Protein AF-A0A0W0SCC3-F1 (afdb_monomer_lite)

Radius of gyration: 28.55 Å; chains: 1; bounding box: 61×74×79 Å

Sequence (413 aa):
MLEALSEEQLKASFESPDFLKILNKDHYVTAAANTLSRKQLELFASNSKGHDILNAIIKKLKPSPYTLGKLVSILPFATEKVKAALIDQLAHLACPASFNIRLTQLADHYIKVNNQIALKQAEALKSSTTTSSTTTSSTTTHLTRSNTAPSKWTVHLPAKPVYTHLLVQKKEWTAEALDAFISELNAEDYLIKIEKLFEELTSVPDHQIKIIVERASSPDFTRLLPHLWQIDSKTTNHLSYRENRSNRLKVVLETLSEEQLKSSLKENKFWEIFRNTQEPYGKMAAEVLSPQQFATIIAHASIDRHTDIAVLITQISKDSPAEKRRLHQILEAVIPHTTPWVVLALERQIKNLLSYDQNVYHRLNHDLKKYLKESLERPEVNLNYKRDGSLDKKSISLLLNEVESSHSHSLAM

Structure (mmCIF, N/CA/C/O backbone):
data_AF-A0A0W0SCC3-F1
#
_entry.id   AF-A0A0W0SCC3-F1
#
loop_
_atom_site.group_PDB
_atom_site.id
_atom_site.type_symbol
_atom_site.label_atom_id
_atom_site.label_alt_id
_atom_site.label_comp_id
_atom_site.label_asym_id
_atom_site.label_entity_id
_atom_site.label_seq_id
_atom_site.pdbx_PDB_ins_code
_atom_site.Cartn_x
_atom_site.Cartn_y
_atom_site.Cartn_z
_atom_site.occupancy
_atom_site.B_iso_or_equiv
_atom_site.auth_seq_id
_atom_site.auth_comp_id
_atom_site.auth_asym_id
_atom_site.auth_atom_id
_atom_site.pdbx_PDB_model_num
ATOM 1 N N . MET A 1 1 ? -12.996 -20.824 -31.088 1.00 69.88 1 MET A N 1
ATOM 2 C CA . MET A 1 1 ? -12.309 -21.896 -31.850 1.00 69.88 1 MET A CA 1
ATOM 3 C C . MET A 1 1 ? -10.972 -22.265 -31.225 1.00 69.88 1 MET A C 1
ATOM 5 O O . MET A 1 1 ? -10.872 -23.390 -30.776 1.00 69.88 1 MET A O 1
ATOM 9 N N . LEU A 1 2 ? -9.987 -21.358 -31.124 1.00 70.31 2 LEU A N 1
ATOM 10 C CA . LEU A 1 2 ? -8.664 -21.672 -30.541 1.00 70.31 2 LEU A CA 1
ATOM 11 C C . LEU A 1 2 ? -8.722 -22.254 -29.112 1.00 70.31 2 LEU A C 1
ATOM 13 O O . LEU A 1 2 ? -7.998 -23.190 -28.805 1.00 70.31 2 LEU A O 1
ATOM 17 N N . GLU A 1 3 ? -9.615 -21.751 -28.257 1.00 74.56 3 GLU A N 1
ATOM 18 C CA . GLU A 1 3 ? -9.854 -22.292 -26.903 1.00 74.56 3 GLU A CA 1
ATOM 19 C C . GLU A 1 3 ? -10.443 -23.711 -26.888 1.00 74.56 3 GLU A C 1
ATOM 21 O O . GLU A 1 3 ? -10.262 -24.430 -25.914 1.00 74.56 3 GLU A O 1
ATOM 26 N N . ALA A 1 4 ? -11.139 -24.113 -27.954 1.00 77.69 4 ALA A N 1
ATOM 27 C CA . ALA A 1 4 ? -11.867 -25.379 -28.029 1.00 77.69 4 ALA A CA 1
ATOM 28 C C . ALA A 1 4 ? -11.045 -26.518 -28.659 1.00 77.69 4 ALA A C 1
ATOM 30 O O . ALA A 1 4 ? -11.533 -27.641 -28.746 1.00 77.69 4 ALA A O 1
ATOM 31 N N . LEU A 1 5 ? -9.823 -26.236 -29.129 1.00 76.94 5 LEU A N 1
ATOM 32 C CA . LEU A 1 5 ? -8.935 -27.248 -29.699 1.00 76.94 5 LEU A CA 1
ATOM 33 C C . LEU A 1 5 ? -8.295 -28.082 -28.583 1.00 76.94 5 LEU A C 1
ATOM 35 O O . LEU A 1 5 ? -7.752 -27.529 -27.623 1.00 76.94 5 LEU A O 1
ATOM 39 N N . SER A 1 6 ? -8.313 -29.406 -28.749 1.00 81.81 6 SER A N 1
ATOM 40 C CA . SER A 1 6 ? -7.498 -30.328 -27.942 1.00 81.81 6 SER A CA 1
ATOM 41 C C . SER A 1 6 ? -6.001 -30.063 -28.139 1.00 81.81 6 SER A C 1
ATOM 43 O O . SER A 1 6 ? -5.593 -29.418 -29.108 1.00 81.81 6 SER A O 1
ATOM 45 N N . GLU A 1 7 ? -5.164 -30.562 -27.230 1.00 77.19 7 GLU A N 1
ATOM 46 C CA . GLU A 1 7 ? -3.712 -30.374 -27.303 1.00 77.19 7 GLU A CA 1
ATOM 47 C C . GLU A 1 7 ? -3.125 -30.944 -28.606 1.00 77.19 7 GLU A C 1
ATOM 49 O O . GLU A 1 7 ? -2.288 -30.307 -29.245 1.00 77.19 7 GLU A O 1
ATOM 54 N N . GLU A 1 8 ? -3.613 -32.103 -29.049 1.00 80.50 8 GLU A N 1
ATOM 55 C CA . GLU A 1 8 ? -3.206 -32.779 -30.283 1.00 80.50 8 GLU A CA 1
ATOM 56 C C . GLU A 1 8 ? -3.606 -31.975 -31.524 1.00 80.50 8 GLU A C 1
ATOM 58 O O . GLU A 1 8 ? -2.799 -31.780 -32.434 1.00 80.50 8 GLU A O 1
ATOM 63 N N . GLN A 1 9 ? -4.831 -31.441 -31.544 1.00 82.62 9 GLN A N 1
ATOM 64 C CA . GLN A 1 9 ? -5.294 -30.567 -32.625 1.00 82.62 9 GLN A CA 1
ATOM 65 C C . GLN A 1 9 ? -4.511 -29.255 -32.664 1.00 82.62 9 GLN A C 1
ATOM 67 O O . GLN A 1 9 ? -4.243 -28.724 -33.742 1.00 82.62 9 GLN A O 1
ATOM 72 N N . LEU A 1 10 ? -4.129 -28.730 -31.500 1.00 81.06 10 LEU A N 1
ATOM 73 C CA . LEU A 1 10 ? -3.332 -27.518 -31.386 1.00 81.06 10 LEU A CA 1
ATOM 74 C C . LEU A 1 10 ? -1.906 -27.744 -31.911 1.00 81.06 10 LEU A C 1
ATOM 76 O O . LEU A 1 10 ? -1.420 -26.932 -32.694 1.00 81.06 10 LEU A O 1
ATOM 80 N N . LYS A 1 11 ? -1.272 -28.874 -31.560 1.00 80.44 11 LYS A N 1
ATOM 81 C CA . LYS A 1 11 ? 0.029 -29.299 -32.111 1.00 80.44 11 LYS A CA 1
ATOM 82 C C . LYS A 1 11 ? -0.026 -29.394 -33.634 1.00 80.44 11 LYS A C 1
ATOM 84 O O . LYS A 1 11 ? 0.753 -28.726 -34.306 1.00 80.44 11 LYS A O 1
ATOM 89 N N . ALA A 1 12 ? -1.008 -30.122 -34.168 1.00 80.50 12 ALA A N 1
ATOM 90 C CA . ALA A 1 12 ? -1.198 -30.259 -35.612 1.00 80.50 12 ALA A CA 1
ATOM 91 C C . ALA A 1 12 ? -1.443 -28.903 -36.303 1.00 80.50 12 ALA A C 1
ATOM 93 O O . ALA A 1 12 ? -0.920 -28.639 -37.384 1.00 80.50 12 ALA A O 1
ATOM 94 N N . SER A 1 13 ? -2.192 -28.003 -35.658 1.00 82.06 13 SER A N 1
ATOM 95 C CA . SER A 1 13 ? -2.428 -26.649 -36.173 1.00 82.06 13 SER A CA 1
ATOM 96 C C . SER A 1 13 ? -1.140 -25.822 -36.202 1.00 82.06 13 SER A C 1
ATOM 98 O O . SER A 1 13 ? -0.870 -25.137 -37.182 1.00 82.06 13 SER A O 1
ATOM 100 N N . PHE A 1 14 ? -0.307 -25.904 -35.164 1.00 81.56 14 PHE A N 1
ATOM 101 C CA . PHE A 1 14 ? 0.966 -25.179 -35.089 1.00 81.56 14 PHE A CA 1
ATOM 102 C C . PHE A 1 14 ? 2.040 -25.719 -36.036 1.00 81.56 14 PHE A C 1
ATOM 104 O O . PHE A 1 14 ? 3.003 -25.013 -36.328 1.00 81.56 14 PHE A O 1
ATOM 111 N N . GLU A 1 15 ? 1.873 -26.938 -36.540 1.00 78.81 15 GLU A N 1
ATOM 112 C CA . GLU A 1 15 ? 2.709 -27.514 -37.595 1.00 78.81 15 GLU A CA 1
ATOM 113 C C . GLU A 1 15 ? 2.208 -27.177 -39.007 1.00 78.81 15 GLU A C 1
ATOM 115 O O . GLU A 1 15 ? 2.976 -27.280 -39.963 1.00 78.81 15 GLU A O 1
ATOM 120 N N . SER A 1 16 ? 0.956 -26.726 -39.153 1.00 82.88 16 SER A N 1
ATOM 121 C CA . SER A 1 16 ? 0.357 -26.373 -40.443 1.00 82.88 16 SER A CA 1
ATOM 122 C C . SER A 1 16 ? 0.820 -24.989 -40.932 1.00 82.88 16 SER A C 1
ATOM 124 O O . SER A 1 16 ? 0.502 -23.969 -40.308 1.00 82.88 16 SER A O 1
ATOM 126 N N . PRO A 1 17 ? 1.505 -24.898 -42.091 1.00 78.50 17 PRO A N 1
ATOM 127 C CA . PRO A 1 17 ? 1.924 -23.616 -42.661 1.00 78.50 17 PRO A CA 1
ATOM 128 C C . PRO A 1 17 ? 0.748 -22.691 -42.995 1.00 78.50 17 PRO A C 1
ATOM 130 O O . PRO A 1 17 ? 0.843 -21.478 -42.803 1.00 78.50 17 PRO A O 1
ATOM 133 N N . ASP A 1 18 ? -0.372 -23.253 -43.455 1.00 80.62 18 ASP A N 1
ATOM 134 C CA . ASP A 1 18 ? -1.574 -22.489 -43.801 1.00 80.62 18 ASP A CA 1
ATOM 135 C C . ASP A 1 18 ? -2.219 -21.874 -42.563 1.00 80.62 18 ASP A C 1
ATOM 137 O O . ASP A 1 18 ? -2.577 -20.692 -42.561 1.00 80.62 18 ASP A O 1
ATOM 141 N N . PHE A 1 19 ? -2.297 -22.645 -41.475 1.00 83.25 19 PHE A N 1
ATOM 142 C CA . PHE A 1 19 ? -2.779 -22.143 -40.196 1.00 83.25 19 PHE A CA 1
ATOM 143 C C . PHE A 1 19 ? -1.883 -21.020 -39.669 1.00 83.25 19 PHE A C 1
ATOM 145 O O . PHE A 1 19 ? -2.386 -19.958 -39.310 1.00 83.25 19 PHE A O 1
ATOM 152 N N . LEU A 1 20 ? -0.561 -21.208 -39.679 1.00 79.75 20 LEU A N 1
ATOM 153 C CA . LEU A 1 20 ? 0.396 -20.187 -39.247 1.00 79.75 20 LEU A CA 1
ATOM 154 C C . LEU A 1 20 ? 0.313 -18.909 -40.100 1.00 79.75 20 LEU A C 1
ATOM 156 O O . LEU A 1 20 ? 0.370 -17.801 -39.566 1.00 79.75 20 LEU A O 1
ATOM 160 N N . LYS A 1 21 ? 0.106 -19.041 -41.415 1.00 77.25 21 LYS A N 1
ATOM 161 C CA . LYS A 1 21 ? -0.084 -17.909 -42.336 1.00 77.25 21 LYS A CA 1
ATOM 162 C C . LYS A 1 21 ? -1.372 -17.134 -42.049 1.00 77.25 21 LYS A C 1
ATOM 164 O O . LYS A 1 21 ? -1.374 -15.907 -42.132 1.00 77.25 21 LYS A O 1
ATOM 169 N N . ILE A 1 22 ? -2.461 -17.827 -41.709 1.00 80.19 22 ILE A N 1
ATOM 170 C CA . ILE A 1 22 ? -3.716 -17.194 -41.280 1.00 80.19 22 ILE A CA 1
ATOM 171 C C . ILE A 1 22 ? -3.519 -16.518 -39.923 1.00 80.19 22 ILE A C 1
ATOM 173 O O . ILE A 1 22 ? -3.862 -15.346 -39.773 1.00 80.19 22 ILE A O 1
ATOM 177 N N . LEU A 1 23 ? -2.925 -17.231 -38.965 1.00 79.94 23 LEU A N 1
ATOM 178 C CA . LEU A 1 23 ? -2.687 -16.758 -37.607 1.00 79.94 23 LEU A CA 1
ATOM 179 C C . LEU A 1 23 ? -1.860 -15.472 -37.589 1.00 79.94 23 LEU A C 1
ATOM 181 O O . LEU A 1 23 ? -2.151 -14.605 -36.779 1.00 79.94 23 LEU A O 1
ATOM 185 N N . ASN A 1 24 ? -0.894 -15.324 -38.503 1.00 79.06 24 ASN A N 1
ATOM 186 C CA . ASN A 1 24 ? -0.014 -14.157 -38.602 1.00 79.06 24 ASN A CA 1
ATOM 187 C C . ASN A 1 24 ? -0.686 -12.882 -39.165 1.00 79.06 24 ASN A C 1
ATOM 189 O O . ASN A 1 24 ? -0.046 -11.835 -39.241 1.00 79.06 24 ASN A O 1
ATOM 193 N N . LYS A 1 25 ? -1.963 -12.920 -39.574 1.00 82.00 25 LYS A N 1
ATOM 194 C CA . LYS A 1 25 ? -2.693 -11.693 -39.948 1.00 82.00 25 LYS A CA 1
ATOM 195 C C . LYS A 1 25 ? -3.105 -10.924 -38.691 1.00 82.00 25 LYS A C 1
ATOM 197 O O . LYS A 1 25 ? -3.553 -11.522 -37.716 1.00 82.00 25 LYS A O 1
ATOM 202 N N . ASP A 1 26 ? -3.040 -9.594 -38.738 1.00 75.31 26 ASP A N 1
ATOM 203 C CA . ASP A 1 26 ? -3.092 -8.731 -37.544 1.00 75.31 26 ASP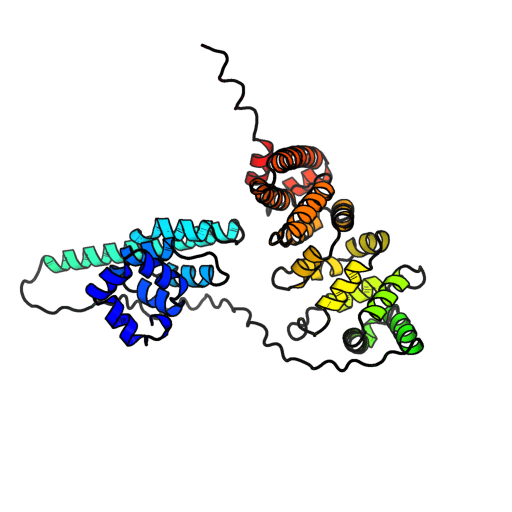 A CA 1
ATOM 204 C C . ASP A 1 26 ? -4.338 -8.945 -36.650 1.00 75.31 26 ASP A C 1
ATOM 206 O O . ASP A 1 26 ? -4.234 -9.012 -35.420 1.00 75.31 26 ASP A O 1
ATOM 210 N N . HIS A 1 27 ? -5.516 -9.153 -37.255 1.00 78.69 27 HIS A N 1
ATOM 211 C CA . HIS A 1 27 ? -6.756 -9.455 -36.526 1.00 78.69 27 HIS A CA 1
ATOM 212 C C . HIS A 1 27 ? -6.721 -10.820 -35.814 1.00 78.69 27 HIS A C 1
ATOM 214 O O . HIS A 1 27 ? -7.211 -10.939 -34.690 1.00 78.69 27 HIS A O 1
ATOM 220 N N . TYR A 1 28 ? -6.112 -11.839 -36.427 1.00 79.50 28 TYR A N 1
ATOM 221 C CA . TYR A 1 28 ? -6.027 -13.188 -35.862 1.00 79.50 28 TYR A CA 1
ATOM 222 C C . TYR A 1 28 ? -4.905 -13.316 -34.828 1.00 79.50 28 TYR A C 1
ATOM 224 O O . TYR A 1 28 ? -5.123 -13.963 -33.806 1.00 79.50 28 TYR A O 1
ATOM 232 N N . VAL A 1 29 ? -3.769 -12.628 -35.011 1.00 84.38 29 VAL A N 1
ATOM 233 C CA . VAL A 1 29 ? -2.719 -12.511 -33.979 1.00 84.38 29 VAL A CA 1
ATOM 234 C C . VAL A 1 29 ? -3.298 -11.888 -32.711 1.00 84.38 29 VAL A C 1
ATOM 236 O O . VAL A 1 29 ? -3.095 -12.396 -31.609 1.00 84.38 29 VAL A O 1
ATOM 239 N N . THR A 1 30 ? -4.061 -10.801 -32.862 1.00 82.12 30 THR A N 1
ATOM 240 C CA . THR A 1 30 ? -4.676 -10.098 -31.728 1.00 82.12 30 THR A CA 1
ATOM 241 C C . THR A 1 30 ? -5.708 -10.974 -31.016 1.00 82.12 30 THR A C 1
ATOM 243 O O . THR A 1 30 ? -5.748 -10.999 -29.785 1.00 82.12 30 THR A O 1
ATOM 246 N N . ALA A 1 31 ? -6.523 -11.725 -31.761 1.00 82.50 31 ALA A N 1
ATOM 247 C CA . ALA A 1 31 ? -7.451 -12.688 -31.173 1.00 82.50 31 ALA A CA 1
ATOM 248 C C . ALA A 1 31 ? -6.696 -13.799 -30.422 1.00 82.50 31 ALA A C 1
ATOM 250 O O . ALA A 1 31 ? -6.977 -14.057 -29.255 1.00 82.50 31 ALA A O 1
ATOM 251 N N . ALA A 1 32 ? -5.670 -14.391 -31.035 1.00 83.88 32 ALA A N 1
ATOM 252 C CA . ALA A 1 32 ? -4.874 -15.455 -30.432 1.00 83.88 32 ALA A CA 1
ATOM 253 C C . ALA A 1 32 ? -4.154 -15.017 -29.148 1.00 83.88 32 ALA A C 1
ATOM 255 O O . ALA A 1 32 ? -4.185 -15.742 -28.157 1.00 83.88 32 ALA A O 1
ATOM 256 N N . ALA A 1 33 ? -3.578 -13.813 -29.112 1.00 83.44 33 ALA A N 1
ATOM 257 C CA . ALA A 1 33 ? -2.919 -13.279 -27.918 1.00 83.44 33 ALA A CA 1
ATOM 258 C C . ALA A 1 33 ? -3.853 -13.211 -26.697 1.00 83.44 33 ALA A C 1
ATOM 260 O O . ALA A 1 33 ? -3.451 -13.484 -25.559 1.00 83.44 33 ALA A O 1
ATOM 261 N N . ASN A 1 34 ? -5.124 -12.889 -26.931 1.00 80.19 34 ASN A N 1
ATOM 262 C CA . ASN A 1 34 ? -6.099 -12.706 -25.863 1.00 80.19 34 ASN A CA 1
ATOM 263 C C . ASN A 1 34 ? -6.836 -14.009 -25.503 1.00 80.19 34 ASN A C 1
ATOM 265 O O . ASN A 1 34 ? -7.118 -14.223 -24.326 1.00 80.19 34 ASN A O 1
ATOM 269 N N . THR A 1 35 ? -7.029 -14.910 -26.467 1.00 82.75 35 THR A N 1
ATOM 270 C CA . THR A 1 35 ? -7.765 -16.181 -26.330 1.00 82.75 35 THR A CA 1
ATOM 271 C C . THR A 1 35 ? -6.889 -17.358 -25.883 1.00 82.75 35 THR A C 1
ATOM 273 O O . THR A 1 35 ? -7.344 -18.217 -25.138 1.00 82.75 35 THR A O 1
ATOM 276 N N . LEU A 1 36 ? -5.613 -17.429 -26.285 1.00 84.19 36 LEU A N 1
ATOM 277 C CA . LEU A 1 36 ? -4.773 -18.575 -25.919 1.00 84.19 36 LEU A CA 1
ATOM 278 C C . LEU A 1 36 ? -4.516 -18.617 -24.408 1.00 84.19 36 LEU A C 1
ATOM 280 O O . LEU A 1 36 ? -4.095 -17.629 -23.790 1.00 84.19 36 LEU A O 1
ATOM 284 N N . SER A 1 37 ? -4.751 -19.790 -23.822 1.00 85.81 37 SER A N 1
ATOM 285 C CA . SER A 1 37 ? -4.450 -20.067 -22.419 1.00 85.81 37 SER A CA 1
ATOM 286 C C . SER A 1 37 ? -2.941 -20.196 -22.181 1.00 85.81 37 SER A C 1
ATOM 288 O O . SER A 1 37 ? -2.150 -20.368 -23.110 1.00 85.81 37 SER A O 1
ATOM 290 N N . ARG A 1 38 ? -2.534 -20.173 -20.906 1.00 86.19 38 ARG A N 1
ATOM 291 C CA . ARG A 1 38 ? -1.138 -20.391 -20.495 1.00 86.19 38 ARG A CA 1
ATOM 292 C C . ARG A 1 38 ? -0.550 -21.678 -21.094 1.00 86.19 38 ARG A C 1
ATOM 294 O O . ARG A 1 38 ? 0.526 -21.632 -21.673 1.00 86.19 38 ARG A O 1
ATOM 301 N N . LYS A 1 39 ? -1.272 -22.801 -20.993 1.00 85.12 39 LYS A N 1
ATOM 302 C CA . LYS A 1 39 ? -0.815 -24.112 -21.490 1.00 85.12 39 LYS A CA 1
ATOM 303 C C . LYS A 1 39 ? -0.667 -24.139 -23.013 1.00 85.12 39 LYS A C 1
ATOM 305 O O . LYS A 1 39 ? 0.274 -24.718 -23.536 1.00 85.12 39 LYS A O 1
ATOM 310 N N . GLN A 1 40 ? -1.577 -23.484 -23.731 1.00 85.00 40 GLN A N 1
ATOM 311 C CA . GLN A 1 40 ? -1.527 -23.421 -25.193 1.00 85.00 40 GLN A CA 1
ATOM 312 C C . GLN A 1 40 ? -0.386 -22.520 -25.693 1.00 85.00 40 GLN A C 1
ATOM 314 O O . GLN A 1 40 ? 0.244 -22.838 -26.698 1.00 85.00 40 GLN A O 1
ATOM 319 N N . LEU A 1 41 ? -0.084 -21.427 -24.980 1.00 86.81 41 LEU A N 1
ATOM 320 C CA . LEU A 1 41 ? 1.086 -20.586 -25.259 1.00 86.81 41 LEU A CA 1
ATOM 321 C C . LEU A 1 41 ? 2.400 -21.296 -24.941 1.00 86.81 41 LEU A C 1
ATOM 323 O O . LEU A 1 41 ? 3.348 -21.164 -25.705 1.00 86.81 41 LEU A O 1
ATOM 327 N N . GLU A 1 42 ? 2.450 -22.057 -23.849 1.00 85.31 42 GLU A N 1
ATOM 328 C CA . GLU A 1 42 ? 3.584 -22.922 -23.514 1.00 85.31 42 GLU A CA 1
ATOM 329 C C . GLU A 1 42 ? 3.856 -23.929 -24.635 1.00 85.31 42 GLU A C 1
ATOM 331 O O . GLU A 1 42 ? 4.980 -24.044 -25.122 1.00 85.31 42 GLU A O 1
ATOM 336 N N . LEU A 1 43 ? 2.799 -24.588 -25.118 1.00 82.62 43 LEU A N 1
ATOM 337 C CA . LEU A 1 43 ? 2.893 -25.527 -26.226 1.00 82.62 43 LEU A CA 1
ATOM 338 C C . LEU A 1 43 ? 3.371 -24.845 -27.518 1.00 82.62 43 LEU A C 1
ATOM 340 O O . LEU A 1 43 ? 4.250 -25.377 -28.192 1.00 82.62 43 LEU A O 1
ATOM 344 N N . PHE A 1 44 ? 2.856 -23.653 -27.840 1.00 82.56 44 PHE A N 1
ATOM 345 C CA . PHE A 1 44 ? 3.323 -22.878 -28.997 1.00 82.56 44 PHE A CA 1
ATOM 346 C C . PHE A 1 44 ? 4.797 -22.476 -28.859 1.00 82.56 44 PHE A C 1
ATOM 348 O O . PHE A 1 44 ? 5.563 -22.593 -29.812 1.00 82.56 44 PHE A O 1
ATOM 355 N N . ALA A 1 45 ? 5.206 -22.039 -27.665 1.00 82.88 45 ALA A N 1
ATOM 356 C CA . ALA A 1 45 ? 6.576 -21.636 -27.361 1.00 82.88 45 ALA A CA 1
ATOM 357 C C . ALA A 1 45 ? 7.562 -22.809 -27.374 1.00 82.88 45 ALA A C 1
ATOM 359 O O . ALA A 1 45 ? 8.732 -22.620 -27.678 1.00 82.88 45 ALA A O 1
ATOM 360 N N . SER A 1 46 ? 7.108 -24.035 -27.113 1.00 80.44 46 SER A N 1
ATOM 361 C CA . SER A 1 46 ? 7.966 -25.219 -27.223 1.00 80.44 46 SER A CA 1
ATOM 362 C C . SER A 1 46 ? 8.445 -25.501 -28.659 1.00 80.44 46 SER A C 1
ATOM 364 O O . SER A 1 46 ? 9.436 -26.210 -28.850 1.00 80.44 46 SER A O 1
ATOM 366 N N . ASN A 1 47 ? 7.785 -24.920 -29.673 1.00 76.75 47 ASN A N 1
ATOM 367 C CA . ASN A 1 47 ? 8.159 -25.037 -31.079 1.00 76.75 47 ASN A CA 1
ATOM 368 C C . ASN A 1 47 ? 8.885 -23.776 -31.579 1.00 76.75 47 ASN A C 1
ATOM 370 O O . ASN A 1 47 ? 8.276 -22.805 -32.037 1.00 76.75 47 ASN A O 1
ATOM 374 N N . SER A 1 48 ? 10.217 -23.837 -31.595 1.00 71.00 48 SER A N 1
ATOM 375 C CA . SER A 1 48 ? 11.080 -22.719 -31.999 1.00 71.00 48 SER A CA 1
ATOM 376 C C . SER A 1 48 ? 10.876 -22.231 -33.440 1.00 71.00 48 SER A C 1
ATOM 378 O O . SER A 1 48 ? 11.192 -21.077 -33.746 1.00 71.00 48 SER A O 1
ATOM 380 N N . LYS A 1 49 ? 10.296 -23.054 -34.328 1.00 74.88 49 LYS A N 1
ATOM 381 C CA . LYS A 1 49 ? 9.965 -22.658 -35.709 1.00 74.88 49 LYS A CA 1
ATOM 382 C C . LYS A 1 49 ? 8.860 -21.595 -35.761 1.00 74.88 49 LYS A C 1
ATOM 384 O O . LYS A 1 49 ? 8.841 -20.793 -36.688 1.00 74.88 49 LYS A O 1
ATOM 389 N N . GLY A 1 50 ? 7.979 -21.550 -34.758 1.00 75.44 50 GLY A N 1
ATOM 390 C CA . GLY A 1 50 ? 6.863 -20.601 -34.662 1.00 75.44 50 GLY A CA 1
ATOM 391 C C . GLY A 1 50 ? 7.207 -19.271 -33.984 1.00 75.44 50 GLY A C 1
ATOM 392 O O . GLY A 1 50 ? 6.330 -18.422 -33.825 1.00 75.44 50 GLY A O 1
ATOM 393 N N . HIS A 1 51 ? 8.460 -19.054 -33.572 1.00 83.25 51 HIS A N 1
ATOM 394 C CA . HIS A 1 51 ? 8.824 -17.921 -32.714 1.00 83.25 51 HIS A CA 1
ATOM 395 C C . HIS A 1 51 ? 8.639 -16.537 -33.348 1.00 83.25 51 HIS A C 1
ATOM 397 O O . HIS A 1 51 ? 8.423 -15.570 -32.622 1.00 83.25 51 HIS A O 1
ATOM 403 N N . ASP A 1 52 ? 8.650 -16.428 -34.676 1.00 81.12 52 ASP A N 1
ATOM 404 C CA . ASP A 1 52 ? 8.360 -15.161 -35.359 1.00 81.12 52 ASP A CA 1
ATOM 405 C C . ASP A 1 52 ? 6.883 -14.756 -35.184 1.00 81.12 52 ASP A C 1
ATOM 407 O O . ASP A 1 52 ? 6.570 -13.590 -34.939 1.00 81.12 52 ASP A O 1
ATOM 411 N N . ILE A 1 53 ? 5.975 -15.736 -35.197 1.00 83.50 53 ILE A N 1
ATOM 412 C CA . ILE A 1 53 ? 4.545 -15.534 -34.924 1.00 83.50 53 ILE A CA 1
ATOM 413 C C . ILE A 1 53 ? 4.315 -15.368 -33.419 1.00 83.50 53 ILE A C 1
ATOM 415 O O . ILE A 1 53 ? 3.528 -14.518 -33.008 1.00 83.50 53 ILE A O 1
ATOM 419 N N . LEU A 1 54 ? 5.052 -16.102 -32.576 1.00 86.25 54 LEU A N 1
ATOM 420 C CA . LEU A 1 54 ? 5.005 -15.927 -31.121 1.00 86.25 54 LEU A CA 1
ATOM 421 C C . LEU A 1 54 ? 5.396 -14.501 -30.727 1.00 86.25 54 LEU A C 1
ATOM 423 O O . LEU A 1 54 ? 4.749 -13.898 -29.880 1.00 86.25 54 LEU A O 1
ATOM 427 N N . ASN A 1 55 ? 6.413 -13.933 -31.374 1.00 86.94 55 ASN A N 1
ATOM 428 C CA . ASN A 1 55 ? 6.826 -12.547 -31.181 1.00 86.94 55 ASN A CA 1
ATOM 429 C C . ASN A 1 55 ? 5.683 -11.568 -31.504 1.00 86.94 55 ASN A C 1
ATOM 431 O O . ASN A 1 55 ? 5.451 -10.624 -30.752 1.00 86.94 55 ASN A O 1
ATOM 435 N N . ALA A 1 56 ? 4.931 -11.810 -32.583 1.00 85.12 56 ALA A N 1
ATOM 436 C CA . ALA A 1 56 ? 3.755 -11.011 -32.926 1.00 85.12 56 ALA A CA 1
ATOM 437 C C . ALA A 1 56 ? 2.626 -11.161 -31.887 1.00 85.12 56 ALA A C 1
ATOM 439 O O . ALA A 1 56 ? 2.035 -10.163 -31.477 1.00 85.12 56 ALA A O 1
ATOM 440 N N . ILE A 1 57 ? 2.378 -12.383 -31.404 1.00 88.12 57 ILE A N 1
ATOM 441 C CA . ILE A 1 57 ? 1.401 -12.670 -30.342 1.00 88.12 57 ILE A CA 1
ATOM 442 C C . ILE A 1 57 ? 1.784 -11.949 -29.042 1.00 88.12 57 ILE A C 1
ATOM 444 O O . ILE A 1 57 ? 0.934 -11.302 -28.432 1.00 88.12 57 ILE A O 1
ATOM 448 N N . ILE A 1 58 ? 3.061 -12.001 -28.642 1.00 89.75 58 ILE A N 1
ATOM 449 C CA . ILE A 1 58 ? 3.562 -11.341 -27.429 1.00 89.75 58 ILE A CA 1
ATOM 450 C C . ILE A 1 58 ? 3.336 -9.828 -27.506 1.00 89.75 58 ILE A C 1
ATOM 452 O O . ILE A 1 58 ? 2.811 -9.246 -26.565 1.00 89.75 58 ILE A O 1
ATOM 456 N N . LYS A 1 59 ? 3.644 -9.191 -28.643 1.00 88.69 59 LYS A N 1
ATOM 457 C CA . LYS A 1 59 ? 3.432 -7.743 -28.838 1.00 88.69 59 LYS A CA 1
ATOM 458 C C . LYS A 1 59 ? 1.965 -7.311 -28.741 1.00 88.69 59 LYS A C 1
ATOM 460 O O . LYS A 1 59 ? 1.694 -6.146 -28.471 1.00 88.69 59 LYS A O 1
ATOM 465 N N . LYS A 1 60 ? 1.021 -8.220 -29.006 1.00 88.19 60 LYS A N 1
ATOM 466 C CA . LYS A 1 60 ? -0.427 -7.949 -29.015 1.00 88.19 60 LYS A CA 1
ATOM 467 C C . LYS A 1 60 ? -1.135 -8.410 -27.732 1.00 88.19 60 LYS A C 1
ATOM 469 O O . LYS A 1 60 ? -2.360 -8.283 -27.644 1.00 88.19 60 LYS A O 1
ATOM 474 N N . LEU A 1 61 ? -0.401 -8.937 -26.744 1.00 86.06 61 LEU A N 1
ATOM 475 C CA . LEU A 1 61 ? -0.948 -9.264 -25.425 1.00 86.06 61 LEU A CA 1
ATOM 476 C C . LEU A 1 61 ? -1.461 -7.992 -24.753 1.00 86.06 61 LEU A C 1
ATOM 478 O O . LEU A 1 61 ? -0.720 -7.034 -24.545 1.00 86.06 61 LEU A O 1
ATOM 482 N N . LYS A 1 62 ? -2.744 -7.987 -24.384 1.00 82.75 62 LYS A N 1
ATOM 483 C CA . LYS A 1 62 ? -3.291 -6.901 -23.575 1.00 82.75 62 LYS A CA 1
ATOM 484 C C . LYS A 1 62 ? -2.844 -7.045 -22.115 1.00 82.75 62 LYS A C 1
ATOM 486 O O . LYS A 1 62 ? -2.703 -8.172 -21.621 1.00 82.75 62 LYS A O 1
ATOM 491 N N . PRO A 1 63 ? -2.679 -5.928 -21.390 1.00 77.19 63 PRO A N 1
ATOM 492 C CA . PRO A 1 63 ? -2.504 -5.962 -19.946 1.00 77.19 63 PRO A CA 1
ATOM 493 C C . PRO A 1 63 ? -3.718 -6.634 -19.292 1.00 77.19 63 PRO A C 1
ATOM 495 O O . PRO A 1 63 ? -4.856 -6.216 -19.491 1.00 77.19 63 PRO A O 1
ATOM 498 N N . SER A 1 64 ? -3.483 -7.700 -18.534 1.00 77.88 64 SER A N 1
ATOM 499 C CA . SER A 1 64 ? -4.511 -8.435 -17.798 1.00 77.88 64 SER A CA 1
ATOM 500 C C . SER A 1 64 ? -3.896 -9.085 -16.553 1.00 77.88 64 SER A C 1
ATOM 502 O O . SER A 1 64 ? -2.682 -9.323 -16.530 1.00 77.88 64 SER A O 1
ATOM 504 N N . PRO A 1 65 ? -4.704 -9.461 -15.545 1.00 74.00 65 PRO A N 1
ATOM 505 C CA . PRO A 1 65 ? -4.219 -10.195 -14.371 1.00 74.00 65 PRO A CA 1
ATOM 506 C C . PRO A 1 65 ? -3.495 -11.510 -14.712 1.00 74.00 65 PRO A C 1
ATOM 508 O O . PRO A 1 65 ? -2.700 -12.011 -13.921 1.00 74.00 65 PRO A O 1
ATOM 511 N N . TYR A 1 66 ? -3.743 -12.068 -15.901 1.00 81.00 66 TYR A N 1
ATOM 512 C CA . TYR A 1 66 ? -3.169 -13.332 -16.362 1.00 81.00 66 TYR A CA 1
ATOM 513 C C . TYR A 1 66 ? -1.943 -13.155 -17.268 1.00 81.00 66 TYR A C 1
ATOM 515 O O . TYR A 1 66 ? -1.292 -14.146 -17.605 1.00 81.00 66 TYR A O 1
ATOM 523 N N . THR A 1 67 ? -1.600 -11.921 -17.654 1.00 84.75 67 THR A N 1
ATOM 524 C CA . THR A 1 67 ? -0.517 -11.637 -18.611 1.00 84.75 67 THR A CA 1
ATOM 525 C C . THR A 1 67 ? 0.833 -12.109 -18.081 1.00 84.75 67 THR A C 1
ATOM 527 O O . THR A 1 67 ? 1.561 -12.777 -18.807 1.00 84.75 67 THR A O 1
ATOM 530 N N . LEU A 1 68 ? 1.129 -11.895 -16.793 1.00 86.00 68 LEU A N 1
ATOM 531 C CA . LEU A 1 68 ? 2.345 -12.429 -16.168 1.00 86.00 68 LEU A CA 1
ATOM 532 C C . LEU A 1 68 ? 2.414 -13.961 -16.285 1.00 86.00 68 LEU A C 1
ATOM 534 O O . LEU A 1 68 ? 3.446 -14.503 -16.667 1.00 86.00 68 LEU A O 1
ATOM 538 N N . GLY A 1 69 ? 1.309 -14.665 -16.021 1.00 84.94 69 GLY A N 1
ATOM 539 C CA . GLY A 1 69 ? 1.253 -16.124 -16.138 1.00 84.94 69 GLY A CA 1
ATOM 540 C C . GLY A 1 69 ? 1.507 -16.623 -17.564 1.00 84.94 69 GLY A C 1
ATOM 541 O O . GLY A 1 69 ? 2.190 -17.630 -17.735 1.00 84.94 69 GLY A O 1
ATOM 542 N N . LYS A 1 70 ? 1.003 -15.898 -18.572 1.00 88.38 70 LYS A N 1
ATOM 543 C CA . LYS A 1 70 ? 1.222 -16.182 -20.000 1.00 88.38 70 LYS A CA 1
ATOM 544 C C . LYS A 1 70 ? 2.672 -15.918 -20.435 1.00 88.38 70 LYS A C 1
ATOM 546 O O . LYS A 1 70 ? 3.253 -16.729 -21.151 1.00 88.38 70 LYS A O 1
ATOM 551 N N . LEU A 1 71 ? 3.283 -14.823 -19.980 1.00 88.88 71 LEU A N 1
ATOM 552 C CA . LEU A 1 71 ? 4.687 -14.513 -20.283 1.00 88.88 71 LEU A CA 1
ATOM 553 C C . LEU A 1 71 ? 5.632 -15.511 -19.597 1.00 88.88 71 LEU A C 1
ATOM 555 O O . LEU A 1 71 ? 6.567 -16.009 -20.220 1.00 88.88 71 LEU A O 1
ATOM 559 N N . VAL A 1 72 ? 5.343 -15.884 -18.346 1.00 87.19 72 VAL A N 1
ATOM 560 C CA . VAL A 1 72 ? 6.146 -16.854 -17.587 1.00 87.19 72 VAL A CA 1
ATOM 561 C C . VAL A 1 72 ? 6.086 -18.263 -18.180 1.00 87.19 72 VAL A C 1
ATOM 563 O O . VAL A 1 72 ? 7.087 -18.967 -18.114 1.00 87.19 72 VAL A O 1
ATOM 566 N N . SER A 1 73 ? 4.982 -18.680 -18.813 1.00 84.62 73 SER A N 1
ATOM 567 C CA . SER A 1 73 ? 4.958 -19.952 -19.562 1.00 84.62 73 SER A CA 1
ATOM 568 C C . SER A 1 73 ? 5.829 -19.953 -20.818 1.00 84.62 73 SER A C 1
ATOM 570 O O . SER A 1 73 ? 6.236 -21.016 -21.267 1.00 84.62 73 SER A O 1
ATOM 572 N N . ILE A 1 74 ? 6.124 -18.782 -21.388 1.00 86.94 74 ILE A N 1
ATOM 573 C CA . ILE A 1 74 ? 6.954 -18.663 -22.593 1.00 86.94 74 ILE A CA 1
ATOM 574 C C . ILE A 1 74 ? 8.445 -18.609 -22.228 1.00 86.94 74 ILE A C 1
ATOM 576 O O . ILE A 1 74 ? 9.272 -19.131 -22.974 1.00 86.94 74 ILE A O 1
ATOM 580 N N . LEU A 1 75 ? 8.793 -18.014 -21.075 1.00 84.44 75 LEU A N 1
ATOM 581 C CA . LEU A 1 75 ? 10.180 -17.791 -20.633 1.00 84.44 75 LEU A CA 1
ATOM 582 C C . LEU A 1 75 ? 11.112 -19.004 -20.802 1.00 84.44 75 LEU A C 1
ATOM 584 O O . LEU A 1 75 ? 12.187 -18.808 -21.371 1.00 84.44 75 LEU A O 1
ATOM 588 N N . PRO A 1 76 ? 10.742 -20.235 -20.386 1.00 83.31 76 PRO A N 1
ATOM 589 C CA . PRO A 1 76 ? 11.635 -21.390 -20.484 1.00 83.31 76 PRO A CA 1
ATOM 590 C C . PRO A 1 76 ? 12.061 -21.725 -21.916 1.00 83.31 76 PRO A C 1
ATOM 592 O O . PRO A 1 76 ? 13.119 -22.317 -22.113 1.00 83.31 76 PRO A O 1
ATOM 595 N N . PHE A 1 77 ? 11.270 -21.320 -22.910 1.00 80.69 77 PHE A N 1
ATOM 596 C CA . PHE A 1 77 ? 11.493 -21.608 -24.325 1.00 80.69 77 PHE A CA 1
ATOM 597 C C . PHE A 1 77 ? 11.955 -20.381 -25.121 1.00 80.69 77 PHE A C 1
ATOM 599 O O . PHE A 1 77 ? 12.178 -20.468 -26.325 1.00 80.69 77 PHE A O 1
ATOM 606 N N . ALA A 1 78 ? 12.124 -19.224 -24.474 1.00 79.56 78 ALA A N 1
ATOM 607 C CA . ALA A 1 78 ? 12.456 -17.983 -25.158 1.00 79.56 78 ALA A CA 1
ATOM 608 C C . ALA A 1 78 ? 13.807 -18.061 -25.899 1.00 79.56 78 ALA A C 1
ATOM 610 O O . ALA A 1 78 ? 14.787 -18.618 -25.403 1.00 79.56 78 ALA A O 1
ATOM 611 N N . THR A 1 79 ? 13.853 -17.456 -27.087 1.00 80.94 79 THR A N 1
ATOM 612 C CA . THR A 1 79 ? 15.044 -17.302 -27.951 1.00 80.94 79 THR A CA 1
ATOM 613 C C . THR A 1 79 ? 15.240 -15.826 -28.302 1.00 80.94 79 THR A C 1
ATOM 615 O O . THR A 1 79 ? 14.324 -15.032 -28.085 1.00 80.94 79 THR A O 1
ATOM 618 N N . GLU A 1 80 ? 16.353 -15.446 -28.942 1.00 79.69 80 GLU A N 1
ATOM 619 C CA . GLU A 1 80 ? 16.568 -14.049 -29.389 1.00 79.69 80 GLU A CA 1
ATOM 620 C C . GLU A 1 80 ? 15.411 -13.488 -30.233 1.00 79.69 80 GLU A C 1
ATOM 622 O O . GLU A 1 80 ? 15.058 -12.322 -30.083 1.00 79.69 80 GLU A O 1
ATOM 627 N N . LYS A 1 81 ? 14.740 -14.323 -31.040 1.00 81.38 81 LYS A N 1
ATOM 628 C CA . LYS A 1 81 ? 13.606 -13.910 -31.891 1.00 81.38 81 LYS A CA 1
ATOM 629 C C . LYS A 1 81 ? 12.433 -13.279 -31.131 1.00 81.38 81 LYS A C 1
ATOM 631 O O . LYS A 1 81 ? 11.734 -12.434 -31.682 1.00 81.38 81 LYS A O 1
ATOM 636 N N . VAL A 1 82 ? 12.214 -13.682 -29.878 1.00 85.31 82 VAL A N 1
ATOM 637 C CA . VAL A 1 82 ? 11.117 -13.181 -29.029 1.00 85.31 82 VAL A CA 1
ATOM 638 C C . VAL A 1 82 ? 11.605 -12.221 -27.945 1.00 85.31 82 VAL A C 1
ATOM 640 O O . VAL A 1 82 ? 10.789 -11.662 -27.218 1.00 85.31 82 VAL A O 1
ATOM 643 N N . LYS A 1 83 ? 12.921 -11.997 -27.833 1.00 82.50 83 LYS A N 1
ATOM 644 C CA . LYS A 1 83 ? 13.551 -11.243 -26.741 1.00 82.50 83 LYS A CA 1
ATOM 645 C C . LYS A 1 83 ? 12.999 -9.836 -26.589 1.00 82.50 83 LYS A C 1
ATOM 647 O O . LYS A 1 83 ? 12.560 -9.474 -25.505 1.00 82.50 83 LYS A O 1
ATOM 652 N N . ALA A 1 84 ? 13.010 -9.060 -27.672 1.00 80.06 84 ALA A N 1
ATOM 653 C CA . ALA A 1 84 ? 12.599 -7.662 -27.629 1.00 80.06 84 ALA A CA 1
ATOM 654 C C . ALA A 1 84 ? 11.138 -7.524 -27.178 1.00 80.06 84 ALA A C 1
ATOM 656 O O . ALA A 1 84 ? 10.854 -6.740 -26.282 1.00 80.06 84 ALA A O 1
ATOM 657 N N . ALA A 1 85 ? 10.230 -8.334 -27.733 1.00 85.56 85 ALA A N 1
ATOM 658 C CA . ALA A 1 85 ? 8.823 -8.302 -27.344 1.00 85.56 85 ALA A CA 1
ATOM 659 C C . ALA A 1 85 ? 8.587 -8.825 -25.923 1.00 85.56 85 ALA A C 1
ATOM 661 O O . ALA A 1 85 ? 7.754 -8.285 -25.205 1.00 85.56 85 ALA A O 1
ATOM 662 N N . LEU A 1 86 ? 9.310 -9.869 -25.509 1.00 86.00 86 LEU A N 1
ATOM 663 C CA . LEU A 1 86 ? 9.165 -10.459 -24.182 1.00 86.00 86 LEU A CA 1
ATOM 664 C C . LEU A 1 86 ? 9.652 -9.499 -23.094 1.00 86.00 86 LEU A C 1
ATOM 666 O O . LEU A 1 86 ? 8.944 -9.289 -22.116 1.00 86.00 86 LEU A O 1
ATOM 670 N N . ILE A 1 87 ? 10.823 -8.885 -23.278 1.00 84.44 87 ILE A N 1
ATOM 671 C CA . ILE A 1 87 ? 11.373 -7.900 -22.339 1.00 84.44 87 ILE A CA 1
ATOM 672 C C . ILE A 1 87 ? 10.489 -6.652 -22.285 1.00 84.44 87 ILE A C 1
ATOM 674 O O . ILE A 1 87 ? 10.200 -6.173 -21.192 1.00 84.44 87 ILE A O 1
ATOM 678 N N . ASP A 1 88 ? 10.022 -6.160 -23.435 1.00 85.25 88 ASP A N 1
ATOM 679 C CA . ASP A 1 88 ? 9.110 -5.015 -23.504 1.00 85.25 88 ASP A CA 1
ATOM 680 C C . ASP A 1 88 ? 7.817 -5.296 -22.722 1.00 85.25 88 ASP A C 1
ATOM 682 O O . ASP A 1 88 ? 7.471 -4.561 -21.800 1.00 85.25 88 ASP A O 1
ATOM 686 N N . GLN A 1 89 ? 7.163 -6.433 -22.971 1.00 86.69 89 GLN A N 1
ATOM 687 C CA . GLN A 1 89 ? 5.951 -6.810 -22.239 1.00 86.69 89 GLN A CA 1
ATOM 688 C C . GLN A 1 89 ? 6.184 -7.002 -20.735 1.00 86.69 89 GLN A C 1
ATOM 690 O O . GLN A 1 89 ? 5.327 -6.624 -19.940 1.00 86.69 89 GLN A O 1
ATOM 695 N N . LEU A 1 90 ? 7.333 -7.552 -20.328 1.00 85.00 90 LEU A N 1
ATOM 696 C CA . LEU A 1 90 ? 7.700 -7.683 -18.913 1.00 85.00 90 LEU A CA 1
ATOM 697 C C . LEU A 1 90 ? 7.943 -6.323 -18.248 1.00 85.00 90 LEU A C 1
ATOM 699 O O . LEU A 1 90 ? 7.571 -6.141 -17.090 1.00 85.00 90 LEU A O 1
ATOM 703 N N . ALA A 1 91 ? 8.529 -5.362 -18.965 1.00 80.75 91 ALA A N 1
ATOM 704 C CA . ALA A 1 91 ? 8.763 -4.012 -18.462 1.00 80.75 91 ALA A CA 1
ATOM 705 C C . ALA A 1 91 ? 7.452 -3.244 -18.224 1.00 80.75 91 ALA A C 1
ATOM 707 O O . ALA A 1 91 ? 7.357 -2.491 -17.254 1.00 80.75 91 ALA A O 1
ATOM 708 N N . HIS A 1 92 ? 6.433 -3.490 -19.056 1.00 81.44 92 HIS A N 1
ATOM 709 C CA . HIS A 1 92 ? 5.104 -2.870 -18.950 1.00 81.44 92 HIS A CA 1
ATOM 710 C C . HIS A 1 92 ? 4.154 -3.580 -17.974 1.00 81.44 92 HIS A C 1
ATOM 712 O O . HIS A 1 92 ? 3.014 -3.141 -17.794 1.00 81.44 92 HIS A O 1
ATOM 718 N N . LEU A 1 93 ? 4.584 -4.664 -17.316 1.00 81.19 93 LEU A N 1
ATOM 719 C CA . LEU A 1 93 ? 3.782 -5.292 -16.268 1.00 81.19 93 LEU A CA 1
ATOM 720 C C . LEU A 1 93 ? 3.631 -4.351 -15.071 1.00 81.19 93 LEU A C 1
ATOM 722 O O . LEU A 1 93 ? 4.600 -3.757 -14.595 1.00 81.19 93 LEU A O 1
ATOM 726 N N . ALA A 1 94 ? 2.420 -4.301 -14.514 1.00 79.75 94 ALA A N 1
ATOM 727 C CA . ALA A 1 94 ? 2.086 -3.549 -13.303 1.00 79.75 94 ALA A CA 1
ATOM 728 C C . ALA A 1 94 ? 2.662 -4.184 -12.014 1.00 79.75 94 ALA A C 1
ATOM 730 O O . ALA A 1 94 ? 2.001 -4.226 -10.978 1.00 79.75 94 ALA A O 1
ATOM 731 N N . CYS A 1 95 ? 3.893 -4.693 -12.066 1.00 77.88 95 CYS A N 1
ATOM 732 C CA . CYS A 1 95 ? 4.621 -5.272 -10.944 1.00 77.88 95 CYS A CA 1
ATOM 733 C C . CYS A 1 95 ? 5.700 -4.296 -10.423 1.00 77.88 95 CYS A C 1
ATOM 735 O O . CYS A 1 95 ? 6.007 -3.298 -11.080 1.00 77.88 95 CYS A O 1
ATOM 737 N N . PRO A 1 96 ? 6.278 -4.529 -9.228 1.00 81.50 96 PRO A N 1
ATOM 738 C CA . PRO A 1 96 ? 7.394 -3.725 -8.729 1.00 81.50 96 PRO A CA 1
ATOM 739 C C . PRO A 1 96 ? 8.595 -3.746 -9.687 1.00 81.50 96 PRO A C 1
ATOM 741 O O . PRO A 1 96 ? 8.919 -4.790 -10.251 1.00 81.50 96 PRO A O 1
ATOM 744 N N . ALA A 1 97 ? 9.311 -2.625 -9.823 1.00 72.75 97 ALA A N 1
ATOM 745 C CA . ALA A 1 97 ? 10.459 -2.520 -10.731 1.00 72.75 97 ALA A CA 1
ATOM 746 C C . ALA A 1 97 ? 11.565 -3.542 -10.414 1.00 72.75 97 ALA A C 1
ATOM 748 O O . ALA A 1 97 ? 12.140 -4.127 -11.325 1.00 72.75 97 ALA A O 1
ATOM 749 N N . SER A 1 98 ? 11.809 -3.831 -9.131 1.00 72.38 98 SER A N 1
ATOM 750 C CA . SER A 1 98 ? 12.745 -4.878 -8.699 1.00 72.38 98 SER A CA 1
ATOM 751 C C . SER A 1 98 ? 12.339 -6.269 -9.197 1.00 72.38 98 SER A C 1
ATOM 753 O O . SER A 1 98 ? 13.194 -7.055 -9.603 1.00 72.38 98 SER A O 1
ATOM 755 N N . PHE A 1 99 ? 11.038 -6.562 -9.229 1.00 75.38 99 PHE A N 1
ATOM 756 C CA . PHE A 1 99 ? 10.501 -7.806 -9.768 1.00 75.38 99 PHE A CA 1
ATOM 757 C C . PHE A 1 99 ? 10.608 -7.847 -11.295 1.00 75.38 99 PHE A C 1
ATOM 759 O O . PHE A 1 99 ? 11.073 -8.849 -11.830 1.00 75.38 99 PHE A O 1
ATOM 766 N N . ASN A 1 100 ? 10.291 -6.750 -11.991 1.00 76.69 100 ASN A N 1
ATOM 767 C CA . ASN A 1 100 ? 10.473 -6.652 -13.445 1.00 76.69 100 ASN A CA 1
ATOM 768 C C . ASN A 1 100 ? 11.950 -6.806 -13.834 1.00 76.69 100 ASN A C 1
ATOM 770 O O . ASN A 1 100 ? 12.256 -7.550 -14.757 1.00 76.69 100 ASN A O 1
ATOM 774 N N . ILE A 1 101 ? 12.883 -6.207 -13.085 1.00 76.75 101 ILE A N 1
ATOM 775 C CA . ILE A 1 101 ? 14.328 -6.389 -13.288 1.00 76.75 101 ILE A CA 1
ATOM 776 C C . ILE A 1 101 ? 14.712 -7.864 -13.132 1.00 76.75 101 ILE A C 1
ATOM 778 O O . ILE A 1 101 ? 15.427 -8.401 -13.976 1.00 76.75 101 ILE A O 1
ATOM 782 N N . ARG A 1 102 ? 14.226 -8.546 -12.086 1.00 77.19 102 ARG A N 1
ATOM 783 C CA . ARG A 1 102 ? 14.487 -9.982 -11.880 1.00 77.19 102 ARG A CA 1
ATOM 784 C C . ARG A 1 102 ? 13.870 -10.848 -12.978 1.00 77.19 102 ARG A C 1
ATOM 786 O O . ARG A 1 102 ? 14.514 -11.796 -13.417 1.00 77.19 102 ARG A O 1
ATOM 793 N N . LEU A 1 103 ? 12.667 -10.522 -13.448 1.00 80.81 103 LEU A N 1
ATOM 794 C CA . LEU A 1 103 ? 12.012 -11.217 -14.557 1.00 80.81 103 LEU A CA 1
ATOM 795 C C . LEU A 1 103 ? 12.750 -11.014 -15.879 1.00 80.81 103 LEU A C 1
ATOM 797 O O . LEU A 1 103 ? 12.946 -11.979 -16.610 1.00 80.81 103 LEU A O 1
ATOM 801 N N . THR A 1 104 ? 13.215 -9.800 -16.164 1.00 80.94 104 THR A N 1
ATOM 802 C CA . THR A 1 104 ? 14.036 -9.503 -17.342 1.00 80.94 104 THR A CA 1
ATOM 803 C C . THR A 1 104 ? 15.376 -10.236 -17.274 1.00 80.94 104 THR A C 1
ATOM 805 O O . THR A 1 104 ? 15.765 -10.878 -18.244 1.00 80.94 104 THR A O 1
ATOM 808 N N . GLN A 1 105 ? 16.042 -10.249 -16.113 1.00 82.94 105 GLN A N 1
ATOM 809 C CA . GLN A 1 105 ? 17.263 -11.040 -15.899 1.00 82.94 105 GLN A CA 1
ATOM 810 C C . GLN A 1 105 ? 17.022 -12.542 -16.103 1.00 82.94 105 GLN A C 1
ATOM 812 O O . GLN A 1 105 ? 17.868 -13.237 -16.668 1.00 82.94 105 GLN A O 1
ATOM 817 N N . LEU A 1 106 ? 15.870 -13.049 -15.657 1.00 80.69 106 LEU A N 1
ATOM 818 C CA . LEU A 1 106 ? 15.473 -14.439 -15.854 1.00 80.69 106 LEU A CA 1
ATOM 819 C C . LEU A 1 106 ? 15.185 -14.741 -17.333 1.00 80.69 106 LEU A C 1
ATOM 821 O O . LEU A 1 106 ? 15.601 -15.786 -17.831 1.00 80.69 106 LEU A O 1
ATOM 825 N N . ALA A 1 107 ? 14.533 -13.822 -18.050 1.00 83.81 107 ALA A N 1
ATOM 826 C CA . ALA A 1 107 ? 14.316 -13.919 -19.491 1.00 83.81 107 ALA A CA 1
ATOM 827 C C . ALA A 1 107 ? 15.646 -13.975 -20.249 1.00 83.81 107 ALA A C 1
ATOM 829 O O . ALA A 1 107 ? 15.866 -14.890 -21.041 1.00 83.81 107 ALA A O 1
ATOM 830 N N . ASP A 1 108 ? 16.569 -13.061 -19.942 1.00 79.06 108 ASP A N 1
ATOM 831 C CA . ASP A 1 108 ? 17.914 -13.043 -20.518 1.00 79.06 108 ASP A CA 1
ATOM 832 C C . ASP A 1 108 ? 18.688 -14.331 -20.215 1.00 79.06 108 ASP A C 1
ATOM 834 O O . ASP A 1 108 ? 19.424 -14.827 -21.071 1.00 79.06 108 ASP A O 1
ATOM 838 N N . HIS A 1 109 ? 18.528 -14.898 -19.016 1.00 82.75 109 HIS A N 1
ATOM 839 C CA . HIS A 1 109 ? 19.137 -16.176 -18.656 1.00 82.75 109 HIS A CA 1
ATOM 840 C C . HIS A 1 109 ? 18.629 -17.316 -19.548 1.00 82.75 109 HIS A C 1
ATOM 842 O O . HIS A 1 109 ? 19.443 -18.008 -20.164 1.00 82.75 109 HIS A O 1
ATOM 848 N N . TYR A 1 110 ? 17.310 -17.492 -19.670 1.00 79.19 110 TYR A N 1
ATOM 849 C CA . TYR A 1 110 ? 16.740 -18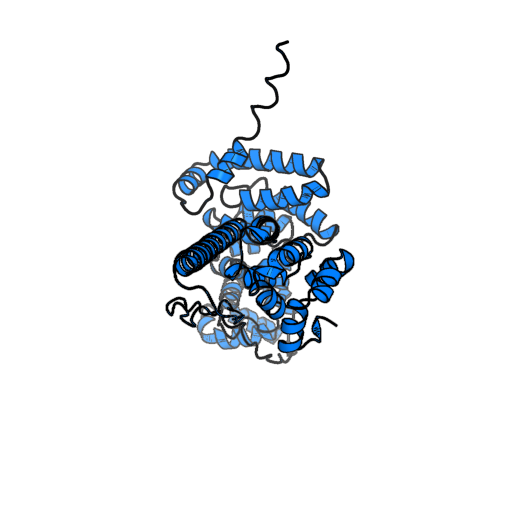.548 -20.512 1.00 79.19 110 TYR A CA 1
ATOM 850 C C . TYR A 1 110 ? 17.089 -18.366 -21.988 1.00 79.19 110 TYR A C 1
ATOM 852 O O . TYR A 1 110 ? 17.461 -19.337 -22.642 1.00 79.19 110 TYR A O 1
ATOM 860 N N . ILE A 1 111 ? 17.070 -17.131 -22.496 1.00 79.06 111 ILE A N 1
ATOM 861 C CA . ILE A 1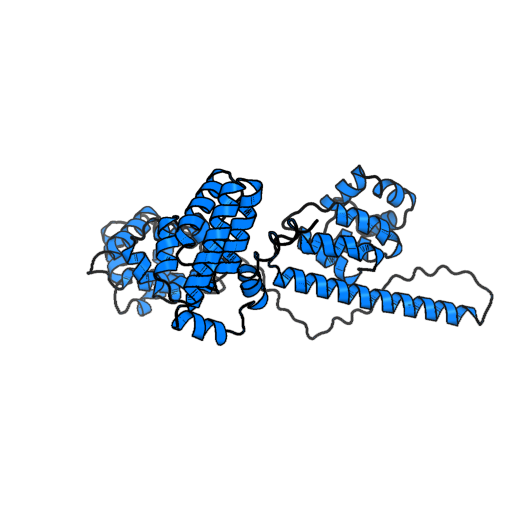 111 ? 17.471 -16.834 -23.876 1.00 79.06 111 ILE A CA 1
ATOM 862 C C . ILE A 1 111 ? 18.925 -17.250 -24.112 1.00 79.06 111 ILE A C 1
ATOM 864 O O . ILE A 1 111 ? 19.211 -17.961 -25.075 1.00 79.06 111 ILE A O 1
ATOM 868 N N . LYS A 1 112 ? 19.847 -16.884 -23.211 1.00 77.81 112 LYS A N 1
ATOM 869 C CA . LYS A 1 112 ? 21.256 -17.298 -23.302 1.00 77.81 112 LYS A CA 1
ATOM 870 C C . LYS A 1 112 ? 21.401 -18.820 -23.294 1.00 77.81 112 LYS A C 1
ATOM 872 O O . LYS A 1 112 ? 22.112 -19.359 -24.140 1.00 77.81 112 LYS A O 1
ATOM 877 N N . VAL A 1 113 ? 20.718 -19.509 -22.380 1.00 76.38 113 VAL A N 1
ATOM 878 C CA . VAL A 1 113 ? 20.761 -20.976 -22.269 1.00 76.38 113 VAL A CA 1
ATOM 879 C C . VAL A 1 113 ? 20.218 -21.644 -23.536 1.00 76.38 113 VAL A C 1
ATOM 881 O O . VAL A 1 113 ? 20.868 -22.532 -24.083 1.00 76.38 113 VAL A O 1
ATOM 884 N N . ASN A 1 114 ? 19.069 -21.202 -24.043 1.00 73.81 114 ASN A N 1
ATOM 885 C CA . ASN A 1 114 ? 18.429 -21.790 -25.219 1.00 73.81 114 ASN A CA 1
ATOM 886 C C . ASN A 1 114 ? 19.215 -21.519 -26.505 1.00 73.81 114 ASN A C 1
ATOM 888 O O . ASN A 1 114 ? 19.350 -22.416 -27.336 1.00 73.81 114 ASN A O 1
ATOM 892 N N . ASN A 1 115 ? 19.817 -20.335 -26.642 1.00 76.12 115 ASN A N 1
ATOM 893 C CA . ASN A 1 115 ? 20.727 -20.052 -27.751 1.00 76.12 115 ASN A CA 1
ATOM 894 C C . ASN A 1 115 ? 21.970 -20.945 -27.702 1.00 76.12 115 ASN A C 1
ATOM 896 O O . ASN A 1 115 ? 22.382 -21.469 -28.730 1.00 76.12 115 ASN A O 1
ATOM 900 N N . GLN A 1 116 ? 22.562 -21.153 -26.521 1.00 74.81 116 GLN A N 1
ATOM 901 C CA . GLN A 1 116 ? 23.710 -22.053 -26.371 1.00 74.81 116 GLN A CA 1
ATOM 902 C C . GLN A 1 116 ? 23.353 -23.499 -26.731 1.00 74.81 116 GLN A C 1
ATOM 904 O O . GLN A 1 116 ? 24.158 -24.190 -27.349 1.00 74.81 116 GLN A O 1
ATOM 909 N N . ILE A 1 117 ? 22.151 -23.959 -26.373 1.00 73.38 117 ILE A N 1
ATOM 910 C CA . ILE A 1 117 ? 21.650 -25.284 -26.763 1.00 73.38 117 ILE A CA 1
ATOM 911 C C . ILE A 1 117 ? 21.489 -25.366 -28.283 1.00 73.38 117 ILE A C 1
ATOM 913 O O . ILE A 1 117 ? 21.968 -26.323 -28.884 1.00 73.38 117 ILE A O 1
ATOM 917 N N . ALA A 1 118 ? 20.885 -24.352 -28.908 1.00 68.31 118 ALA A N 1
ATOM 918 C CA . ALA A 1 118 ? 20.702 -24.300 -30.356 1.00 68.31 118 ALA A CA 1
ATOM 919 C C . ALA A 1 118 ? 22.041 -24.267 -31.116 1.00 68.31 118 ALA A C 1
ATOM 921 O O . ALA A 1 118 ? 22.199 -24.974 -32.109 1.00 68.31 118 ALA A O 1
ATOM 922 N N . LEU A 1 119 ? 23.025 -23.503 -30.628 1.00 72.12 119 LEU A N 1
ATOM 923 C CA . LEU A 1 119 ? 24.376 -23.454 -31.196 1.00 72.12 119 LEU A CA 1
ATOM 924 C C . LEU A 1 119 ? 25.076 -24.814 -31.097 1.00 72.12 119 LEU A C 1
ATOM 926 O O . LEU A 1 119 ? 25.549 -25.321 -32.109 1.00 72.12 119 LEU A O 1
ATOM 930 N N . LYS A 1 120 ? 25.048 -25.458 -29.922 1.00 73.19 120 LYS A N 1
ATOM 931 C CA . LYS A 1 120 ? 25.623 -26.801 -29.726 1.00 73.19 120 LYS A CA 1
ATOM 932 C C . LYS A 1 120 ? 24.950 -27.863 -30.597 1.00 73.19 120 LYS A C 1
ATOM 934 O O . LYS A 1 120 ? 25.621 -28.756 -31.101 1.00 73.19 120 LYS A O 1
ATOM 939 N N . GLN A 1 121 ? 23.636 -27.773 -30.799 1.00 67.81 121 GLN A N 1
ATOM 940 C CA . GLN A 1 121 ? 22.902 -28.671 -31.696 1.00 67.81 121 GLN A CA 1
ATOM 941 C C . GLN A 1 121 ? 23.246 -28.420 -33.169 1.00 67.81 121 GLN A C 1
ATOM 943 O O . GLN A 1 121 ? 23.408 -29.376 -33.921 1.00 67.81 121 GLN A O 1
ATOM 948 N N . ALA A 1 122 ? 23.411 -27.162 -33.582 1.00 71.12 122 ALA A N 1
ATOM 949 C CA . ALA A 1 122 ? 23.849 -26.822 -34.934 1.00 71.12 122 ALA A CA 1
ATOM 950 C C . ALA A 1 122 ? 25.297 -27.273 -35.202 1.00 71.12 122 ALA A C 1
ATOM 952 O O . ALA A 1 122 ? 25.601 -27.746 -36.294 1.00 71.12 122 ALA A O 1
ATOM 953 N N . GLU A 1 123 ? 26.184 -27.167 -34.211 1.00 72.69 123 GLU A N 1
ATOM 954 C CA . GLU A 1 123 ? 27.559 -27.679 -34.266 1.00 72.69 123 GLU A CA 1
ATOM 955 C C . GLU A 1 123 ? 27.601 -29.212 -34.308 1.00 72.69 123 GLU A C 1
ATOM 957 O O . GLU A 1 123 ? 28.357 -29.776 -35.100 1.00 72.69 123 GLU A O 1
ATOM 962 N N . ALA A 1 124 ? 26.745 -29.894 -33.538 1.00 63.75 124 ALA A N 1
ATOM 963 C CA . ALA A 1 124 ? 26.570 -31.347 -33.596 1.00 63.75 124 ALA A CA 1
ATOM 964 C C . ALA A 1 124 ? 26.043 -31.810 -34.969 1.00 63.75 124 ALA A C 1
ATOM 966 O O . ALA A 1 124 ? 26.540 -32.785 -35.527 1.00 63.75 124 ALA A O 1
ATOM 967 N N . LEU A 1 125 ? 25.100 -31.070 -35.567 1.00 63.31 125 LEU A N 1
ATOM 968 C CA . LEU A 1 125 ? 24.606 -31.362 -36.916 1.00 63.31 125 LEU A CA 1
ATOM 969 C C . LEU A 1 125 ? 25.718 -31.187 -37.962 1.00 63.31 125 LEU A C 1
ATOM 971 O O . LEU A 1 125 ? 25.919 -32.057 -38.807 1.00 63.31 125 LEU A O 1
ATOM 975 N N . LYS A 1 126 ? 26.496 -30.100 -37.870 1.00 58.53 126 LYS A N 1
ATOM 976 C CA . LYS A 1 126 ? 27.618 -29.819 -38.782 1.00 58.53 126 LYS A CA 1
ATOM 977 C C . LYS A 1 126 ? 28.750 -30.840 -38.661 1.00 58.53 126 LYS A C 1
ATOM 979 O O . LYS A 1 126 ? 29.300 -31.240 -39.678 1.00 58.53 126 LYS A O 1
ATOM 984 N N . SER A 1 127 ? 29.055 -31.305 -37.451 1.00 54.06 127 SER A N 1
ATOM 985 C CA . SER A 1 127 ? 30.054 -32.361 -37.221 1.00 54.06 127 SER A CA 1
ATOM 986 C C . SER A 1 127 ? 29.569 -33.753 -37.645 1.00 54.06 127 SER A C 1
ATOM 988 O O . SER A 1 127 ? 30.388 -34.577 -38.035 1.00 54.06 127 SER A O 1
ATOM 990 N N . SER A 1 128 ? 28.252 -33.989 -37.689 1.00 48.38 128 SER A N 1
ATOM 991 C CA . SER A 1 128 ? 27.659 -35.189 -38.303 1.00 48.38 128 SER A CA 1
ATOM 992 C C . SER A 1 128 ? 27.532 -35.132 -39.834 1.00 48.38 128 SER A C 1
ATOM 994 O O . SER A 1 128 ? 27.208 -36.138 -40.452 1.00 48.38 128 SER A O 1
ATOM 996 N N . THR A 1 129 ? 27.804 -33.983 -40.470 1.00 44.47 129 THR A N 1
ATOM 997 C CA . THR A 1 129 ? 27.713 -33.835 -41.939 1.00 44.47 129 THR A CA 1
ATOM 998 C C . THR A 1 129 ? 29.041 -34.156 -42.652 1.00 44.47 129 THR A C 1
ATOM 1000 O O . THR A 1 129 ? 29.068 -34.278 -43.873 1.00 44.47 129 THR A O 1
ATOM 1003 N N . THR A 1 130 ? 30.148 -34.338 -41.920 1.00 41.72 130 THR A N 1
ATOM 1004 C CA . THR A 1 130 ? 31.471 -34.642 -42.511 1.00 41.72 130 THR A CA 1
ATOM 1005 C C . THR A 1 130 ? 31.740 -36.141 -42.689 1.00 41.72 130 THR A C 1
ATOM 1007 O O . THR A 1 130 ? 32.763 -36.522 -43.252 1.00 41.72 130 THR A O 1
ATOM 1010 N N . THR A 1 131 ? 30.816 -37.010 -42.280 1.00 41.97 131 THR A N 1
ATOM 1011 C CA . THR A 1 131 ? 30.929 -38.453 -42.507 1.00 41.97 131 THR A CA 1
ATOM 1012 C C . THR A 1 131 ? 29.545 -39.056 -42.707 1.00 41.97 131 THR A C 1
ATOM 1014 O O . THR A 1 131 ? 28.766 -39.159 -41.765 1.00 41.97 131 THR A O 1
ATOM 1017 N N . SER A 1 132 ? 29.312 -39.556 -43.925 1.00 33.84 132 SER A N 1
ATOM 1018 C CA . SER A 1 132 ? 28.201 -40.424 -44.369 1.00 33.84 132 SER A CA 1
ATOM 1019 C C . SER A 1 132 ? 27.059 -39.722 -45.115 1.00 33.84 132 SER A C 1
ATOM 1021 O O . SER A 1 132 ? 26.099 -39.206 -44.551 1.00 33.84 132 SER A O 1
ATOM 1023 N N . SER A 1 133 ? 27.165 -39.785 -46.442 1.00 37.47 133 SER A N 1
ATOM 1024 C CA . SER A 1 133 ? 26.065 -39.743 -47.404 1.00 37.47 133 SER A CA 1
ATOM 1025 C C . SER A 1 133 ? 25.053 -40.876 -47.164 1.00 37.47 133 SER A C 1
ATOM 1027 O O . SER A 1 133 ? 25.447 -41.954 -46.718 1.00 37.47 133 SER A O 1
ATOM 1029 N N . THR A 1 134 ? 23.795 -40.661 -47.594 1.00 33.81 134 THR A N 1
ATOM 1030 C CA . THR A 1 134 ? 22.634 -41.595 -47.595 1.00 33.81 134 THR A CA 1
ATOM 1031 C C . THR A 1 134 ? 22.164 -42.004 -46.189 1.00 33.81 134 THR A C 1
ATOM 1033 O O . THR A 1 134 ? 22.850 -42.713 -45.474 1.00 33.81 134 THR A O 1
ATOM 1036 N N . THR A 1 135 ? 20.979 -41.633 -45.692 1.00 30.05 135 THR A N 1
ATOM 1037 C CA . THR A 1 135 ? 19.642 -41.980 -46.213 1.00 30.05 135 THR A CA 1
ATOM 1038 C C . THR A 1 135 ? 18.578 -41.136 -45.481 1.00 30.05 135 THR A C 1
ATOM 1040 O O . THR A 1 135 ? 18.764 -40.744 -44.332 1.00 30.05 135 THR A O 1
ATOM 1043 N N . THR A 1 136 ? 17.468 -40.841 -46.151 1.00 37.44 136 THR A N 1
ATOM 1044 C CA . THR A 1 136 ? 16.293 -40.079 -45.695 1.00 37.44 136 THR A CA 1
ATOM 1045 C C . THR A 1 136 ? 15.627 -40.652 -44.435 1.00 37.44 136 THR A C 1
ATOM 1047 O O . THR A 1 136 ? 15.049 -41.733 -44.476 1.00 37.44 136 THR A O 1
ATOM 1050 N N . SER A 1 137 ? 15.587 -39.871 -43.353 1.00 26.45 137 SER A N 1
ATOM 1051 C CA . SER A 1 137 ? 14.575 -40.004 -42.292 1.00 26.45 137 SER A CA 1
ATOM 1052 C C . SER A 1 137 ? 14.446 -38.689 -41.520 1.00 26.45 137 SER A C 1
ATOM 1054 O O . SER A 1 137 ? 15.351 -38.265 -40.807 1.00 26.45 137 SER A O 1
ATOM 1056 N N . SER A 1 138 ? 13.311 -38.017 -41.716 1.00 31.66 138 SER A N 1
ATOM 1057 C CA . SER A 1 138 ? 12.891 -36.802 -41.023 1.00 31.66 138 SER A CA 1
ATOM 1058 C C . SER A 1 138 ? 12.508 -37.126 -39.578 1.00 31.66 138 SER A C 1
ATOM 1060 O O . SER A 1 138 ? 11.355 -37.446 -39.292 1.00 31.66 138 SER A O 1
ATOM 1062 N N . THR A 1 139 ? 13.470 -37.054 -38.662 1.00 27.16 139 THR A N 1
ATOM 1063 C CA . THR A 1 139 ? 13.204 -37.176 -37.227 1.00 27.16 139 THR A CA 1
ATOM 1064 C C . THR A 1 139 ? 12.895 -35.796 -36.658 1.00 27.16 139 THR A C 1
ATOM 1066 O O . THR A 1 139 ? 13.773 -34.947 -36.505 1.00 27.16 139 THR A O 1
ATOM 1069 N N . THR A 1 140 ? 11.619 -35.560 -36.369 1.00 33.66 140 THR A N 1
ATOM 1070 C CA . THR A 1 140 ? 11.116 -34.396 -35.637 1.00 33.66 140 THR A CA 1
ATOM 1071 C C . THR A 1 140 ? 11.684 -34.417 -34.217 1.00 33.66 140 THR A C 1
ATOM 1073 O O . THR A 1 140 ? 11.143 -35.064 -33.325 1.00 33.66 140 THR A O 1
ATOM 1076 N N . THR A 1 141 ? 12.804 -33.736 -33.987 1.00 31.14 141 THR A N 1
ATOM 1077 C CA . THR A 1 141 ? 13.366 -33.560 -32.645 1.00 31.14 141 THR A CA 1
ATOM 1078 C C . THR A 1 141 ? 12.606 -32.457 -31.920 1.00 31.14 141 THR A C 1
ATOM 1080 O O . THR A 1 141 ? 12.972 -31.282 -31.943 1.00 31.14 141 THR A O 1
ATOM 1083 N N . HIS A 1 142 ? 11.517 -32.850 -31.255 1.00 32.31 142 HIS A N 1
ATOM 1084 C CA . HIS A 1 142 ? 11.007 -32.103 -30.112 1.00 32.31 142 HIS A CA 1
ATOM 1085 C C . HIS A 1 142 ? 12.169 -31.831 -29.147 1.00 32.31 142 HIS A C 1
ATOM 1087 O O . HIS A 1 142 ? 12.987 -32.714 -28.881 1.00 32.31 142 HIS A O 1
ATOM 1093 N N . LEU A 1 143 ? 12.228 -30.618 -28.595 1.00 34.81 143 LEU A N 1
ATOM 1094 C CA . LEU A 1 143 ? 13.056 -30.285 -27.435 1.00 34.81 143 LEU A CA 1
ATOM 1095 C C . LEU A 1 143 ? 12.534 -31.044 -26.198 1.00 34.81 143 LEU A C 1
ATOM 1097 O O . LEU A 1 143 ? 12.071 -30.446 -25.234 1.00 34.81 143 LEU A O 1
ATOM 1101 N N . THR A 1 144 ? 12.586 -32.377 -26.197 1.00 34.84 144 THR A N 1
ATOM 1102 C CA . THR A 1 144 ? 12.423 -33.183 -24.987 1.00 34.84 144 THR A CA 1
ATOM 1103 C C . THR A 1 144 ? 13.719 -33.091 -24.202 1.00 34.84 144 THR A C 1
ATOM 1105 O O . THR A 1 144 ? 14.601 -33.944 -24.306 1.00 34.84 144 THR A O 1
ATOM 1108 N N . ARG A 1 145 ? 13.863 -32.011 -23.432 1.00 34.19 145 ARG A N 1
ATOM 1109 C CA . ARG A 1 145 ? 14.842 -31.984 -22.351 1.00 34.19 145 ARG A CA 1
ATOM 1110 C C . ARG A 1 145 ? 14.275 -32.801 -21.197 1.00 34.19 145 ARG A C 1
ATOM 1112 O O . ARG A 1 145 ? 13.107 -32.656 -20.848 1.00 34.19 145 ARG A O 1
ATOM 1119 N N . SER A 1 146 ? 15.118 -33.679 -20.666 1.00 28.47 146 SER A N 1
ATOM 1120 C CA . SER A 1 146 ? 14.853 -34.569 -19.544 1.00 28.47 146 SER A CA 1
ATOM 1121 C C . SER A 1 146 ? 14.031 -33.906 -18.441 1.00 28.47 146 SER A C 1
ATOM 1123 O O . SER A 1 146 ? 14.322 -32.783 -18.024 1.00 28.47 146 SER A O 1
ATOM 1125 N N . ASN A 1 147 ? 13.071 -34.664 -17.905 1.00 30.88 147 ASN A N 1
ATOM 1126 C CA . ASN A 1 147 ? 12.409 -34.440 -16.617 1.00 30.88 147 ASN A CA 1
ATOM 1127 C C . ASN A 1 147 ? 13.405 -34.551 -15.446 1.00 30.88 147 ASN A C 1
ATOM 1129 O O . ASN A 1 147 ? 13.199 -35.280 -14.483 1.00 30.88 147 ASN A O 1
ATOM 1133 N N . THR A 1 148 ? 14.510 -33.823 -15.508 1.00 29.86 148 THR A N 1
ATOM 1134 C CA . THR A 1 148 ? 15.334 -33.511 -14.350 1.00 29.86 148 THR A CA 1
ATOM 1135 C C . THR A 1 148 ? 14.933 -32.117 -13.919 1.00 29.86 148 THR A C 1
ATOM 1137 O O . THR A 1 148 ? 15.623 -31.133 -14.190 1.00 29.86 148 THR A O 1
ATOM 1140 N N . ALA A 1 149 ? 13.764 -32.044 -13.281 1.00 29.52 149 ALA A N 1
ATOM 1141 C CA . ALA A 1 149 ? 13.452 -30.928 -12.411 1.00 29.52 149 ALA A CA 1
ATOM 1142 C C . ALA A 1 149 ? 14.650 -30.746 -11.461 1.00 29.52 149 ALA A C 1
ATOM 1144 O O . ALA A 1 149 ? 15.093 -31.733 -10.864 1.00 29.52 149 ALA A O 1
ATOM 1145 N N . PRO A 1 150 ? 15.222 -29.541 -11.316 1.00 29.86 150 PRO A N 1
ATOM 1146 C CA . PRO A 1 150 ? 16.181 -29.300 -10.253 1.00 29.86 150 PRO A CA 1
ATOM 1147 C C . PRO A 1 150 ? 15.445 -29.520 -8.925 1.00 29.86 150 PRO A C 1
ATOM 1149 O O . PRO A 1 150 ? 14.661 -28.678 -8.490 1.00 29.86 150 PRO A O 1
ATOM 1152 N N . SER A 1 151 ? 15.674 -30.671 -8.285 1.00 38.59 151 SER A N 1
ATOM 1153 C CA . SER A 1 151 ? 14.950 -31.154 -7.096 1.00 38.59 151 SER A CA 1
ATOM 1154 C C . SER A 1 151 ? 15.242 -30.370 -5.807 1.00 38.59 151 SER A C 1
ATOM 1156 O O . SER A 1 151 ? 15.020 -30.861 -4.705 1.00 38.59 151 SER A O 1
ATOM 1158 N N . LYS A 1 152 ? 15.732 -29.132 -5.923 1.00 37.06 152 LYS A N 1
ATOM 1159 C CA . LYS A 1 152 ? 16.018 -28.227 -4.800 1.00 37.06 152 LYS A CA 1
ATOM 1160 C C . LYS A 1 152 ? 15.386 -26.843 -4.946 1.00 37.06 152 LYS A C 1
ATOM 1162 O O . LYS A 1 152 ? 15.808 -25.905 -4.284 1.00 37.06 152 LYS A O 1
ATOM 1167 N N . TRP A 1 153 ? 14.353 -26.726 -5.776 1.00 28.59 153 TRP A N 1
ATOM 1168 C CA . TRP A 1 153 ? 13.420 -25.601 -5.731 1.00 28.59 153 TRP A CA 1
ATOM 1169 C C . TRP A 1 153 ? 12.007 -26.122 -5.487 1.00 28.59 153 TRP A C 1
ATOM 1171 O O . TRP A 1 153 ? 11.093 -25.906 -6.279 1.00 28.59 153 TRP A O 1
ATOM 1181 N N . THR A 1 154 ? 11.807 -26.792 -4.353 1.00 25.52 154 THR A N 1
ATOM 1182 C CA . THR A 1 154 ? 10.515 -26.745 -3.665 1.00 25.52 154 THR A CA 1
ATOM 1183 C C . THR A 1 154 ? 10.315 -25.312 -3.185 1.00 25.52 154 THR A C 1
ATOM 1185 O O . THR A 1 154 ? 10.477 -24.977 -2.016 1.00 25.52 154 THR A O 1
ATOM 1188 N N . VAL A 1 155 ? 9.959 -24.427 -4.115 1.00 25.28 155 VAL A N 1
ATOM 1189 C CA . VAL A 1 155 ? 9.129 -23.296 -3.738 1.00 25.28 155 VAL A CA 1
ATOM 1190 C C . VAL A 1 155 ? 7.817 -23.950 -3.345 1.00 25.28 155 VAL A C 1
ATOM 1192 O O . VAL A 1 155 ? 7.064 -24.402 -4.209 1.00 25.28 155 VAL A O 1
ATOM 1195 N N . HIS A 1 156 ? 7.571 -24.076 -2.041 1.00 23.92 156 HIS A N 1
ATOM 1196 C CA . HIS A 1 156 ? 6.204 -24.194 -1.572 1.00 23.92 156 HIS A CA 1
ATOM 1197 C C . HIS A 1 156 ? 5.482 -22.990 -2.167 1.00 23.92 156 HIS A C 1
ATOM 1199 O O . HIS A 1 156 ? 5.654 -21.867 -1.697 1.00 23.92 156 HIS A O 1
ATOM 1205 N N . LEU A 1 157 ? 4.728 -23.199 -3.253 1.00 26.59 157 LEU A N 1
ATOM 1206 C CA . LEU A 1 157 ? 3.642 -22.287 -3.545 1.00 26.59 157 LEU A CA 1
ATOM 1207 C C . LEU A 1 157 ? 2.838 -22.266 -2.246 1.00 26.59 157 LEU A C 1
ATOM 1209 O O . LEU A 1 157 ? 2.397 -23.347 -1.836 1.00 26.59 157 LEU A O 1
ATOM 1213 N N . PRO A 1 158 ? 2.685 -21.115 -1.565 1.00 29.59 158 PRO A N 1
ATOM 1214 C CA . PRO A 1 158 ? 1.660 -21.036 -0.547 1.00 29.59 158 PRO A CA 1
ATOM 1215 C C . PRO A 1 158 ? 0.390 -21.489 -1.257 1.00 29.59 158 PRO A C 1
ATOM 1217 O O . PRO A 1 158 ? 0.011 -20.923 -2.290 1.00 29.59 158 PRO A O 1
ATOM 1220 N N . ALA A 1 159 ? -0.174 -22.607 -0.796 1.00 27.86 159 ALA A N 1
ATOM 1221 C CA . ALA A 1 159 ? -1.460 -23.056 -1.284 1.00 27.86 159 ALA A CA 1
ATOM 1222 C C . ALA A 1 159 ? -2.365 -21.829 -1.220 1.00 27.86 159 ALA A C 1
ATOM 1224 O O . ALA A 1 159 ? -2.373 -21.142 -0.195 1.00 27.86 159 ALA A O 1
ATOM 1225 N N . LYS A 1 160 ? -3.070 -21.512 -2.317 1.00 31.70 160 LYS A N 1
ATOM 1226 C CA . LYS A 1 160 ? -4.176 -20.563 -2.204 1.00 31.70 160 LYS A CA 1
ATOM 1227 C C . LYS A 1 160 ? -5.014 -21.088 -1.041 1.00 31.70 160 LYS A C 1
ATOM 1229 O O . LYS A 1 160 ? -5.439 -22.243 -1.136 1.00 31.70 160 LYS A O 1
ATOM 1234 N N . PRO A 1 161 ? -5.145 -20.336 0.060 1.00 30.73 161 PRO A N 1
ATOM 1235 C CA . PRO A 1 161 ? -5.867 -20.820 1.220 1.00 30.73 161 PRO A CA 1
ATOM 1236 C C . PRO A 1 161 ? -7.244 -21.288 0.750 1.00 30.73 161 PRO A C 1
ATOM 1238 O O . PRO A 1 161 ? -7.969 -20.564 0.068 1.00 30.73 161 PRO A O 1
ATOM 1241 N N . VAL A 1 162 ? -7.543 -22.557 1.017 1.00 26.47 162 VAL A N 1
ATOM 1242 C CA . VAL A 1 162 ? -8.873 -23.107 0.787 1.00 26.47 162 VAL A CA 1
ATOM 1243 C C . VAL A 1 162 ? -9.714 -22.570 1.929 1.00 26.47 162 VAL A C 1
ATOM 1245 O O . VAL A 1 162 ? -9.577 -23.003 3.070 1.00 26.47 162 VAL A O 1
ATOM 1248 N N . TYR A 1 163 ? -10.508 -21.551 1.625 1.00 38.06 163 TYR A N 1
ATOM 1249 C CA . TYR A 1 163 ? -11.387 -20.920 2.590 1.00 38.06 163 TYR A CA 1
ATOM 1250 C C . TYR A 1 163 ? -12.645 -21.769 2.744 1.00 38.06 163 TYR A C 1
ATOM 1252 O O . TYR A 1 163 ? -13.485 -21.832 1.847 1.00 38.06 163 TYR A O 1
ATOM 1260 N N . THR A 1 164 ? -12.777 -22.447 3.877 1.00 31.11 164 THR A N 1
ATOM 1261 C CA . THR A 1 164 ? -14.062 -22.989 4.312 1.00 31.11 164 THR A CA 1
ATOM 1262 C C . THR A 1 164 ? -14.952 -21.804 4.682 1.00 31.11 164 THR A C 1
ATOM 1264 O O . THR A 1 164 ? -14.668 -21.098 5.648 1.00 31.11 164 THR A O 1
ATOM 1267 N N . HIS A 1 165 ? -16.009 -21.555 3.906 1.00 35.31 165 HIS A N 1
ATOM 1268 C CA . HIS A 1 165 ? -17.033 -20.578 4.275 1.00 35.31 165 HIS A CA 1
ATOM 1269 C C . HIS A 1 165 ? -17.737 -21.060 5.550 1.00 35.31 165 HIS A C 1
ATOM 1271 O O . HIS A 1 165 ? -18.536 -21.995 5.514 1.00 35.31 165 HIS A O 1
ATOM 1277 N N . LEU A 1 166 ? -17.413 -20.447 6.686 1.00 42.47 166 LEU A N 1
ATOM 1278 C CA . LEU A 1 166 ? -18.205 -20.562 7.905 1.00 42.47 166 LEU A CA 1
ATOM 1279 C C . LEU A 1 166 ? -19.336 -19.540 7.801 1.00 42.47 166 LEU A C 1
ATOM 1281 O O . LEU A 1 166 ? -19.084 -18.345 7.901 1.00 42.47 166 LEU A O 1
ATOM 1285 N N . LEU A 1 167 ? -20.565 -20.017 7.593 1.00 41.12 167 LEU A N 1
ATOM 1286 C CA . LEU A 1 167 ? -21.772 -19.194 7.654 1.00 41.12 167 LEU A CA 1
ATOM 1287 C C . LEU A 1 167 ? -21.877 -18.557 9.047 1.00 41.12 167 LEU A C 1
ATOM 1289 O O . LEU A 1 167 ? -22.196 -19.233 10.026 1.00 41.12 167 LEU A O 1
ATOM 1293 N N . VAL A 1 168 ? -21.598 -17.256 9.135 1.00 50.00 168 VAL A N 1
ATOM 1294 C CA . VAL A 1 168 ? -21.737 -16.488 10.377 1.00 50.00 168 VAL A CA 1
ATOM 1295 C C . VAL A 1 168 ? -23.222 -16.248 10.646 1.00 50.00 168 VAL A C 1
ATOM 1297 O O . VAL A 1 168 ? -23.902 -15.548 9.894 1.00 50.00 168 VAL A O 1
ATOM 1300 N N . GLN A 1 169 ? -23.739 -16.804 11.742 1.00 52.88 169 GLN A N 1
ATOM 1301 C CA . GLN A 1 169 ? -25.063 -16.445 12.245 1.00 52.88 169 GLN A CA 1
ATOM 1302 C C . GLN A 1 169 ? -25.004 -15.026 12.824 1.00 52.88 169 GLN A C 1
ATOM 1304 O O . GLN A 1 169 ? -24.312 -14.774 13.810 1.00 52.88 169 GLN A O 1
ATOM 1309 N N . LYS A 1 170 ? -25.717 -14.079 12.203 1.00 55.97 170 LYS A N 1
ATOM 1310 C CA . LYS A 1 170 ? -25.889 -12.729 12.754 1.00 55.97 170 LYS A CA 1
ATOM 1311 C C . LYS A 1 170 ? -26.767 -12.827 14.000 1.00 55.97 170 LYS A C 1
ATOM 1313 O O . LYS A 1 170 ? -27.961 -13.091 13.892 1.00 55.97 170 LYS A O 1
ATOM 1318 N N . LYS A 1 171 ? -26.160 -12.649 15.170 1.00 64.88 171 LYS A N 1
ATOM 1319 C CA . LYS A 1 171 ? -26.861 -12.588 16.454 1.00 64.88 171 LYS A CA 1
ATOM 1320 C C . LYS A 1 171 ? -27.467 -11.192 16.616 1.00 64.88 171 LYS A C 1
ATOM 1322 O O . LYS A 1 171 ? -26.822 -10.210 16.258 1.00 64.88 171 LYS A O 1
ATOM 1327 N N . GLU A 1 172 ? -28.687 -11.086 17.134 1.00 72.06 172 GLU A N 1
ATOM 1328 C CA . GLU A 1 172 ? -29.193 -9.800 17.622 1.00 72.06 172 GLU A CA 1
ATOM 1329 C C . GLU A 1 172 ? -28.499 -9.470 18.945 1.00 72.06 172 GLU A C 1
ATOM 1331 O O . GLU A 1 172 ? -28.448 -10.288 19.865 1.00 72.06 172 GLU A O 1
ATOM 1336 N N . TRP A 1 173 ? -27.914 -8.281 19.012 1.00 83.94 173 TRP A N 1
ATOM 1337 C CA . TRP A 1 173 ? -27.119 -7.825 20.143 1.00 83.94 173 TRP A CA 1
ATOM 1338 C C . TRP A 1 173 ? -27.916 -6.804 20.949 1.00 83.94 173 TRP A C 1
ATOM 1340 O O . TRP A 1 173 ? -28.285 -5.756 20.415 1.00 83.94 173 TRP A O 1
ATOM 1350 N N . THR A 1 174 ? -28.153 -7.094 22.228 1.00 87.94 174 THR A N 1
ATOM 1351 C CA . THR A 1 174 ? -28.748 -6.128 23.161 1.00 87.94 174 THR A CA 1
ATOM 1352 C C . THR A 1 174 ? -27.698 -5.132 23.656 1.00 87.94 174 THR A C 1
ATOM 1354 O O . THR A 1 174 ? -26.492 -5.376 23.543 1.00 87.94 174 THR A O 1
ATOM 1357 N N . ALA A 1 175 ? -28.145 -4.005 24.216 1.00 86.25 175 ALA A N 1
ATOM 1358 C CA . ALA A 1 175 ? -27.247 -2.995 24.773 1.00 86.25 175 ALA A CA 1
ATOM 1359 C C . ALA A 1 175 ? -26.404 -3.563 25.928 1.00 86.25 175 ALA A C 1
ATOM 1361 O O . ALA A 1 175 ? -25.198 -3.338 25.978 1.00 86.25 175 ALA A O 1
ATOM 1362 N N . GLU A 1 176 ? -27.008 -4.381 26.793 1.00 89.62 176 GLU A N 1
ATOM 1363 C CA . GLU A 1 176 ? -26.321 -5.000 27.930 1.00 89.62 176 GLU A CA 1
ATOM 1364 C C . GLU A 1 176 ? -25.262 -6.009 27.469 1.00 89.62 176 GLU A C 1
ATOM 1366 O O . GLU A 1 176 ? -24.180 -6.083 28.049 1.00 89.62 176 GLU A O 1
ATOM 1371 N N . ALA A 1 177 ? -25.549 -6.769 26.406 1.00 88.88 177 ALA A N 1
ATOM 1372 C CA . ALA A 1 177 ? -24.593 -7.708 25.826 1.00 88.88 177 ALA A CA 1
ATOM 1373 C C . ALA A 1 177 ? -23.389 -6.980 25.209 1.00 88.88 177 ALA A C 1
ATOM 1375 O O . ALA A 1 177 ? -22.254 -7.432 25.358 1.00 88.88 177 ALA A O 1
ATOM 1376 N N . LEU A 1 178 ? -23.627 -5.840 24.552 1.00 90.75 178 LEU A N 1
ATOM 1377 C CA . LEU A 1 178 ? -22.567 -5.006 23.990 1.00 90.75 178 LEU A CA 1
ATOM 1378 C C . LEU A 1 178 ? -21.701 -4.374 25.086 1.00 90.75 178 LEU A C 1
ATOM 1380 O O . LEU A 1 178 ? -20.477 -4.398 24.981 1.00 90.75 178 LEU A O 1
ATOM 1384 N N . ASP A 1 179 ? -22.315 -3.847 26.147 1.00 91.44 179 ASP A N 1
ATOM 1385 C CA . ASP A 1 179 ? -21.587 -3.272 27.280 1.00 91.44 179 ASP A CA 1
ATOM 1386 C C . ASP A 1 179 ? -20.734 -4.329 27.993 1.00 91.44 179 ASP A C 1
ATOM 1388 O O . ASP A 1 179 ? -19.554 -4.091 28.250 1.00 91.44 179 ASP A O 1
ATOM 1392 N N . ALA A 1 180 ? -21.285 -5.525 28.229 1.00 91.75 180 ALA A N 1
ATOM 1393 C CA . ALA A 1 180 ? -20.533 -6.643 28.792 1.00 91.75 180 ALA A CA 1
ATOM 1394 C C . ALA A 1 180 ? -19.342 -7.029 27.901 1.00 91.75 180 ALA A C 1
ATOM 1396 O O . ALA A 1 180 ? -18.229 -7.191 28.401 1.00 91.75 180 ALA A O 1
ATOM 1397 N N . PHE A 1 181 ? -19.547 -7.114 26.584 1.00 92.62 181 PHE A N 1
ATOM 1398 C CA . PHE A 1 181 ? -18.479 -7.395 25.627 1.00 92.62 181 PHE A CA 1
ATOM 1399 C C . PHE A 1 181 ? -17.379 -6.325 25.647 1.00 92.62 181 PHE A C 1
ATOM 1401 O O . PHE A 1 181 ? -16.197 -6.662 25.690 1.00 92.62 181 PHE A O 1
ATOM 1408 N N . ILE A 1 182 ? -17.742 -5.038 25.667 1.00 93.81 182 ILE A N 1
ATOM 1409 C CA . ILE A 1 182 ? -16.784 -3.926 25.758 1.00 93.81 182 ILE A CA 1
ATOM 1410 C C . ILE A 1 182 ? -15.967 -4.024 27.050 1.00 93.81 182 ILE A C 1
ATOM 1412 O O . ILE A 1 182 ? -14.744 -3.870 27.019 1.00 93.81 182 ILE A O 1
ATOM 1416 N N . SER A 1 183 ? -16.618 -4.303 28.181 1.00 92.94 183 SER A N 1
ATOM 1417 C CA . SER A 1 183 ? -15.934 -4.492 29.460 1.00 92.94 183 SER A CA 1
ATOM 1418 C C . SER A 1 183 ? -14.973 -5.679 29.427 1.00 92.94 183 SER A C 1
ATOM 1420 O O . SER A 1 183 ? -13.841 -5.545 29.886 1.00 92.94 183 SER A O 1
ATOM 1422 N N . GLU A 1 184 ? -15.380 -6.817 28.856 1.00 93.12 184 GLU A N 1
ATOM 1423 C CA . GLU A 1 184 ? -14.511 -7.990 28.717 1.00 93.12 184 GLU A CA 1
ATOM 1424 C C . GLU A 1 184 ? -13.337 -7.744 27.763 1.00 93.12 184 GLU A C 1
ATOM 1426 O O . GLU A 1 184 ? -12.225 -8.194 28.038 1.00 93.12 184 GLU A O 1
ATOM 1431 N N . LEU A 1 185 ? -13.551 -7.006 26.672 1.00 92.25 185 LEU A N 1
ATOM 1432 C CA . LEU A 1 185 ? -12.496 -6.668 25.721 1.00 92.25 185 LEU A CA 1
ATOM 1433 C C . LEU A 1 185 ? -11.487 -5.671 26.312 1.00 92.25 185 LEU A C 1
ATOM 1435 O O . LEU A 1 185 ? -10.297 -5.765 26.023 1.00 92.25 185 LEU A O 1
ATOM 1439 N N . ASN A 1 186 ? -11.930 -4.741 27.162 1.00 94.56 186 ASN A N 1
ATOM 1440 C CA . ASN A 1 186 ? -11.061 -3.781 27.853 1.00 94.56 186 ASN A CA 1
ATOM 1441 C C . ASN A 1 186 ? -10.364 -4.366 29.100 1.00 94.56 186 ASN A C 1
ATOM 1443 O O . ASN A 1 186 ? -9.473 -3.730 29.669 1.00 94.56 186 ASN A O 1
ATOM 1447 N N . ALA A 1 187 ? -10.764 -5.559 29.547 1.00 93.31 187 ALA A N 1
ATOM 1448 C CA . ALA A 1 187 ? -10.232 -6.177 30.753 1.00 93.31 187 ALA A CA 1
ATOM 1449 C C . ALA A 1 187 ? -8.748 -6.556 30.609 1.00 93.31 187 ALA A C 1
ATOM 1451 O O . ALA A 1 187 ? -8.253 -6.857 29.523 1.00 93.31 187 ALA A O 1
ATOM 1452 N N . GLU A 1 188 ? -8.017 -6.558 31.724 1.00 90.75 188 GLU A N 1
ATOM 1453 C CA . GLU A 1 188 ? -6.592 -6.921 31.736 1.00 90.75 188 GLU A CA 1
ATOM 1454 C C . GLU A 1 188 ? -6.361 -8.395 31.383 1.00 90.75 188 GLU A C 1
ATOM 1456 O O . GLU A 1 188 ? -5.384 -8.753 30.730 1.00 90.75 188 GLU A O 1
ATOM 1461 N N . ASP A 1 189 ? -7.306 -9.246 31.770 1.00 89.81 189 ASP A N 1
ATOM 1462 C CA . ASP A 1 189 ? -7.291 -10.690 31.591 1.00 89.81 189 ASP A CA 1
ATOM 1463 C C . ASP A 1 189 ? -7.953 -11.147 30.277 1.00 89.81 189 ASP A C 1
ATOM 1465 O O . ASP A 1 189 ? -8.212 -12.340 30.104 1.00 89.81 189 ASP A O 1
ATOM 1469 N N . TYR A 1 190 ? -8.180 -10.242 29.311 1.00 89.06 190 TYR A N 1
ATOM 1470 C CA . TYR A 1 190 ? -8.852 -10.559 28.037 1.00 89.06 190 TYR A CA 1
ATOM 1471 C C . TYR A 1 190 ? -8.206 -11.735 27.282 1.00 89.06 190 TYR A C 1
ATOM 1473 O O . TYR A 1 190 ? -8.885 -12.459 26.553 1.00 89.06 190 TYR A O 1
ATOM 1481 N N . LEU A 1 191 ? -6.898 -11.960 27.474 1.00 85.88 191 LEU A N 1
ATOM 1482 C CA . LEU A 1 191 ? -6.163 -13.081 26.886 1.00 85.88 191 LEU A CA 1
ATOM 1483 C C . LEU A 1 191 ? -6.753 -14.441 27.281 1.00 85.88 191 LEU A C 1
ATOM 1485 O O . LEU A 1 191 ? -6.733 -15.355 26.460 1.00 85.88 191 LEU A O 1
ATOM 1489 N N . ILE A 1 192 ? -7.310 -14.565 28.490 1.00 88.75 192 ILE A N 1
ATOM 1490 C CA . ILE A 1 192 ? -7.976 -15.787 28.968 1.00 88.75 192 ILE A CA 1
ATOM 1491 C C . ILE A 1 192 ? -9.263 -16.041 28.169 1.00 88.75 192 ILE A C 1
ATOM 1493 O O . ILE A 1 192 ? -9.632 -17.185 27.920 1.00 88.75 192 ILE A O 1
ATOM 1497 N N . LYS A 1 193 ? -9.927 -14.973 27.715 1.00 85.94 193 LYS A N 1
ATOM 1498 C CA . LYS A 1 193 ? -11.209 -15.008 26.996 1.00 85.94 193 LYS A CA 1
ATOM 1499 C C . LYS A 1 193 ? -11.057 -14.823 25.484 1.00 85.94 193 LYS A C 1
ATOM 1501 O O . LYS A 1 193 ? -12.046 -14.592 24.796 1.00 85.94 193 LYS A O 1
ATOM 1506 N N . ILE A 1 194 ? -9.841 -14.903 24.944 1.00 84.12 194 ILE A N 1
ATOM 1507 C CA . ILE A 1 194 ? -9.560 -14.435 23.582 1.00 84.12 194 ILE A CA 1
ATOM 1508 C C . ILE A 1 194 ? -10.310 -15.204 22.492 1.00 84.12 194 ILE A C 1
ATOM 1510 O O . ILE A 1 194 ? -10.693 -14.607 21.493 1.00 84.12 194 ILE A O 1
ATOM 1514 N N . GLU A 1 195 ? -10.541 -16.504 22.678 1.00 82.88 195 GLU A N 1
ATOM 1515 C CA . GLU A 1 195 ? -11.307 -17.317 21.726 1.00 82.88 195 GLU A CA 1
ATOM 1516 C C . GLU A 1 195 ? -12.776 -16.884 21.701 1.00 82.88 195 GLU A C 1
ATOM 1518 O O . GLU A 1 195 ? -13.304 -16.584 20.631 1.00 82.88 195 GLU A O 1
ATOM 1523 N N . LYS A 1 196 ? -13.384 -16.720 22.884 1.00 85.94 196 LYS A N 1
ATOM 1524 C CA . LYS A 1 196 ? -14.744 -16.188 23.046 1.00 85.94 196 LYS A CA 1
ATOM 1525 C C . LYS A 1 196 ? -14.870 -14.788 22.439 1.00 85.94 196 LYS A C 1
ATOM 1527 O O . LYS A 1 196 ? -15.755 -14.552 21.623 1.00 85.94 196 LYS A O 1
ATOM 1532 N N . LEU A 1 197 ? -13.962 -13.874 22.791 1.00 87.12 197 LEU A N 1
ATOM 1533 C CA . LEU A 1 197 ? -13.963 -12.499 22.280 1.00 87.12 197 LEU A CA 1
ATOM 1534 C C . LEU A 1 197 ? -13.821 -12.464 20.757 1.00 87.12 197 LEU A C 1
ATOM 1536 O O . LEU A 1 197 ? -14.475 -11.666 20.093 1.00 87.12 197 LEU A O 1
ATOM 1540 N N . PHE A 1 198 ? -12.987 -13.337 20.191 1.00 83.88 198 PHE A N 1
ATOM 1541 C CA . PHE A 1 198 ? -12.806 -13.427 18.747 1.00 83.88 198 PHE A CA 1
ATOM 1542 C C . PHE A 1 198 ? -14.057 -13.944 18.028 1.00 83.88 198 PHE A C 1
ATOM 1544 O O . PHE A 1 198 ? -14.412 -13.421 16.972 1.00 83.88 198 PHE A O 1
ATOM 1551 N N . GLU A 1 199 ? -14.742 -14.944 18.583 1.00 80.94 199 GLU A N 1
ATOM 1552 C CA . GLU A 1 199 ? -16.013 -15.443 18.049 1.00 80.94 199 GLU A CA 1
ATOM 1553 C C . GLU A 1 199 ? -17.120 -14.391 18.138 1.00 80.94 199 GLU A C 1
ATOM 1555 O O . GLU A 1 199 ? -17.771 -14.090 17.134 1.00 80.94 199 GLU A O 1
ATOM 1560 N N . GLU A 1 200 ? -17.280 -13.758 19.298 1.00 85.19 200 GLU A N 1
ATOM 1561 C CA . GLU A 1 200 ? -18.272 -12.705 19.494 1.00 85.19 200 GLU A CA 1
ATOM 1562 C C . GLU A 1 200 ? -18.030 -11.540 18.529 1.00 85.19 200 GLU A C 1
ATOM 1564 O O . GLU A 1 200 ? -18.947 -11.181 17.787 1.00 85.19 200 GLU A O 1
ATOM 1569 N N . LEU A 1 201 ? -16.784 -11.063 18.401 1.00 86.06 201 LEU A N 1
ATOM 1570 C CA . LEU A 1 201 ? -16.394 -9.981 17.489 1.00 86.06 201 LEU A CA 1
ATOM 1571 C C . LEU A 1 201 ? -16.725 -10.267 16.013 1.00 86.06 201 LEU A C 1
ATOM 1573 O O . LEU A 1 201 ? -16.953 -9.339 15.235 1.00 86.06 201 LEU A O 1
ATOM 1577 N N . THR A 1 202 ? -16.756 -11.536 15.594 1.00 80.38 202 THR A N 1
ATOM 1578 C CA . THR A 1 202 ? -17.139 -11.899 14.215 1.00 80.38 202 THR A CA 1
ATOM 1579 C C . THR A 1 202 ? -18.638 -11.786 13.943 1.00 80.38 202 THR A C 1
ATOM 1581 O O . THR A 1 202 ? -19.033 -11.619 12.787 1.00 80.38 202 THR A O 1
ATOM 1584 N N . SER A 1 203 ? -19.456 -11.814 14.998 1.00 81.56 203 SER A N 1
ATOM 1585 C CA . SER A 1 203 ? -20.915 -11.685 14.934 1.00 81.56 203 SER A CA 1
ATOM 1586 C C . SER A 1 203 ? -21.426 -10.253 15.144 1.00 81.56 203 SER A C 1
ATOM 1588 O O . SER A 1 203 ? -22.607 -10.002 14.900 1.00 81.56 203 SER A O 1
ATOM 1590 N N . VAL A 1 204 ? -20.569 -9.326 15.598 1.00 84.75 204 VAL A N 1
ATOM 1591 C CA . VAL A 1 204 ? -20.949 -7.934 15.897 1.00 84.75 204 VAL A CA 1
ATOM 1592 C C . VAL A 1 204 ? -21.293 -7.175 14.602 1.00 84.75 204 VAL A C 1
ATOM 1594 O O . VAL A 1 204 ? -20.470 -7.140 13.682 1.00 84.75 204 VAL A O 1
ATOM 1597 N N . PRO A 1 205 ? -22.473 -6.531 14.508 1.00 86.06 205 PRO A N 1
ATOM 1598 C CA . PRO A 1 205 ? -22.836 -5.677 13.377 1.00 86.06 205 PRO A CA 1
ATOM 1599 C C . PRO A 1 205 ? -22.006 -4.385 13.281 1.00 86.06 205 PRO A C 1
ATOM 1601 O O . PRO A 1 205 ? -21.602 -3.816 14.293 1.00 86.06 205 PRO A O 1
ATOM 1604 N N . ASP A 1 206 ? -21.868 -3.836 12.071 1.00 86.62 206 ASP A N 1
ATOM 1605 C CA . ASP A 1 206 ? -21.073 -2.626 11.784 1.00 86.62 206 ASP A CA 1
ATOM 1606 C C . ASP A 1 206 ? -21.410 -1.424 12.686 1.00 86.62 206 ASP A C 1
ATOM 1608 O O . ASP A 1 206 ? -20.517 -0.761 13.211 1.00 86.62 206 ASP A O 1
ATOM 1612 N N . HIS A 1 207 ? -22.697 -1.157 12.932 1.00 86.62 207 HIS A N 1
ATOM 1613 C CA . HIS A 1 207 ? -23.110 -0.041 13.793 1.00 86.62 207 HIS A CA 1
ATOM 1614 C C . HIS A 1 207 ? -22.655 -0.211 15.252 1.00 86.62 207 HIS A C 1
ATOM 1616 O O . HIS A 1 207 ? -22.440 0.780 15.941 1.00 86.62 207 HIS A O 1
ATOM 1622 N N . GLN A 1 208 ? -22.469 -1.446 15.723 1.00 89.12 208 GLN A N 1
ATOM 1623 C CA . GLN A 1 208 ? -21.974 -1.725 17.071 1.00 89.12 208 GLN A CA 1
ATOM 1624 C C . GLN A 1 208 ? -20.451 -1.722 17.135 1.00 89.12 208 GLN A C 1
ATOM 1626 O O . GLN A 1 208 ? -19.897 -1.252 18.123 1.00 89.12 208 GLN A O 1
ATOM 1631 N N . ILE A 1 209 ? -19.765 -2.140 16.062 1.00 90.88 209 ILE A N 1
ATOM 1632 C CA . ILE A 1 209 ? -18.320 -1.903 15.910 1.00 90.88 209 ILE A CA 1
ATOM 1633 C C . ILE A 1 209 ? -18.022 -0.407 16.023 1.00 90.88 209 ILE A C 1
ATOM 1635 O O . ILE A 1 209 ? -17.105 -0.021 16.745 1.00 90.88 209 ILE A O 1
ATOM 1639 N N . LYS A 1 210 ? -18.829 0.437 15.373 1.00 92.19 210 LYS A N 1
ATOM 1640 C CA . LYS A 1 210 ? -18.715 1.892 15.491 1.00 92.19 210 LYS A CA 1
ATOM 1641 C C . LYS A 1 210 ? -18.827 2.357 16.950 1.00 92.19 210 LYS A C 1
ATOM 1643 O O . LYS A 1 210 ? -17.938 3.057 17.422 1.00 92.19 210 LYS A O 1
ATOM 1648 N N . ILE A 1 211 ? -19.840 1.890 17.686 1.00 91.88 211 ILE A N 1
ATOM 1649 C CA . ILE A 1 211 ? -20.020 2.214 19.115 1.00 91.88 211 ILE A CA 1
ATOM 1650 C C . ILE A 1 211 ? -18.819 1.754 19.956 1.00 91.88 211 ILE A C 1
ATOM 1652 O O . ILE A 1 211 ? -18.377 2.489 20.836 1.00 91.88 211 ILE A O 1
ATOM 1656 N N . ILE A 1 212 ? -18.258 0.568 19.690 1.00 93.06 212 ILE A N 1
ATOM 1657 C CA . ILE A 1 212 ? -17.062 0.065 20.389 1.00 93.06 212 ILE A CA 1
ATOM 1658 C C . ILE A 1 212 ? -15.876 1.018 20.178 1.00 93.06 212 ILE A C 1
ATOM 1660 O O . ILE A 1 212 ? -15.179 1.362 21.132 1.00 93.06 212 ILE A O 1
ATOM 1664 N N . VAL A 1 213 ? -15.654 1.476 18.942 1.00 93.69 213 VAL A N 1
ATOM 1665 C CA . VAL A 1 213 ? -14.551 2.393 18.609 1.00 93.69 213 VAL A CA 1
ATOM 1666 C C . VAL A 1 213 ? -14.777 3.781 19.206 1.00 93.69 213 VAL A C 1
ATOM 1668 O O . VAL A 1 213 ? -13.837 4.375 19.728 1.00 93.69 213 VAL A O 1
ATOM 1671 N N . GLU A 1 214 ? -16.011 4.281 19.201 1.00 92.81 214 GLU A N 1
ATOM 1672 C CA . GLU A 1 214 ? -16.370 5.540 19.863 1.00 92.81 214 GLU A CA 1
ATOM 1673 C C . GLU A 1 214 ? -16.161 5.448 21.382 1.00 92.81 214 GLU A C 1
ATOM 1675 O O . GLU A 1 214 ? -15.555 6.331 21.978 1.00 92.81 214 GLU A O 1
ATOM 1680 N N . ARG A 1 215 ? -16.559 4.343 22.023 1.00 92.38 215 ARG A N 1
ATOM 1681 C CA . ARG A 1 215 ? -16.307 4.103 23.457 1.00 92.38 215 ARG A CA 1
ATOM 1682 C C . ARG A 1 215 ? -14.813 4.058 23.774 1.00 92.38 215 ARG A C 1
ATOM 1684 O O . ARG A 1 215 ? -14.416 4.530 24.836 1.00 92.38 215 ARG A O 1
ATOM 1691 N N . ALA A 1 216 ? -13.979 3.574 22.851 1.00 92.06 216 ALA A N 1
ATOM 1692 C CA . ALA A 1 216 ? -12.526 3.550 23.017 1.00 92.06 216 ALA A CA 1
ATOM 1693 C C . ALA A 1 216 ? -11.881 4.948 23.087 1.00 92.06 216 ALA A C 1
ATOM 1695 O O . ALA A 1 216 ? -10.679 5.039 23.325 1.00 92.06 216 ALA A O 1
ATOM 1696 N N . SER A 1 217 ? -12.621 6.038 22.842 1.00 88.56 217 SER A N 1
ATOM 1697 C CA . SER A 1 217 ? -12.110 7.398 23.055 1.00 88.56 217 SER A CA 1
ATOM 1698 C C . SER A 1 217 ? -12.237 7.855 24.510 1.00 88.56 217 SER A C 1
ATOM 1700 O O . SER A 1 217 ? -11.646 8.867 24.879 1.00 88.56 217 SER A O 1
ATOM 1702 N N . SER A 1 218 ? -13.025 7.153 25.331 1.00 90.62 218 SER A N 1
ATOM 1703 C CA . SER A 1 218 ? -13.171 7.468 26.751 1.00 90.62 218 SER A CA 1
ATOM 1704 C C . SER A 1 218 ? -11.947 6.987 27.545 1.00 90.62 218 SER A C 1
ATOM 1706 O O . SER A 1 218 ? -11.428 5.898 27.272 1.00 90.62 218 SER A O 1
ATOM 1708 N N . PRO A 1 219 ? -11.498 7.750 28.561 1.00 87.38 219 PRO A N 1
ATOM 1709 C CA . PRO A 1 219 ? -10.394 7.355 29.437 1.00 87.38 219 PRO A CA 1
ATOM 1710 C C . PRO A 1 219 ? -10.642 6.039 30.189 1.00 87.38 219 PRO A C 1
ATOM 1712 O O . PRO A 1 219 ? -9.682 5.400 30.608 1.00 87.38 219 PRO A O 1
ATOM 1715 N N . ASP A 1 220 ? -11.892 5.594 30.320 1.00 89.19 220 ASP A N 1
ATOM 1716 C CA . ASP A 1 220 ? -12.219 4.325 30.981 1.00 89.19 220 ASP A CA 1
ATOM 1717 C C . ASP A 1 220 ? -11.840 3.096 30.128 1.00 89.19 220 ASP A C 1
ATOM 1719 O O . ASP A 1 220 ? -11.700 1.983 30.641 1.00 89.19 220 ASP A O 1
ATOM 1723 N N . PHE A 1 221 ? -11.626 3.286 28.820 1.00 91.81 221 PHE A N 1
ATOM 1724 C CA . PHE A 1 221 ? -11.435 2.213 27.838 1.00 91.81 221 PHE A CA 1
ATOM 1725 C C . PHE A 1 221 ? -10.057 2.241 27.159 1.00 91.81 221 PHE A C 1
ATOM 1727 O O . PHE A 1 221 ? -9.933 2.021 25.953 1.00 91.81 221 PHE A O 1
ATOM 1734 N N . THR A 1 222 ? -8.994 2.482 27.935 1.00 89.31 222 THR A N 1
ATOM 1735 C CA . THR A 1 222 ? -7.615 2.618 27.416 1.00 89.31 222 THR A CA 1
ATOM 1736 C C . THR A 1 222 ? -7.077 1.386 26.684 1.00 89.31 222 THR A C 1
ATOM 1738 O O . THR A 1 222 ? -6.237 1.527 25.795 1.00 89.31 222 THR A O 1
ATOM 1741 N N . ARG A 1 223 ? -7.539 0.179 27.031 1.00 92.44 223 ARG A N 1
ATOM 1742 C CA . ARG A 1 223 ? -7.040 -1.087 26.467 1.00 92.44 223 ARG A CA 1
ATOM 1743 C C . ARG A 1 223 ? -7.891 -1.611 25.315 1.00 92.44 223 ARG A C 1
ATOM 1745 O O . ARG A 1 223 ? -7.436 -2.468 24.561 1.00 92.44 223 ARG A O 1
ATOM 1752 N N . LEU A 1 224 ? -9.092 -1.064 25.144 1.00 93.31 224 LEU A N 1
ATOM 1753 C CA . LEU A 1 224 ? -10.087 -1.533 24.185 1.00 93.31 224 LEU A CA 1
ATOM 1754 C C . LEU A 1 224 ? -9.545 -1.556 22.746 1.00 93.31 224 LEU A C 1
ATOM 1756 O O . LEU A 1 224 ? -9.591 -2.589 22.079 1.00 93.31 224 LEU A O 1
ATOM 1760 N N . LEU A 1 225 ? -8.976 -0.440 22.281 1.00 93.44 225 LEU A N 1
ATOM 1761 C CA . LEU A 1 225 ? -8.447 -0.324 20.919 1.00 93.44 225 LEU A CA 1
ATOM 1762 C C . LEU A 1 225 ? -7.144 -1.131 20.700 1.00 93.44 225 LEU A C 1
ATOM 1764 O O . LEU A 1 225 ? -7.079 -1.866 19.713 1.00 93.44 225 LEU A O 1
ATOM 1768 N N . PRO A 1 226 ? -6.140 -1.100 21.605 1.00 93.19 226 PRO A N 1
ATOM 1769 C CA . PRO A 1 226 ? -4.980 -1.994 21.521 1.00 93.19 226 PRO A CA 1
ATOM 1770 C C . PRO A 1 226 ? -5.343 -3.485 21.479 1.00 93.19 226 PRO A C 1
ATOM 1772 O O . PRO A 1 226 ? -4.789 -4.237 20.675 1.00 93.19 226 PRO A O 1
ATOM 1775 N N . HIS A 1 227 ? -6.298 -3.931 22.302 1.00 93.06 227 HIS A N 1
ATOM 1776 C CA . HIS A 1 227 ? -6.746 -5.325 22.303 1.00 93.06 227 HIS A CA 1
ATOM 1777 C C . HIS A 1 227 ? -7.475 -5.690 21.008 1.00 93.06 227 HIS A C 1
ATOM 1779 O O . HIS A 1 227 ? -7.265 -6.787 20.487 1.00 93.06 227 HIS A O 1
ATOM 1785 N N . LEU A 1 228 ? -8.255 -4.766 20.434 1.00 91.31 228 LEU A N 1
ATOM 1786 C CA . LEU A 1 228 ? -8.861 -4.950 19.116 1.00 91.31 228 LEU A CA 1
ATOM 1787 C C . LEU A 1 228 ? -7.786 -5.175 18.040 1.00 91.31 228 LEU A C 1
ATOM 1789 O O . LEU A 1 228 ? -7.874 -6.145 17.287 1.00 91.31 228 LEU A O 1
ATOM 1793 N N . TRP A 1 229 ? -6.723 -4.360 18.024 1.00 92.12 229 TRP A N 1
ATOM 1794 C CA . TRP A 1 229 ? -5.583 -4.564 17.123 1.00 92.12 229 TRP A CA 1
ATOM 1795 C C . TRP A 1 229 ? -4.877 -5.890 17.359 1.00 92.12 229 TRP A C 1
ATOM 1797 O O . TRP A 1 229 ? -4.520 -6.568 16.398 1.00 92.12 229 TRP A O 1
ATOM 1807 N N . GLN A 1 230 ? -4.697 -6.304 18.613 1.00 89.94 230 GLN A N 1
ATOM 1808 C CA . GLN A 1 230 ? -4.089 -7.594 18.914 1.00 89.94 230 GLN A CA 1
ATOM 1809 C C . GLN A 1 230 ? -4.931 -8.744 18.359 1.00 89.94 230 GLN A C 1
ATOM 1811 O O . GLN A 1 230 ? -4.386 -9.620 17.686 1.00 89.94 230 GLN A O 1
ATOM 1816 N N . ILE A 1 231 ? -6.238 -8.744 18.617 1.00 87.31 231 ILE A N 1
ATOM 1817 C CA . ILE A 1 231 ? -7.158 -9.775 18.135 1.00 87.31 231 ILE A CA 1
ATOM 1818 C C . ILE A 1 231 ? -7.144 -9.814 16.605 1.00 87.31 231 ILE A C 1
ATOM 1820 O O . ILE A 1 231 ? -6.938 -10.881 16.024 1.00 87.31 231 ILE A O 1
ATOM 1824 N N . ASP A 1 232 ? -7.272 -8.656 15.957 1.00 85.56 232 ASP A N 1
ATOM 1825 C CA . ASP A 1 232 ? -7.281 -8.569 14.502 1.00 85.56 232 ASP A CA 1
ATOM 1826 C C . ASP A 1 232 ? -5.904 -8.778 13.867 1.00 85.56 232 ASP A C 1
ATOM 1828 O O . ASP A 1 232 ? -5.850 -9.056 12.678 1.00 85.56 232 ASP A O 1
ATOM 1832 N N . SER A 1 233 ? -4.793 -8.710 14.602 1.00 83.62 233 SER A N 1
ATOM 1833 C CA . SER A 1 233 ? -3.454 -9.031 14.078 1.00 83.62 233 SER A CA 1
ATOM 1834 C C . SER A 1 233 ? -3.149 -10.528 14.024 1.00 83.62 233 SER A C 1
ATOM 1836 O O . SER A 1 233 ? -2.233 -10.935 13.310 1.00 83.62 233 SER A O 1
ATOM 1838 N N . LYS A 1 234 ? -3.893 -11.369 14.757 1.00 75.94 234 LYS A N 1
ATOM 1839 C CA . LYS A 1 234 ? -3.639 -12.814 14.810 1.00 75.94 234 LYS A CA 1
ATOM 1840 C C . LYS A 1 234 ? -3.968 -13.468 13.466 1.00 75.94 234 LYS A C 1
ATOM 1842 O O .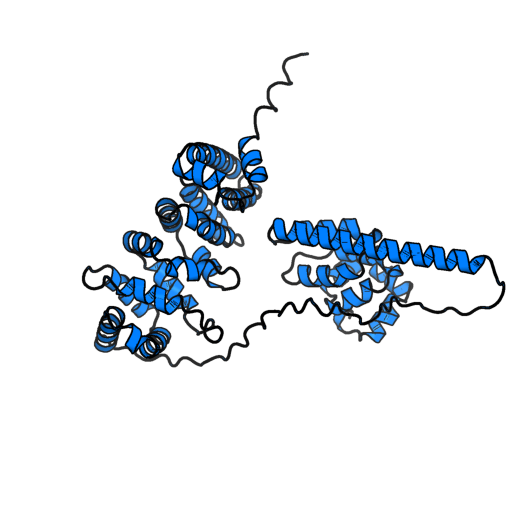 LYS A 1 234 ? -5.096 -13.879 13.204 1.00 75.94 234 LYS A O 1
ATOM 1847 N N . THR A 1 235 ? -2.947 -13.633 12.631 1.00 57.75 235 THR A N 1
ATOM 1848 C CA . THR A 1 235 ? -2.979 -14.408 11.388 1.00 57.75 235 THR A CA 1
ATOM 1849 C C . THR A 1 235 ? -2.985 -15.905 11.703 1.00 57.75 235 THR A C 1
ATOM 1851 O O . THR A 1 235 ? -2.022 -16.634 11.477 1.00 57.75 235 THR A O 1
ATOM 1854 N N . THR A 1 236 ? -4.085 -16.421 12.252 1.00 51.66 236 THR A N 1
ATOM 1855 C CA . THR A 1 236 ? -4.297 -17.871 12.194 1.00 51.66 236 THR A CA 1
ATOM 1856 C C . THR A 1 236 ? -4.463 -18.217 10.716 1.00 51.66 236 THR A C 1
ATOM 1858 O O . THR A 1 236 ? -5.431 -17.807 10.080 1.00 51.66 236 THR A O 1
ATOM 1861 N N . ASN A 1 237 ? -3.479 -18.922 10.146 1.00 41.94 237 ASN A N 1
ATOM 1862 C CA . ASN A 1 237 ? -3.334 -19.215 8.709 1.00 41.94 237 ASN A CA 1
ATOM 1863 C C . ASN A 1 237 ? -4.547 -19.930 8.061 1.00 41.94 237 ASN A C 1
ATOM 1865 O O . ASN A 1 237 ? -4.552 -20.167 6.857 1.00 41.94 237 ASN A O 1
ATOM 1869 N N . HIS A 1 238 ? -5.572 -20.275 8.842 1.00 45.28 238 HIS A N 1
ATOM 1870 C CA . HIS A 1 238 ? -6.820 -20.930 8.432 1.00 45.28 238 HIS A CA 1
ATOM 1871 C C . HIS A 1 238 ? -8.058 -20.020 8.601 1.00 45.28 238 HIS A C 1
ATOM 1873 O O . HIS A 1 238 ? -9.136 -20.370 8.137 1.00 45.28 238 HIS A O 1
ATOM 1879 N N . LEU A 1 239 ? -7.926 -18.862 9.264 1.00 46.91 239 LEU A N 1
ATOM 1880 C CA . LEU A 1 239 ? -9.030 -17.984 9.689 1.00 46.91 239 LEU A CA 1
ATOM 1881 C C . LEU A 1 239 ? -8.836 -16.515 9.268 1.00 46.91 239 LEU A C 1
ATOM 1883 O O . LEU A 1 239 ? -9.681 -15.672 9.566 1.00 46.91 239 LEU A O 1
ATOM 1887 N N . SER A 1 240 ? -7.767 -16.184 8.536 1.00 44.75 240 SER A N 1
ATOM 1888 C CA . SER A 1 240 ? -7.572 -14.840 7.969 1.00 44.75 240 SER A CA 1
ATOM 1889 C C . SER A 1 240 ? -8.651 -14.455 6.944 1.00 44.75 240 SER A C 1
ATOM 1891 O O . SER A 1 240 ? -8.777 -13.290 6.602 1.00 44.75 240 SER A O 1
ATOM 1893 N N . TYR A 1 241 ? -9.497 -15.393 6.513 1.00 49.59 241 TYR A N 1
ATOM 1894 C CA . TYR A 1 241 ? -10.699 -15.145 5.708 1.00 49.59 241 TYR A CA 1
ATOM 1895 C C . TYR A 1 241 ? -11.972 -15.420 6.507 1.00 49.59 241 TYR A C 1
ATOM 1897 O O . TYR A 1 241 ? -12.907 -16.049 6.024 1.00 49.59 241 TYR A O 1
ATOM 1905 N N . ARG A 1 242 ? -12.023 -15.000 7.773 1.00 53.81 242 ARG A N 1
ATOM 1906 C CA . ARG A 1 242 ? -13.321 -14.909 8.441 1.00 53.81 242 ARG A CA 1
ATOM 1907 C C . ARG A 1 242 ? -14.116 -13.780 7.790 1.00 53.81 242 ARG A C 1
ATOM 1909 O O . ARG A 1 242 ? -13.652 -12.633 7.742 1.00 53.81 242 ARG A O 1
ATOM 1916 N N . GLU A 1 243 ? -15.299 -14.128 7.285 1.00 55.06 243 GLU A N 1
ATOM 1917 C CA . GLU A 1 243 ? -16.334 -13.173 6.892 1.00 55.06 243 GLU A CA 1
ATOM 1918 C C . GLU A 1 243 ? -16.422 -12.089 7.984 1.00 55.06 243 GLU A C 1
ATOM 1920 O O . GLU A 1 243 ? -16.412 -12.388 9.176 1.00 55.06 243 GLU A O 1
ATOM 1925 N N . ASN A 1 244 ? -16.407 -10.822 7.570 1.00 70.25 244 ASN A N 1
ATOM 1926 C CA . ASN A 1 244 ? -16.432 -9.605 8.397 1.00 70.25 244 ASN A CA 1
ATOM 1927 C C . ASN A 1 244 ? -15.108 -9.020 8.914 1.00 70.25 244 ASN A C 1
ATOM 1929 O O . ASN A 1 244 ? -15.139 -7.847 9.269 1.00 70.25 244 ASN A O 1
ATOM 1933 N N . ARG A 1 245 ? -13.936 -9.686 8.905 1.00 82.31 245 ARG A N 1
ATOM 1934 C CA . ARG A 1 245 ? -12.692 -9.014 9.385 1.00 82.31 245 ARG A CA 1
ATOM 1935 C C . ARG A 1 245 ? -12.354 -7.760 8.571 1.00 82.31 245 ARG A C 1
ATOM 1937 O O . ARG A 1 245 ? -12.076 -6.713 9.140 1.00 82.31 245 ARG A O 1
ATOM 1944 N N . SER A 1 246 ? -12.436 -7.845 7.242 1.00 85.44 246 SER A N 1
ATOM 1945 C CA . SER A 1 246 ? -12.205 -6.690 6.361 1.00 85.44 246 SER A CA 1
ATOM 1946 C C . SER A 1 246 ? -13.229 -5.571 6.581 1.00 85.44 246 SER A C 1
ATOM 1948 O O . SER A 1 246 ? -12.853 -4.404 6.587 1.00 85.44 246 SER A O 1
ATOM 1950 N N . ASN A 1 247 ? -14.504 -5.923 6.776 1.00 86.00 247 ASN A N 1
ATOM 1951 C CA . ASN A 1 247 ? -15.582 -4.953 7.001 1.00 86.00 247 ASN A CA 1
ATOM 1952 C C . ASN A 1 247 ? -15.438 -4.279 8.366 1.00 86.00 247 ASN A C 1
ATOM 1954 O O . ASN A 1 247 ? -15.500 -3.060 8.452 1.00 86.00 247 ASN A O 1
ATOM 1958 N N . ARG A 1 248 ? -15.146 -5.050 9.416 1.00 88.56 248 ARG A N 1
ATOM 1959 C CA . ARG A 1 248 ? -14.858 -4.525 10.750 1.00 88.56 248 ARG A CA 1
ATOM 1960 C C . ARG A 1 248 ? -13.667 -3.575 10.722 1.00 88.56 248 ARG A C 1
ATOM 1962 O O . ARG A 1 248 ? -13.805 -2.449 11.174 1.00 88.56 248 ARG A O 1
ATOM 1969 N N . LEU A 1 249 ? -12.528 -3.989 10.160 1.00 92.00 249 LEU A N 1
ATOM 1970 C CA . LEU A 1 249 ? -11.347 -3.125 10.052 1.00 92.00 249 LEU A CA 1
ATOM 1971 C C . LEU A 1 249 ? -11.653 -1.839 9.276 1.00 92.00 249 LEU A C 1
ATOM 1973 O O . LEU A 1 249 ? -11.201 -0.772 9.679 1.00 92.00 249 LEU A O 1
ATOM 1977 N N . LYS A 1 250 ? -12.460 -1.922 8.212 1.00 93.25 250 LYS A N 1
ATOM 1978 C CA . LYS A 1 250 ? -12.963 -0.749 7.491 1.00 93.25 250 LYS A CA 1
ATOM 1979 C C . LYS A 1 250 ? -13.751 0.185 8.413 1.00 93.25 250 LYS A C 1
ATOM 1981 O O . LYS A 1 250 ? -13.380 1.346 8.530 1.00 93.25 250 LYS A O 1
ATOM 1986 N N . VAL A 1 251 ? -14.779 -0.321 9.099 1.00 93.06 251 VAL A N 1
ATOM 1987 C CA . VAL A 1 251 ? -15.608 0.481 10.018 1.00 93.06 251 VAL A CA 1
ATOM 1988 C C . VAL A 1 251 ? -14.753 1.110 11.116 1.00 93.06 251 VAL A C 1
ATOM 1990 O O . VAL A 1 251 ? -14.947 2.276 11.454 1.00 93.06 251 VAL A O 1
ATOM 1993 N N . VAL A 1 252 ? -13.775 0.369 11.646 1.00 94.44 252 VAL A N 1
ATOM 1994 C CA . VAL A 1 252 ? -12.840 0.895 12.643 1.00 94.44 252 VAL A CA 1
ATOM 1995 C C . VAL A 1 252 ? -12.067 2.078 12.065 1.00 94.44 252 VAL A C 1
ATOM 1997 O O . VAL A 1 252 ? -12.126 3.158 12.642 1.00 94.44 252 VAL A O 1
ATOM 2000 N N . LEU A 1 253 ? -11.409 1.921 10.911 1.00 95.25 253 LEU A N 1
ATOM 2001 C CA . LEU A 1 253 ? -10.639 2.999 10.276 1.00 95.25 253 LEU A CA 1
ATOM 2002 C C . LEU A 1 253 ? -11.491 4.233 9.929 1.00 95.25 253 LEU A C 1
ATOM 2004 O O . LEU A 1 253 ? -11.005 5.354 10.068 1.00 95.25 253 LEU A O 1
ATOM 2008 N N . GLU A 1 254 ? -12.748 4.044 9.518 1.00 94.50 254 GLU A N 1
ATOM 2009 C CA . GLU A 1 254 ? -13.698 5.137 9.241 1.00 94.50 254 GLU A CA 1
ATOM 2010 C C . GLU A 1 254 ? -14.125 5.891 10.508 1.00 94.50 254 GLU A C 1
ATOM 2012 O O . GLU A 1 254 ? -14.497 7.060 10.431 1.00 94.50 254 GLU A O 1
ATOM 2017 N N . THR A 1 255 ? -14.073 5.233 11.669 1.00 94.75 255 THR A N 1
ATOM 2018 C CA . THR A 1 255 ? -14.575 5.771 12.945 1.00 94.75 255 THR A CA 1
ATOM 2019 C C . THR A 1 255 ? -13.469 6.367 13.819 1.00 94.75 255 THR A C 1
ATOM 2021 O O . THR A 1 255 ? -13.758 7.184 14.691 1.00 94.75 255 THR A O 1
ATOM 2024 N N . LEU A 1 256 ? -12.203 5.986 13.610 1.00 95.31 256 LEU A N 1
ATOM 2025 C CA . LEU A 1 256 ? -11.084 6.471 14.423 1.00 95.31 256 LEU A CA 1
ATOM 2026 C C . LEU A 1 256 ? -11.006 8.003 14.439 1.00 95.31 256 LEU A C 1
ATOM 2028 O O . LEU A 1 256 ? -10.850 8.646 13.398 1.00 95.31 256 LEU A O 1
ATOM 2032 N N . SER A 1 257 ? -10.997 8.576 15.643 1.00 94.19 257 SER A N 1
ATOM 2033 C CA . SER A 1 257 ? -10.583 9.966 15.835 1.00 94.19 257 SER A CA 1
ATOM 2034 C C . SER A 1 257 ? -9.079 10.138 15.587 1.00 94.19 257 SER A C 1
ATOM 2036 O O . SER A 1 257 ? -8.307 9.174 15.614 1.00 94.19 257 SER A O 1
ATOM 2038 N N . GLU A 1 258 ? -8.635 11.380 15.381 1.00 94.38 258 GLU A N 1
ATOM 2039 C CA . GLU A 1 258 ? -7.219 11.681 15.141 1.00 94.38 258 GLU A CA 1
ATOM 2040 C C . GLU A 1 258 ? -6.319 11.204 16.295 1.00 94.38 258 GLU A C 1
ATOM 2042 O O . GLU A 1 258 ? -5.268 10.609 16.057 1.00 94.38 258 GLU A O 1
ATOM 2047 N N . GLU A 1 259 ? -6.750 11.384 17.546 1.00 94.00 259 GLU A N 1
ATOM 2048 C CA . GLU A 1 259 ? -5.994 10.954 18.729 1.00 94.00 259 GLU A CA 1
ATOM 2049 C C . GLU A 1 259 ? -5.932 9.427 18.865 1.00 94.00 259 GLU A C 1
ATOM 2051 O O . GLU A 1 259 ? -4.882 8.862 19.180 1.00 94.00 259 GLU A O 1
ATOM 2056 N N . GLN A 1 260 ? -7.026 8.730 18.551 1.00 95.06 260 GLN A N 1
ATOM 2057 C CA . GLN A 1 260 ? -7.033 7.266 18.525 1.00 95.06 260 GLN A CA 1
ATOM 2058 C C . GLN A 1 260 ? -6.141 6.715 17.412 1.00 95.06 260 GLN A C 1
ATOM 2060 O O . GLN A 1 260 ? -5.447 5.715 17.618 1.00 95.06 260 GLN A O 1
ATOM 2065 N N . LEU A 1 261 ? -6.110 7.377 16.252 1.00 95.88 261 LEU A N 1
ATOM 2066 C CA . LEU A 1 261 ? -5.189 7.044 15.173 1.00 95.88 261 LEU A CA 1
ATOM 2067 C C . LEU A 1 261 ? -3.739 7.253 15.626 1.00 95.88 261 LEU A C 1
ATOM 2069 O O . LEU A 1 261 ? -2.958 6.311 15.551 1.00 95.88 261 LEU A O 1
ATOM 2073 N N . LYS A 1 262 ? -3.390 8.416 16.195 1.00 95.06 262 LYS A N 1
ATOM 2074 C CA . LYS A 1 262 ? -2.050 8.687 16.759 1.00 95.06 262 LYS A CA 1
ATOM 2075 C C . LYS A 1 262 ? -1.618 7.636 17.782 1.00 95.06 262 LYS A C 1
ATOM 2077 O O . LYS A 1 262 ? -0.466 7.206 17.764 1.00 95.06 262 LYS A O 1
ATOM 2082 N N . SER A 1 263 ? -2.529 7.214 18.659 1.00 92.94 263 SER A N 1
ATOM 2083 C CA . SER A 1 263 ? -2.271 6.136 19.618 1.00 92.94 263 SER A CA 1
ATOM 2084 C C . SER A 1 263 ? -2.008 4.804 18.905 1.00 92.94 263 SER A C 1
ATOM 2086 O O . SER A 1 263 ? -0.994 4.154 19.151 1.00 92.94 263 SER A O 1
ATOM 2088 N N . SER A 1 264 ? -2.851 4.451 17.931 1.00 94.56 264 SER A N 1
ATOM 2089 C CA . SER A 1 264 ? -2.743 3.207 17.158 1.00 94.56 264 SER A CA 1
ATOM 2090 C C . SER A 1 264 ? -1.439 3.093 16.367 1.00 94.56 264 SER A C 1
ATOM 2092 O O . SER A 1 264 ? -0.911 1.997 16.219 1.00 94.56 264 SER A O 1
ATOM 2094 N N . LEU A 1 265 ? -0.863 4.207 15.904 1.00 94.31 265 LEU A N 1
ATOM 2095 C CA . LEU A 1 265 ? 0.416 4.207 15.178 1.00 94.31 265 LEU A CA 1
ATOM 2096 C C . LEU A 1 265 ? 1.606 3.757 16.033 1.00 94.31 265 LEU A C 1
ATOM 2098 O O . LEU A 1 265 ? 2.633 3.357 15.479 1.00 94.31 265 LEU A O 1
ATOM 2102 N N . LYS A 1 266 ? 1.478 3.800 17.363 1.00 92.50 266 LYS A N 1
ATOM 2103 C CA . LYS A 1 266 ? 2.488 3.284 18.299 1.00 92.50 266 LYS A CA 1
ATOM 2104 C C . LYS A 1 266 ? 2.408 1.764 18.449 1.00 92.50 266 LYS A C 1
ATOM 2106 O O . LYS A 1 266 ? 3.389 1.141 18.848 1.00 92.50 266 LYS A O 1
ATOM 2111 N N . GLU A 1 267 ? 1.274 1.163 18.097 1.00 91.56 267 GLU A N 1
ATOM 2112 C CA . GLU A 1 267 ? 1.036 -0.269 18.236 1.00 91.56 267 GLU A CA 1
ATOM 2113 C C . GLU A 1 267 ? 1.638 -1.046 17.062 1.00 91.56 267 GLU A C 1
ATOM 2115 O O . GLU A 1 267 ? 1.258 -0.883 15.902 1.00 91.56 267 GLU A O 1
ATOM 2120 N N . ASN A 1 268 ? 2.548 -1.978 17.353 1.00 90.25 268 ASN A N 1
ATOM 2121 C CA . ASN A 1 268 ? 3.146 -2.831 16.319 1.00 90.25 268 ASN A CA 1
ATOM 2122 C C . ASN A 1 268 ? 2.085 -3.641 15.556 1.00 90.25 268 ASN A C 1
ATOM 2124 O O . ASN A 1 268 ? 2.232 -3.873 14.355 1.00 90.25 268 ASN A O 1
ATOM 2128 N N . LYS A 1 269 ? 1.008 -4.035 16.245 1.00 91.00 269 LYS A N 1
ATOM 2129 C CA . LYS A 1 269 ? -0.085 -4.833 15.683 1.00 91.00 269 LYS A CA 1
ATOM 2130 C C . LYS A 1 269 ? -0.913 -4.103 14.642 1.00 91.00 269 LYS A C 1
ATOM 2132 O O . LYS A 1 269 ? -1.321 -4.735 13.672 1.00 91.00 269 LYS A O 1
ATOM 2137 N N . PHE A 1 270 ? -1.082 -2.790 14.786 1.00 92.19 270 PHE A N 1
ATOM 2138 C CA . PHE A 1 270 ? -1.705 -1.964 13.756 1.00 92.19 270 PHE A CA 1
ATOM 2139 C C . PHE A 1 270 ? -0.951 -2.118 12.427 1.00 92.19 270 PHE A C 1
ATOM 2141 O O . PHE A 1 270 ? -1.534 -2.465 11.402 1.00 92.19 270 PHE A O 1
ATOM 2148 N N . TRP A 1 271 ? 0.374 -1.966 12.455 1.00 91.50 271 TRP A N 1
ATOM 2149 C CA . TRP A 1 271 ? 1.206 -2.088 11.258 1.00 91.50 271 TRP A CA 1
ATOM 2150 C C . TRP A 1 271 ? 1.259 -3.510 10.694 1.00 91.50 271 TRP A C 1
ATOM 2152 O O . TRP A 1 271 ? 1.263 -3.676 9.476 1.00 91.50 271 TRP A O 1
ATOM 2162 N N . GLU A 1 272 ? 1.278 -4.540 11.547 1.00 88.75 272 GLU A N 1
ATOM 2163 C CA . GLU A 1 272 ? 1.260 -5.943 11.103 1.00 88.75 272 GLU A CA 1
ATOM 2164 C C . GLU A 1 272 ? 0.041 -6.265 10.224 1.00 88.75 272 GLU A C 1
ATOM 2166 O O . GLU A 1 272 ? 0.190 -6.970 9.226 1.00 88.75 272 GLU A O 1
ATOM 2171 N N . ILE A 1 273 ? -1.133 -5.705 10.544 1.00 87.06 273 ILE A N 1
ATOM 2172 C CA . ILE A 1 273 ? -2.372 -5.915 9.779 1.00 87.06 273 ILE A CA 1
ATOM 2173 C C . ILE A 1 273 ? -2.244 -5.362 8.352 1.00 87.06 273 ILE A C 1
ATOM 2175 O O . ILE A 1 273 ? -2.662 -6.010 7.392 1.00 87.06 273 ILE A O 1
ATOM 2179 N N . PHE A 1 274 ? -1.665 -4.169 8.197 1.00 88.38 274 PHE A N 1
ATOM 2180 C CA . PHE A 1 274 ? -1.683 -3.436 6.924 1.00 88.38 274 PHE A CA 1
ATOM 2181 C C . PHE A 1 274 ? -0.412 -3.590 6.079 1.00 88.38 274 PHE A C 1
ATOM 2183 O O . PHE A 1 274 ? -0.426 -3.280 4.888 1.00 88.38 274 PHE A O 1
ATOM 2190 N N . ARG A 1 275 ? 0.677 -4.108 6.658 1.00 82.88 275 ARG A N 1
ATOM 2191 C CA . ARG A 1 275 ? 1.942 -4.374 5.953 1.00 82.88 275 ARG A CA 1
ATOM 2192 C C . ARG A 1 275 ? 1.821 -5.495 4.918 1.00 82.88 275 ARG A C 1
ATOM 2194 O O . ARG A 1 275 ? 2.552 -5.499 3.924 1.00 82.88 275 ARG A O 1
ATOM 2201 N N . ASN A 1 276 ? 0.952 -6.480 5.150 1.00 75.00 276 ASN A N 1
ATOM 2202 C CA . ASN A 1 276 ? 0.872 -7.660 4.295 1.00 75.00 276 ASN A CA 1
ATOM 2203 C C . ASN A 1 276 ? 0.171 -7.353 2.962 1.00 75.00 276 ASN A C 1
ATOM 2205 O O . ASN A 1 276 ? -1.052 -7.320 2.873 1.00 75.00 276 ASN A O 1
ATOM 2209 N N . THR A 1 277 ? 0.960 -7.198 1.897 1.00 65.62 277 THR A N 1
ATOM 2210 C CA . THR A 1 277 ? 0.458 -6.961 0.530 1.00 65.62 277 THR A CA 1
ATOM 2211 C C . THR A 1 277 ? -0.268 -8.152 -0.096 1.00 65.62 277 THR A C 1
ATOM 2213 O O . THR A 1 277 ? -0.930 -7.982 -1.117 1.00 65.62 277 THR A O 1
ATOM 2216 N N . GLN A 1 278 ? -0.144 -9.356 0.476 1.00 63.56 278 GLN A N 1
ATOM 2217 C CA . GLN A 1 278 ? -0.875 -10.540 0.013 1.00 63.56 278 GLN A CA 1
ATOM 2218 C C . GLN A 1 278 ? -2.302 -10.594 0.570 1.00 63.56 278 GLN A C 1
ATOM 2220 O O . GLN A 1 278 ? -3.152 -11.280 0.003 1.00 63.56 278 GLN A O 1
ATOM 2225 N N . GLU A 1 279 ? -2.570 -9.877 1.663 1.00 69.94 279 GLU A N 1
ATOM 2226 C CA . GLU A 1 279 ? -3.893 -9.782 2.270 1.00 69.94 279 GLU A CA 1
ATOM 2227 C C . GLU A 1 279 ? -4.646 -8.542 1.755 1.00 69.94 279 GLU A C 1
ATOM 2229 O O . GLU A 1 279 ? -4.037 -7.514 1.451 1.00 69.94 279 GLU A O 1
ATOM 2234 N N . PRO A 1 280 ? -5.989 -8.593 1.664 1.00 78.12 280 PRO A N 1
ATOM 2235 C CA . PRO A 1 280 ? -6.777 -7.487 1.118 1.00 78.12 280 PRO A CA 1
ATOM 2236 C C . PRO A 1 280 ? -6.791 -6.239 2.019 1.00 78.12 280 PRO A C 1
ATOM 2238 O O . PRO A 1 280 ? -7.289 -5.197 1.599 1.00 78.12 280 PRO A O 1
ATOM 2241 N N . TYR A 1 281 ? -6.257 -6.311 3.243 1.00 86.19 281 TYR A N 1
ATOM 2242 C CA . TYR A 1 281 ? -6.399 -5.255 4.249 1.00 86.19 281 TYR A CA 1
ATOM 2243 C C . TYR A 1 281 ? -5.593 -3.998 3.946 1.00 86.19 281 TYR A C 1
ATOM 2245 O O . TYR A 1 281 ? -6.098 -2.906 4.178 1.00 86.19 281 TYR A O 1
ATOM 2253 N N . GLY A 1 282 ? -4.382 -4.122 3.393 1.00 86.62 282 GLY A N 1
ATOM 2254 C CA . GLY A 1 282 ? -3.596 -2.951 2.989 1.00 86.62 282 GLY A CA 1
ATOM 2255 C C . GLY A 1 282 ? -4.283 -2.165 1.867 1.00 86.62 282 GLY A C 1
ATOM 2256 O O . GLY A 1 282 ? -4.336 -0.938 1.904 1.00 86.62 282 GLY A O 1
ATOM 2257 N N . LYS A 1 283 ? -4.886 -2.877 0.905 1.00 88.38 283 LYS A N 1
ATOM 2258 C CA . LYS A 1 283 ? -5.685 -2.262 -0.162 1.00 88.38 283 LYS A CA 1
ATOM 2259 C C . LYS A 1 283 ? -6.969 -1.633 0.382 1.00 88.38 283 LYS A C 1
ATOM 2261 O O . LYS A 1 283 ? -7.249 -0.484 0.066 1.00 88.38 283 LYS A O 1
ATOM 2266 N N . MET A 1 284 ? -7.695 -2.348 1.242 1.00 91.06 284 MET A N 1
ATOM 2267 C CA . MET A 1 284 ? -8.888 -1.823 1.911 1.00 91.06 284 MET A CA 1
ATOM 2268 C C . MET A 1 284 ? -8.569 -0.543 2.697 1.00 91.06 284 MET A C 1
ATOM 2270 O O . MET A 1 284 ? -9.253 0.461 2.528 1.00 91.06 284 MET A O 1
ATOM 2274 N N . ALA A 1 285 ? -7.495 -0.530 3.491 1.00 92.62 285 ALA A N 1
ATOM 2275 C CA . ALA A 1 285 ? -7.090 0.657 4.240 1.00 92.62 285 ALA A CA 1
ATOM 2276 C C . ALA A 1 285 ? -6.762 1.831 3.306 1.00 92.62 285 ALA A C 1
ATOM 2278 O O . ALA A 1 285 ? -7.190 2.956 3.553 1.00 92.62 285 ALA A O 1
ATOM 2279 N N . ALA A 1 286 ? -6.068 1.576 2.193 1.00 91.81 286 ALA A N 1
ATOM 2280 C CA . ALA A 1 286 ? -5.765 2.603 1.200 1.00 91.81 286 ALA A CA 1
ATOM 2281 C C . ALA A 1 286 ? -7.011 3.167 0.488 1.00 91.8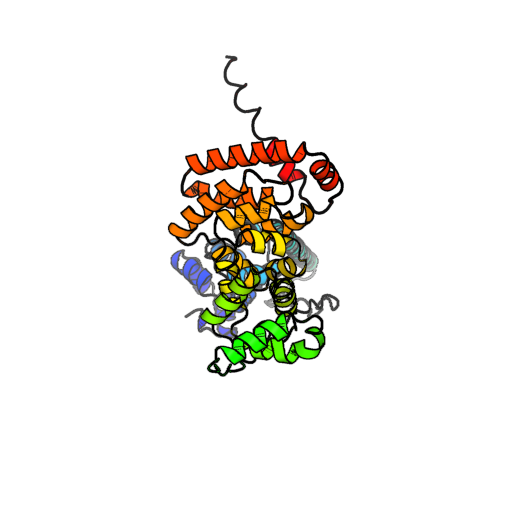1 286 ALA A C 1
ATOM 2283 O O . ALA A 1 286 ? -6.976 4.308 0.027 1.00 91.81 286 ALA A O 1
ATOM 2284 N N . GLU A 1 287 ? -8.106 2.410 0.397 1.00 91.31 287 GLU A N 1
ATOM 2285 C CA . GLU A 1 287 ? -9.396 2.874 -0.136 1.00 91.31 287 GLU A CA 1
ATOM 2286 C C . GLU A 1 287 ? -10.183 3.699 0.893 1.00 91.31 287 GLU A C 1
ATOM 2288 O O . GLU A 1 287 ? -10.843 4.670 0.533 1.00 91.31 287 GLU A O 1
ATOM 2293 N N . VAL A 1 288 ? -10.078 3.346 2.174 1.00 92.56 288 VAL A N 1
ATOM 2294 C CA . VAL A 1 288 ? -10.907 3.898 3.253 1.00 92.56 288 VAL A CA 1
ATOM 2295 C C . VAL A 1 288 ? -10.312 5.157 3.891 1.00 92.56 288 VAL A C 1
ATOM 2297 O O . VAL A 1 288 ? -11.044 6.090 4.212 1.00 92.56 288 VAL A O 1
ATOM 2300 N N . LEU A 1 289 ? -8.990 5.210 4.067 1.00 95.06 289 LEU A N 1
ATOM 2301 C CA . LEU A 1 289 ? -8.328 6.302 4.786 1.00 95.06 289 LEU A CA 1
ATOM 2302 C C . LEU A 1 289 ? -8.525 7.658 4.092 1.00 95.06 289 LEU A C 1
ATOM 2304 O O . LEU A 1 289 ? -8.316 7.797 2.888 1.00 95.06 289 LEU A O 1
ATOM 2308 N N . SER A 1 290 ? -8.881 8.694 4.843 1.00 94.25 290 SER A N 1
ATOM 2309 C CA . SER A 1 290 ? -9.010 10.049 4.299 1.00 94.25 290 SER A CA 1
ATOM 2310 C C . SER A 1 290 ? -7.639 10.704 4.041 1.00 94.25 290 SER A C 1
ATOM 2312 O O . SER A 1 290 ? -6.639 10.296 4.641 1.00 94.25 290 SER A O 1
ATOM 2314 N N . PRO A 1 291 ? -7.555 11.756 3.198 1.00 94.38 291 PRO A N 1
ATOM 2315 C CA . PRO A 1 291 ? -6.320 12.529 3.027 1.00 94.38 291 PRO A CA 1
ATOM 2316 C C . PRO A 1 291 ? -5.738 13.040 4.352 1.00 94.38 291 PRO A C 1
ATOM 2318 O O . PRO A 1 291 ? -4.532 12.949 4.572 1.00 94.38 291 PRO A O 1
ATOM 2321 N N . GLN A 1 292 ? -6.604 13.493 5.265 1.00 94.62 292 GLN A N 1
ATOM 2322 C CA . GLN A 1 292 ? -6.200 13.943 6.596 1.00 94.62 292 GLN A CA 1
ATOM 2323 C C . GLN A 1 292 ? -5.612 12.797 7.423 1.00 94.62 292 GLN A C 1
ATOM 2325 O O . GLN A 1 292 ? -4.574 12.967 8.050 1.00 94.62 292 GLN A O 1
ATOM 2330 N N . GLN A 1 293 ? -6.225 11.609 7.386 1.00 96.00 293 GLN A N 1
ATOM 2331 C CA . GLN A 1 293 ? -5.689 10.444 8.088 1.00 96.00 293 GLN A CA 1
ATOM 2332 C C . GLN A 1 293 ? -4.327 10.027 7.521 1.00 96.00 293 GLN A C 1
ATOM 2334 O O . GLN A 1 293 ? -3.427 9.728 8.298 1.00 96.00 293 GLN A O 1
ATOM 2339 N N . PHE A 1 294 ? -4.123 10.069 6.199 1.00 95.62 294 PHE A N 1
ATOM 2340 C CA . PHE A 1 294 ? -2.800 9.841 5.602 1.00 95.62 294 PHE A CA 1
ATOM 2341 C C . PHE A 1 294 ? -1.751 10.839 6.111 1.00 95.62 294 PHE A C 1
ATOM 2343 O O . PHE A 1 294 ? -0.641 10.420 6.447 1.00 95.62 294 PHE A O 1
ATOM 2350 N N . ALA A 1 295 ? -2.104 12.124 6.219 1.00 94.56 295 ALA A N 1
ATOM 2351 C CA . ALA A 1 295 ? -1.231 13.148 6.793 1.00 94.56 295 ALA A CA 1
ATOM 2352 C C . ALA A 1 295 ? -0.902 12.859 8.264 1.00 94.56 295 ALA A C 1
ATOM 2354 O O . ALA A 1 295 ? 0.267 12.849 8.646 1.00 94.56 295 ALA A O 1
ATOM 2355 N N . THR A 1 296 ? -1.911 12.538 9.081 1.00 96.00 296 THR A N 1
ATOM 2356 C CA . THR A 1 296 ? -1.715 12.158 10.487 1.00 96.00 296 THR A CA 1
ATOM 2357 C C . THR A 1 296 ? -0.794 10.945 10.610 1.00 96.00 296 THR A C 1
ATOM 2359 O O . THR A 1 296 ? 0.117 10.968 11.438 1.00 96.00 296 THR A O 1
ATOM 2362 N N . ILE A 1 297 ? -0.996 9.921 9.772 1.00 95.69 297 ILE A N 1
ATOM 2363 C CA . ILE A 1 297 ? -0.195 8.692 9.748 1.00 95.69 297 ILE A CA 1
ATOM 2364 C C . ILE A 1 297 ? 1.275 9.012 9.493 1.00 95.69 297 ILE A C 1
ATOM 2366 O O . ILE A 1 297 ? 2.120 8.635 10.300 1.00 95.69 297 ILE A O 1
ATOM 2370 N N . ILE A 1 298 ? 1.597 9.720 8.408 1.00 94.56 298 ILE A N 1
ATOM 2371 C CA . ILE A 1 298 ? 2.999 10.003 8.074 1.00 94.56 298 ILE A CA 1
ATOM 2372 C C . ILE A 1 298 ? 3.659 10.991 9.038 1.00 94.56 298 ILE A C 1
ATOM 2374 O O . ILE A 1 298 ? 4.854 10.882 9.293 1.00 94.56 298 ILE A O 1
ATOM 2378 N N . ALA A 1 299 ? 2.901 11.927 9.608 1.00 93.62 299 ALA A N 1
ATOM 2379 C CA . ALA A 1 299 ? 3.444 12.913 10.534 1.00 93.62 299 ALA A CA 1
ATOM 2380 C C . ALA A 1 299 ? 3.805 12.318 11.908 1.00 93.62 299 ALA A C 1
ATOM 2382 O O . ALA A 1 299 ? 4.707 12.833 12.567 1.00 93.62 299 ALA A O 1
ATOM 2383 N N . HIS A 1 300 ? 3.111 11.260 12.347 1.00 94.88 300 HIS A N 1
ATOM 2384 C CA . HIS A 1 300 ? 3.244 10.707 13.705 1.00 94.88 300 HIS A CA 1
ATOM 2385 C C . HIS A 1 300 ? 3.828 9.290 13.756 1.00 94.88 300 HIS A C 1
ATOM 2387 O O . HIS A 1 300 ? 4.158 8.807 14.841 1.00 94.88 300 HIS A O 1
ATOM 2393 N N . ALA A 1 301 ? 3.956 8.606 12.619 1.00 93.38 301 ALA A N 1
ATOM 2394 C CA . ALA A 1 301 ? 4.648 7.327 12.557 1.00 93.38 301 ALA A CA 1
ATOM 2395 C C . ALA A 1 301 ? 6.154 7.501 12.813 1.00 93.38 301 ALA A C 1
ATOM 2397 O O . ALA A 1 301 ? 6.762 8.500 12.432 1.00 93.38 301 ALA A O 1
ATOM 2398 N N . SER A 1 302 ? 6.784 6.503 13.438 1.00 91.75 302 SER A N 1
ATOM 2399 C CA . SER A 1 302 ? 8.245 6.481 13.532 1.00 91.75 302 SER A CA 1
ATOM 2400 C C . SER A 1 302 ? 8.865 6.251 12.153 1.00 91.75 302 SER A C 1
ATOM 2402 O O . SER A 1 302 ? 8.274 5.584 11.305 1.00 91.75 302 SER A O 1
ATOM 2404 N N . ILE A 1 303 ? 10.086 6.750 11.941 1.00 89.56 303 ILE A N 1
ATOM 2405 C CA . ILE A 1 303 ? 10.794 6.676 10.649 1.00 89.56 303 ILE A CA 1
ATOM 2406 C C . ILE A 1 303 ? 10.818 5.248 10.083 1.00 89.56 303 ILE A C 1
ATOM 2408 O O . ILE A 1 303 ? 10.572 5.051 8.894 1.00 89.56 303 ILE A O 1
ATOM 2412 N N . ASP A 1 304 ? 11.023 4.243 10.936 1.00 87.00 304 ASP A N 1
ATOM 2413 C CA . ASP A 1 304 ? 11.079 2.831 10.535 1.00 87.00 304 ASP A CA 1
ATOM 2414 C C . ASP A 1 304 ? 9.763 2.338 9.901 1.00 87.00 304 ASP A C 1
ATOM 2416 O O . ASP A 1 304 ? 9.760 1.440 9.055 1.00 87.00 304 ASP A O 1
ATOM 2420 N N . ARG A 1 305 ? 8.635 2.959 10.267 1.00 91.44 305 ARG A N 1
ATOM 2421 C CA . ARG A 1 305 ? 7.291 2.660 9.751 1.00 91.44 305 ARG A CA 1
ATOM 2422 C C . ARG A 1 305 ? 6.973 3.372 8.442 1.00 91.44 305 ARG A C 1
ATOM 2424 O O . ARG A 1 305 ? 5.981 3.034 7.805 1.00 91.44 305 ARG A O 1
ATOM 2431 N N . HIS A 1 306 ? 7.813 4.292 7.964 1.00 92.31 306 HIS A N 1
ATOM 2432 C CA . HIS A 1 306 ? 7.575 4.948 6.671 1.00 92.31 306 HIS A CA 1
ATOM 2433 C C . HIS A 1 306 ? 7.612 3.952 5.503 1.00 92.31 306 HIS A C 1
ATOM 2435 O O . HIS A 1 306 ? 6.953 4.170 4.489 1.00 92.31 306 HIS A O 1
ATOM 2441 N N . THR A 1 307 ? 8.305 2.821 5.657 1.00 89.50 307 THR A N 1
ATOM 2442 C CA . THR A 1 307 ? 8.239 1.703 4.703 1.00 89.50 307 THR A CA 1
ATOM 2443 C C . THR A 1 307 ? 6.841 1.075 4.631 1.00 89.50 307 THR A C 1
ATOM 2445 O O . THR A 1 307 ? 6.353 0.791 3.537 1.00 89.50 307 THR A O 1
ATOM 2448 N N . ASP A 1 308 ? 6.158 0.927 5.769 1.00 90.75 308 ASP A N 1
ATOM 2449 C CA . ASP A 1 308 ? 4.781 0.423 5.851 1.00 90.75 308 ASP A CA 1
ATOM 2450 C C . ASP A 1 308 ? 3.790 1.410 5.207 1.00 90.75 308 ASP A C 1
ATOM 2452 O O . ASP A 1 308 ? 2.873 1.017 4.486 1.00 90.75 308 ASP A O 1
ATOM 2456 N N . ILE A 1 309 ? 4.019 2.714 5.382 1.00 91.88 309 ILE A N 1
ATOM 2457 C CA . ILE A 1 309 ? 3.232 3.770 4.725 1.00 91.88 309 ILE A CA 1
ATOM 2458 C C . ILE A 1 309 ? 3.429 3.733 3.207 1.00 91.88 309 ILE A C 1
ATOM 2460 O O . ILE A 1 309 ? 2.467 3.886 2.451 1.00 91.88 309 ILE A O 1
ATOM 2464 N N . ALA A 1 310 ? 4.658 3.489 2.742 1.00 90.25 310 ALA A N 1
ATOM 2465 C CA . ALA A 1 310 ? 4.951 3.359 1.318 1.00 90.25 310 ALA A CA 1
ATOM 2466 C C . ALA A 1 310 ? 4.104 2.242 0.686 1.00 90.25 310 ALA A C 1
ATOM 2468 O O . ALA A 1 310 ? 3.561 2.421 -0.406 1.00 90.25 310 ALA A O 1
ATOM 2469 N N . VAL A 1 311 ? 3.921 1.122 1.399 1.00 89.44 311 VAL A N 1
ATOM 2470 C CA . VAL A 1 311 ? 3.025 0.038 0.978 1.00 89.44 311 VAL A CA 1
ATOM 2471 C C . VAL A 1 311 ? 1.598 0.557 0.804 1.00 89.44 311 VAL A C 1
ATOM 2473 O O . VAL A 1 311 ? 1.055 0.412 -0.290 1.00 89.44 311 VAL A O 1
ATOM 2476 N N . LEU A 1 312 ? 1.019 1.218 1.810 1.00 91.06 312 LEU A N 1
ATOM 2477 C CA . LEU A 1 312 ? -0.341 1.771 1.735 1.00 91.06 312 LEU A CA 1
ATOM 2478 C C . LEU A 1 312 ? -0.522 2.733 0.552 1.00 91.06 312 LEU A C 1
ATOM 2480 O O . LEU A 1 312 ? -1.457 2.582 -0.232 1.00 91.06 312 LEU A O 1
ATOM 2484 N N . ILE A 1 313 ? 0.412 3.669 0.362 1.00 90.44 313 ILE A N 1
ATOM 2485 C CA . ILE A 1 313 ? 0.371 4.645 -0.739 1.00 90.44 313 ILE A CA 1
ATOM 2486 C C . ILE A 1 313 ? 0.379 3.945 -2.104 1.00 90.44 313 ILE A C 1
ATOM 2488 O O . ILE A 1 313 ? -0.299 4.379 -3.037 1.00 90.44 313 ILE A O 1
ATOM 2492 N N . THR A 1 314 ? 1.116 2.840 -2.255 1.00 88.75 314 THR A N 1
ATOM 2493 C CA . THR A 1 314 ? 1.145 2.098 -3.528 1.00 88.75 314 THR A CA 1
ATOM 2494 C C . THR A 1 314 ? -0.153 1.358 -3.855 1.00 88.75 314 THR A C 1
ATOM 2496 O O . THR A 1 314 ? -0.351 1.013 -5.020 1.00 88.75 314 THR A O 1
ATOM 2499 N N . GLN A 1 315 ? -1.031 1.136 -2.871 1.00 88.94 315 GLN A N 1
ATOM 2500 C CA . GLN A 1 315 ? -2.299 0.419 -3.047 1.00 88.94 315 GLN A CA 1
ATOM 2501 C C . GLN A 1 315 ? -3.482 1.328 -3.416 1.00 88.94 315 GLN A C 1
ATOM 2503 O O . GLN A 1 315 ? -4.553 0.814 -3.736 1.00 88.94 315 GLN A O 1
ATOM 2508 N N . ILE A 1 316 ? -3.313 2.656 -3.392 1.00 87.69 316 ILE A N 1
ATOM 2509 C CA . ILE A 1 316 ? -4.386 3.607 -3.721 1.00 87.69 316 ILE A CA 1
ATOM 2510 C C . ILE A 1 316 ? -4.848 3.391 -5.173 1.00 87.69 316 ILE A C 1
ATOM 2512 O O . ILE A 1 316 ? -4.031 3.389 -6.103 1.00 87.69 316 ILE A O 1
ATOM 2516 N N . SER A 1 317 ? -6.159 3.196 -5.365 1.00 82.69 317 SER A N 1
ATOM 2517 C CA . SER A 1 317 ? -6.757 3.008 -6.691 1.00 82.69 317 SER A CA 1
ATOM 2518 C C . SER A 1 317 ? -6.658 4.279 -7.542 1.00 82.69 317 SER A C 1
ATOM 2520 O O . SER A 1 317 ? -6.573 5.402 -7.052 1.00 82.69 317 SER A O 1
ATOM 2522 N N . LYS A 1 318 ? -6.668 4.084 -8.860 1.00 80.69 318 LYS A N 1
ATOM 2523 C CA . LYS A 1 318 ? -6.604 5.138 -9.881 1.00 80.69 318 LYS A CA 1
ATOM 2524 C C . LYS A 1 318 ? -7.630 4.936 -10.996 1.00 80.69 318 LYS A C 1
ATOM 2526 O O . LYS A 1 318 ? -7.507 5.528 -12.072 1.00 80.69 318 LYS A O 1
ATOM 2531 N N . ASP A 1 319 ? -8.620 4.088 -10.737 1.00 78.25 319 ASP A N 1
ATOM 2532 C CA . ASP A 1 319 ? -9.535 3.579 -11.756 1.00 78.25 319 ASP A CA 1
ATOM 2533 C C . ASP A 1 319 ? -10.617 4.605 -12.127 1.00 78.25 319 ASP A C 1
ATOM 2535 O O . ASP A 1 319 ? -11.157 4.560 -13.232 1.00 78.25 319 ASP A O 1
ATOM 2539 N N . SER A 1 320 ? -10.900 5.573 -11.244 1.00 84.25 320 SER A N 1
ATOM 2540 C CA . SER A 1 320 ? -11.940 6.587 -11.448 1.00 84.25 320 SER A CA 1
ATOM 2541 C C . SER A 1 320 ? -11.412 8.027 -11.333 1.00 84.25 320 SER A C 1
ATOM 2543 O O . SER A 1 320 ? -10.419 8.280 -10.645 1.00 84.25 320 SER A O 1
ATOM 2545 N N . PRO A 1 321 ? -12.078 9.018 -11.961 1.00 84.94 321 PRO A N 1
ATOM 2546 C CA . PRO A 1 321 ? -11.751 10.432 -11.766 1.00 84.94 321 PRO A CA 1
ATOM 2547 C C . PRO A 1 321 ? -11.862 10.887 -10.304 1.00 84.94 321 PRO A C 1
ATOM 2549 O O . PRO A 1 321 ? -11.089 11.738 -9.873 1.00 84.94 321 PRO A O 1
ATOM 2552 N N . ALA A 1 322 ? -12.801 10.322 -9.538 1.00 87.25 322 ALA A N 1
ATOM 2553 C CA . ALA A 1 322 ? -12.953 10.619 -8.115 1.00 87.25 322 ALA A CA 1
ATOM 2554 C C . ALA A 1 322 ? -11.736 10.132 -7.314 1.00 87.25 322 ALA A C 1
ATOM 2556 O O . ALA A 1 322 ? -11.162 10.909 -6.554 1.00 87.25 322 ALA A O 1
ATOM 2557 N N . GLU A 1 323 ? -11.277 8.903 -7.570 1.00 87.00 323 GLU A N 1
ATOM 2558 C CA . GLU A 1 323 ? -10.065 8.363 -6.942 1.00 87.00 323 GLU A CA 1
ATOM 2559 C C . GLU A 1 323 ? -8.812 9.139 -7.350 1.00 87.00 323 GLU A C 1
ATOM 2561 O O . GLU A 1 323 ? -7.946 9.382 -6.520 1.00 87.00 323 GLU A O 1
ATOM 2566 N N . LYS A 1 324 ? -8.723 9.626 -8.594 1.00 86.56 324 LYS A N 1
ATOM 2567 C CA . LYS A 1 324 ? -7.605 10.488 -9.015 1.00 86.56 324 LYS A CA 1
ATOM 2568 C C . LYS A 1 324 ? -7.568 11.822 -8.263 1.00 86.56 324 LYS A C 1
ATOM 2570 O O . LYS A 1 324 ? -6.489 12.263 -7.876 1.00 86.56 324 LYS A O 1
ATOM 2575 N N . ARG A 1 325 ? -8.723 12.458 -8.023 1.00 88.81 325 ARG A N 1
ATOM 2576 C CA . ARG A 1 325 ? -8.802 13.681 -7.197 1.00 88.81 325 ARG A CA 1
ATOM 2577 C C . ARG A 1 325 ? -8.447 13.396 -5.742 1.00 88.81 325 ARG A C 1
ATOM 2579 O O . ARG A 1 325 ? -7.698 14.159 -5.141 1.00 88.81 325 ARG A O 1
ATOM 2586 N N . ARG A 1 326 ? -8.946 12.287 -5.194 1.00 91.44 326 ARG A N 1
ATOM 2587 C CA . ARG A 1 326 ? -8.599 11.836 -3.843 1.00 91.44 326 ARG A CA 1
ATOM 2588 C C . ARG A 1 326 ? -7.098 11.564 -3.723 1.00 91.44 326 ARG A C 1
ATOM 2590 O O . ARG A 1 326 ? -6.481 12.025 -2.772 1.00 91.44 326 ARG A O 1
ATOM 2597 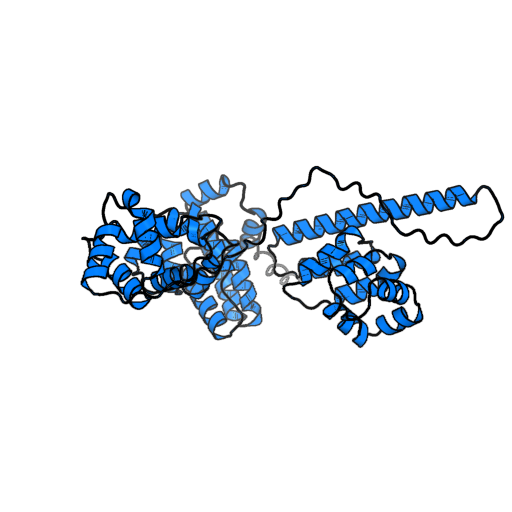N N . LEU A 1 327 ? -6.492 10.901 -4.709 1.00 91.44 327 LEU A N 1
ATOM 2598 C CA . LEU A 1 327 ? -5.048 10.678 -4.778 1.00 91.44 327 LEU A CA 1
ATOM 2599 C C . LEU A 1 327 ? -4.275 11.999 -4.781 1.00 91.44 327 LEU A C 1
ATOM 2601 O O . LEU A 1 327 ? -3.304 12.127 -4.046 1.00 91.44 327 LEU A O 1
ATOM 2605 N N . HIS A 1 328 ? -4.705 12.988 -5.567 1.00 91.44 328 HIS A N 1
ATOM 2606 C CA . HIS A 1 328 ? -4.096 14.320 -5.562 1.00 91.44 328 HIS A CA 1
ATOM 2607 C C . HIS A 1 328 ? -4.140 14.954 -4.160 1.00 91.44 328 HIS A C 1
ATOM 2609 O O . HIS A 1 328 ? -3.092 15.348 -3.654 1.00 91.44 328 HIS A O 1
ATOM 2615 N N . GLN A 1 329 ? -5.293 14.946 -3.485 1.00 93.38 329 GLN A N 1
ATOM 2616 C CA . GLN A 1 329 ? -5.419 15.456 -2.111 1.00 93.38 329 GLN A CA 1
ATOM 2617 C C . GLN A 1 329 ? -4.533 14.699 -1.110 1.00 93.38 329 GLN A C 1
ATOM 2619 O O . GLN A 1 329 ? -3.906 15.315 -0.252 1.00 93.38 329 GLN A O 1
ATOM 2624 N N . ILE A 1 330 ? -4.455 13.369 -1.222 1.00 94.25 330 ILE A N 1
ATOM 2625 C CA . ILE A 1 330 ? -3.575 12.546 -0.380 1.00 94.25 330 ILE A CA 1
ATOM 2626 C C . ILE A 1 330 ? -2.112 12.937 -0.605 1.00 94.25 330 ILE A C 1
ATOM 2628 O O . ILE A 1 330 ? -1.371 13.116 0.357 1.00 94.25 330 ILE A O 1
ATOM 2632 N N . LEU A 1 331 ? -1.683 13.091 -1.860 1.00 93.75 331 LEU A N 1
ATOM 2633 C CA . LEU A 1 331 ? -0.302 13.454 -2.177 1.00 93.75 331 LEU A CA 1
ATOM 2634 C C . LEU A 1 331 ? 0.054 14.841 -1.637 1.00 93.75 331 LEU A C 1
ATOM 2636 O O . LEU A 1 331 ? 1.108 14.981 -1.024 1.00 93.75 331 LEU A O 1
ATOM 2640 N N . GLU A 1 332 ? -0.824 15.836 -1.787 1.00 94.12 332 GLU A N 1
ATOM 2641 C CA . GLU A 1 332 ? -0.615 17.170 -1.202 1.00 94.12 332 GLU A CA 1
ATOM 2642 C C . GLU A 1 332 ? -0.463 17.124 0.320 1.00 94.12 332 GLU A C 1
ATOM 2644 O O . GLU A 1 332 ? 0.383 17.821 0.874 1.00 94.12 332 GLU A O 1
ATOM 2649 N N . ALA A 1 333 ? -1.235 16.269 0.990 1.00 94.25 333 ALA A N 1
ATOM 2650 C CA . ALA A 1 333 ? -1.200 16.147 2.441 1.00 94.25 333 ALA A CA 1
ATOM 2651 C C . ALA A 1 333 ? 0.044 15.390 2.955 1.00 94.25 333 ALA A C 1
ATOM 2653 O O . ALA A 1 333 ? 0.521 15.644 4.059 1.00 94.25 333 ALA A O 1
ATOM 2654 N N . VAL A 1 334 ? 0.591 14.463 2.161 1.00 95.06 334 VAL A N 1
ATOM 2655 C CA . VAL A 1 334 ? 1.700 13.580 2.567 1.00 95.06 334 VAL A CA 1
ATOM 2656 C C . VAL A 1 334 ? 3.078 14.133 2.180 1.00 95.06 334 VAL A C 1
ATOM 2658 O O . VAL A 1 334 ? 4.045 13.922 2.913 1.00 95.06 334 VAL A O 1
ATOM 2661 N N . ILE A 1 335 ? 3.191 14.852 1.058 1.00 95.12 335 ILE A N 1
ATOM 2662 C CA . ILE A 1 335 ? 4.466 15.382 0.535 1.00 95.12 335 ILE A CA 1
ATOM 2663 C C . ILE A 1 335 ? 5.274 16.203 1.561 1.00 95.12 335 ILE A C 1
ATOM 2665 O O . ILE A 1 335 ? 6.487 15.978 1.631 1.00 95.12 335 ILE A O 1
ATOM 2669 N N . PRO A 1 336 ? 4.677 17.073 2.401 1.00 95.31 336 PRO A N 1
ATOM 2670 C CA . PRO A 1 336 ? 5.423 17.818 3.422 1.00 95.31 336 PRO A CA 1
ATOM 2671 C C . PRO A 1 336 ? 6.185 16.940 4.427 1.00 95.31 336 PRO A C 1
ATOM 2673 O O . PRO A 1 336 ? 7.133 17.394 5.061 1.00 95.31 336 PRO A O 1
ATOM 2676 N N . HIS A 1 337 ? 5.800 15.669 4.562 1.00 94.25 337 HIS A N 1
ATOM 2677 C CA . HIS A 1 337 ? 6.395 14.702 5.485 1.00 94.25 337 HIS A CA 1
ATOM 2678 C C . HIS A 1 337 ? 7.280 13.664 4.774 1.00 94.25 337 HIS A C 1
ATOM 2680 O O . HIS A 1 337 ? 7.555 12.590 5.315 1.00 94.25 337 HIS A O 1
ATOM 2686 N N . THR A 1 338 ? 7.718 13.956 3.546 1.00 94.00 338 THR A N 1
ATOM 2687 C CA . THR A 1 338 ? 8.512 13.032 2.726 1.00 94.00 338 THR A CA 1
ATOM 2688 C C . THR A 1 338 ? 9.791 12.593 3.442 1.00 94.00 338 THR A C 1
ATOM 2690 O O . THR A 1 338 ? 10.538 13.395 3.996 1.00 94.00 338 THR A O 1
ATOM 2693 N N . THR A 1 339 ? 10.086 11.294 3.387 1.00 94.88 339 THR A N 1
ATOM 2694 C CA . THR A 1 339 ? 11.362 10.718 3.832 1.00 94.88 339 THR A CA 1
ATOM 2695 C C . THR A 1 339 ? 11.930 9.781 2.766 1.00 94.88 339 THR A C 1
ATOM 2697 O O . THR A 1 339 ? 11.187 9.336 1.881 1.00 94.88 339 THR A O 1
ATOM 2700 N N . PRO A 1 340 ? 13.224 9.414 2.848 1.00 94.38 340 PRO A N 1
ATOM 2701 C CA . PRO A 1 340 ? 13.841 8.474 1.911 1.00 94.38 340 PRO A CA 1
ATOM 2702 C C . PRO A 1 340 ? 13.104 7.131 1.763 1.00 94.38 340 PRO A C 1
ATOM 2704 O O . PRO A 1 340 ? 13.130 6.536 0.690 1.00 94.38 340 PRO A O 1
ATOM 2707 N N . TRP A 1 341 ? 12.411 6.666 2.807 1.00 94.94 341 TRP A N 1
ATOM 2708 C CA . TRP A 1 341 ? 11.677 5.393 2.801 1.00 94.94 341 TRP A CA 1
ATOM 2709 C C . TRP A 1 341 ? 10.337 5.444 2.063 1.00 94.94 341 TRP A C 1
ATOM 2711 O O . TRP A 1 341 ? 9.825 4.399 1.668 1.00 94.94 341 TRP A O 1
ATOM 2721 N N . VAL A 1 342 ? 9.775 6.637 1.852 1.00 94.25 342 VAL A N 1
ATOM 2722 C CA . VAL A 1 342 ? 8.468 6.815 1.198 1.00 94.25 342 VAL A CA 1
ATOM 2723 C C . VAL A 1 342 ? 8.585 7.478 -0.179 1.00 94.25 342 VAL A C 1
ATOM 2725 O O . VAL A 1 342 ? 7.691 7.339 -1.015 1.00 94.25 342 VAL A O 1
ATOM 2728 N N . VAL A 1 343 ? 9.697 8.171 -0.451 1.00 94.25 343 VAL A N 1
ATOM 2729 C CA . VAL A 1 343 ? 9.826 9.069 -1.607 1.00 94.25 343 VAL A CA 1
ATOM 2730 C C . VAL A 1 343 ? 9.622 8.382 -2.957 1.00 94.25 343 VAL A C 1
ATOM 2732 O O . VAL A 1 343 ? 8.937 8.928 -3.815 1.00 94.25 343 VAL A O 1
ATOM 2735 N N . LEU A 1 344 ? 10.129 7.161 -3.145 1.00 92.56 344 LEU A N 1
ATOM 2736 C CA . LEU A 1 344 ? 9.966 6.432 -4.410 1.00 92.56 344 LEU A CA 1
ATOM 2737 C C . LEU A 1 344 ? 8.514 5.980 -4.635 1.00 92.56 344 LEU A C 1
ATOM 2739 O O . LEU A 1 344 ? 8.043 5.917 -5.772 1.00 92.56 344 LEU A O 1
ATOM 2743 N N . ALA A 1 345 ? 7.780 5.685 -3.557 1.00 92.62 345 ALA A N 1
ATOM 2744 C CA . ALA A 1 345 ? 6.355 5.375 -3.644 1.00 92.62 345 ALA A CA 1
ATOM 2745 C C . ALA A 1 345 ? 5.544 6.623 -4.021 1.00 92.62 345 ALA A C 1
ATOM 2747 O O . ALA A 1 345 ? 4.680 6.544 -4.897 1.00 92.62 345 ALA A O 1
ATOM 2748 N N . LEU A 1 346 ? 5.866 7.775 -3.423 1.00 92.56 346 LEU A N 1
ATOM 2749 C CA . LEU A 1 346 ? 5.254 9.060 -3.766 1.00 92.56 346 LEU A CA 1
ATOM 2750 C C . LEU A 1 346 ? 5.556 9.471 -5.206 1.00 92.56 346 LEU A C 1
ATOM 2752 O O . LEU A 1 346 ? 4.632 9.786 -5.948 1.00 92.56 346 LEU A O 1
ATOM 2756 N N . GLU A 1 347 ? 6.817 9.397 -5.635 1.00 92.94 347 GLU A N 1
ATOM 2757 C CA . GLU A 1 347 ? 7.227 9.702 -7.008 1.00 92.94 347 GLU A CA 1
ATOM 2758 C C . GLU A 1 347 ? 6.429 8.864 -8.016 1.00 92.94 347 GLU A C 1
ATOM 2760 O O . GLU A 1 347 ? 5.897 9.388 -8.999 1.00 92.94 347 GLU A O 1
ATOM 2765 N N . ARG A 1 348 ? 6.288 7.558 -7.757 1.00 89.56 348 ARG A N 1
ATOM 2766 C CA . ARG A 1 348 ? 5.499 6.659 -8.605 1.00 89.56 348 ARG A CA 1
ATOM 2767 C C . ARG A 1 348 ? 4.039 7.098 -8.699 1.00 89.56 348 ARG A C 1
ATOM 2769 O O . ARG A 1 348 ? 3.462 7.021 -9.783 1.00 89.56 348 ARG A O 1
ATOM 2776 N N . GLN A 1 349 ? 3.438 7.536 -7.594 1.00 88.94 349 GLN A N 1
ATOM 2777 C CA . GLN A 1 349 ? 2.055 8.008 -7.604 1.00 88.94 349 GLN A CA 1
ATOM 2778 C C . GLN A 1 349 ? 1.900 9.371 -8.282 1.00 88.94 349 GLN A C 1
ATOM 2780 O O . GLN A 1 349 ? 0.966 9.554 -9.059 1.00 88.94 349 GLN A O 1
ATOM 2785 N N . ILE A 1 350 ? 2.850 10.286 -8.095 1.00 86.88 350 ILE A N 1
ATOM 2786 C CA . ILE A 1 350 ? 2.871 11.585 -8.778 1.00 86.88 350 ILE A CA 1
ATOM 2787 C C . ILE A 1 350 ? 3.001 11.390 -10.293 1.00 86.88 350 ILE A C 1
ATOM 2789 O O . ILE A 1 350 ? 2.234 11.976 -11.050 1.00 86.88 350 ILE A O 1
ATOM 2793 N N . LYS A 1 351 ? 3.888 10.500 -10.763 1.00 85.56 351 LYS A N 1
ATOM 2794 C CA . LYS A 1 351 ? 4.013 10.165 -12.197 1.00 85.56 351 LYS A CA 1
ATOM 2795 C C . LYS A 1 351 ? 2.705 9.657 -12.807 1.00 85.56 351 LYS A C 1
ATOM 2797 O O . LYS A 1 351 ? 2.451 9.910 -13.981 1.00 85.56 351 LYS A O 1
ATOM 2802 N N . ASN A 1 352 ? 1.844 8.996 -12.030 1.00 75.62 352 ASN A N 1
ATOM 2803 C CA . ASN A 1 352 ? 0.529 8.573 -12.521 1.00 75.62 352 ASN A CA 1
ATOM 2804 C C . ASN A 1 352 ? -0.408 9.766 -12.811 1.00 75.62 352 ASN A C 1
ATOM 2806 O O . ASN A 1 352 ? -1.306 9.635 -13.646 1.00 75.62 352 ASN A O 1
ATOM 2810 N N . LEU A 1 353 ? -0.192 10.924 -12.176 1.00 72.06 353 LEU A N 1
ATOM 2811 C CA . LEU A 1 353 ? -0.948 12.157 -12.422 1.00 72.06 353 LEU A CA 1
ATOM 2812 C C . LEU A 1 353 ? -0.484 12.920 -13.671 1.00 72.06 353 LEU A C 1
ATOM 2814 O O . LEU A 1 353 ? -1.225 13.773 -14.151 1.00 72.06 353 LEU A O 1
ATOM 2818 N N . LEU A 1 354 ? 0.675 12.576 -14.249 1.00 70.56 354 LEU A N 1
ATOM 2819 C CA . LEU A 1 354 ? 1.221 13.230 -15.448 1.00 70.56 354 LEU A CA 1
ATOM 2820 C C . LEU A 1 354 ? 0.232 13.229 -16.625 1.00 70.56 354 LEU A C 1
ATOM 2822 O O . LEU A 1 354 ? 0.117 14.210 -17.347 1.00 70.56 354 LEU A O 1
ATOM 2826 N N . SER A 1 355 ? -0.503 12.126 -16.796 1.00 68.12 355 SER A N 1
ATOM 2827 C CA . SER A 1 355 ? -1.510 11.968 -17.859 1.00 68.12 355 SER A CA 1
ATOM 2828 C C . SER A 1 355 ? -2.811 12.745 -17.621 1.00 68.12 355 SER A C 1
ATOM 2830 O O . SER A 1 355 ? -3.663 12.788 -18.504 1.00 68.12 355 SER A O 1
ATOM 2832 N N . TYR A 1 356 ? -2.994 13.296 -16.421 1.00 69.88 356 TYR A N 1
ATOM 2833 C CA . TYR A 1 356 ? -4.236 13.921 -15.979 1.00 69.88 356 TYR A CA 1
ATOM 2834 C C . TYR A 1 356 ? -4.090 15.437 -15.835 1.00 69.88 356 TYR A C 1
ATOM 2836 O O . TYR A 1 356 ? -4.910 16.174 -16.373 1.00 69.88 356 TYR A O 1
ATOM 2844 N N . ASP A 1 357 ? -3.046 15.896 -15.141 1.00 78.75 357 ASP A N 1
ATOM 2845 C CA . ASP A 1 357 ? -2.772 17.317 -14.936 1.00 78.75 357 ASP A CA 1
ATOM 2846 C C . ASP A 1 357 ? -1.260 17.554 -14.835 1.00 78.75 357 ASP A C 1
ATOM 2848 O O . ASP A 1 357 ? -0.607 17.243 -13.833 1.00 78.75 357 ASP A O 1
ATOM 2852 N N . GLN A 1 358 ? -0.700 18.107 -15.910 1.00 84.81 358 GLN A N 1
ATOM 2853 C CA . GLN A 1 358 ? 0.731 18.355 -16.031 1.00 84.81 358 GLN A CA 1
ATOM 2854 C C . GLN A 1 358 ? 1.223 19.423 -15.039 1.00 84.81 358 GLN A C 1
ATOM 2856 O O . GLN A 1 358 ? 2.332 19.310 -14.516 1.00 84.81 358 GLN A O 1
ATOM 2861 N N . ASN A 1 359 ? 0.400 20.427 -14.725 1.00 86.75 359 ASN A N 1
ATOM 2862 C CA . ASN A 1 359 ? 0.770 21.485 -13.785 1.00 86.75 359 ASN A CA 1
ATOM 2863 C C . ASN A 1 359 ? 0.831 20.943 -12.357 1.00 86.75 359 ASN A C 1
ATOM 2865 O O . ASN A 1 359 ? 1.793 21.204 -11.631 1.00 86.75 359 ASN A O 1
ATOM 2869 N N . VAL A 1 360 ? -0.165 20.141 -11.971 1.00 86.12 360 VAL A N 1
ATOM 2870 C CA . VAL A 1 360 ? -0.177 19.449 -10.676 1.00 86.12 360 VAL A CA 1
ATOM 2871 C C . VAL A 1 360 ? 1.008 18.495 -10.574 1.00 86.12 360 VAL A C 1
ATOM 2873 O O . VAL A 1 360 ? 1.703 18.506 -9.561 1.00 86.12 360 VAL A O 1
ATOM 2876 N N . TYR A 1 361 ? 1.305 17.729 -11.627 1.00 88.81 361 TYR A N 1
ATOM 2877 C CA . TYR A 1 361 ? 2.490 16.873 -11.663 1.00 88.81 361 TYR A CA 1
ATOM 2878 C C . TYR A 1 361 ? 3.782 17.654 -11.384 1.00 88.81 361 TYR A C 1
ATOM 2880 O O . TYR A 1 361 ? 4.544 17.270 -10.497 1.00 88.81 361 TYR A O 1
ATOM 2888 N N . HIS A 1 362 ? 4.032 18.749 -12.111 1.00 88.75 362 HIS A N 1
ATOM 2889 C CA . HIS A 1 362 ? 5.261 19.526 -11.944 1.00 88.75 362 HIS A CA 1
ATOM 2890 C C . HIS A 1 362 ? 5.368 20.134 -10.544 1.00 88.75 362 HIS A C 1
ATOM 2892 O O . HIS A 1 362 ? 6.439 20.052 -9.943 1.00 88.75 362 HIS A O 1
ATOM 2898 N N . ARG A 1 363 ? 4.264 20.668 -10.000 1.00 93.00 363 ARG A N 1
ATOM 2899 C CA . ARG A 1 363 ? 4.215 21.203 -8.632 1.00 93.00 363 ARG A CA 1
ATOM 2900 C C . ARG A 1 363 ? 4.531 20.127 -7.595 1.00 93.00 363 ARG A C 1
ATOM 2902 O O . ARG A 1 363 ? 5.468 20.287 -6.823 1.00 93.00 363 ARG A O 1
ATOM 2909 N N . LEU A 1 364 ? 3.811 19.004 -7.620 1.00 92.12 364 LEU A N 1
ATOM 2910 C CA . LEU A 1 364 ? 4.009 17.923 -6.650 1.00 92.12 364 LEU A CA 1
ATOM 2911 C C . LEU A 1 364 ? 5.408 17.309 -6.757 1.00 92.12 364 LEU A C 1
ATOM 2913 O O . LEU A 1 364 ? 6.003 16.970 -5.743 1.00 92.12 364 LEU A O 1
ATOM 2917 N N . ASN A 1 365 ? 5.955 17.176 -7.968 1.00 91.19 365 ASN A N 1
ATOM 2918 C CA . ASN A 1 365 ? 7.305 16.653 -8.163 1.00 91.19 365 ASN A CA 1
ATOM 2919 C C . ASN A 1 365 ? 8.377 17.624 -7.643 1.00 91.19 365 ASN A C 1
ATOM 2921 O O . ASN A 1 365 ? 9.356 17.197 -7.035 1.00 91.19 365 ASN A O 1
ATOM 2925 N N . HIS A 1 366 ? 8.193 18.928 -7.858 1.00 92.69 366 HIS A N 1
ATOM 2926 C CA . HIS A 1 366 ? 9.060 19.954 -7.284 1.00 92.69 366 HIS A CA 1
ATOM 2927 C C . HIS A 1 366 ? 9.025 19.912 -5.749 1.00 92.69 366 HIS A C 1
ATOM 2929 O O . HIS A 1 366 ? 10.075 19.838 -5.108 1.00 92.69 366 HIS A O 1
ATOM 2935 N N . ASP A 1 367 ? 7.828 19.882 -5.164 1.00 93.81 367 ASP A N 1
ATOM 2936 C CA . ASP A 1 367 ? 7.654 19.859 -3.712 1.00 93.81 367 ASP A CA 1
ATOM 2937 C C . ASP A 1 367 ? 8.212 18.567 -3.103 1.00 93.81 367 ASP A C 1
ATOM 2939 O O . ASP A 1 367 ? 8.922 18.618 -2.102 1.00 93.81 367 ASP A O 1
ATOM 2943 N N . LEU A 1 368 ? 8.007 17.417 -3.754 1.00 95.19 368 LEU A N 1
ATOM 2944 C CA . LEU A 1 368 ? 8.601 16.141 -3.347 1.00 95.19 368 LEU A CA 1
ATOM 2945 C C . LEU A 1 368 ? 10.127 16.240 -3.215 1.00 95.19 368 LEU A C 1
ATOM 2947 O O . LEU A 1 368 ? 10.691 15.793 -2.215 1.00 95.19 368 LEU A O 1
ATOM 2951 N N . LYS A 1 369 ? 10.800 16.832 -4.211 1.00 93.88 369 LYS A N 1
ATOM 2952 C CA . LYS A 1 369 ? 12.260 17.015 -4.201 1.00 93.88 369 LYS A CA 1
ATOM 2953 C C . LYS A 1 369 ? 12.697 17.963 -3.087 1.00 93.88 369 LYS A C 1
ATOM 2955 O O . LYS A 1 369 ? 13.648 17.654 -2.368 1.00 93.88 369 LYS A O 1
ATOM 2960 N N . LYS A 1 370 ? 11.988 19.085 -2.924 1.00 95.19 370 LYS A N 1
ATOM 2961 C CA . LYS A 1 370 ? 12.238 20.062 -1.858 1.00 95.19 370 LYS A CA 1
ATOM 2962 C C . LYS A 1 370 ? 12.163 19.399 -0.478 1.00 95.19 370 LYS A C 1
ATOM 2964 O O . LYS A 1 370 ? 13.139 19.439 0.267 1.00 95.19 370 LYS A O 1
ATOM 2969 N N . TYR A 1 371 ? 11.056 18.726 -0.171 1.00 95.56 371 TYR A N 1
ATOM 2970 C CA . TYR A 1 371 ? 10.854 18.101 1.137 1.00 95.56 371 TYR A CA 1
ATOM 2971 C C . TYR A 1 371 ? 11.756 16.884 1.366 1.00 95.56 371 TYR A C 1
ATOM 2973 O O . TYR A 1 371 ? 12.194 16.661 2.492 1.00 95.56 371 TYR A O 1
ATOM 2981 N N . LEU A 1 372 ? 12.118 16.120 0.325 1.00 95.50 372 LEU A N 1
ATOM 2982 C CA . LEU A 1 372 ? 13.143 15.076 0.456 1.00 95.50 372 LEU A CA 1
ATOM 2983 C C . LEU A 1 372 ? 14.492 15.671 0.893 1.00 95.50 372 LEU A C 1
ATOM 2985 O O . LEU A 1 372 ? 15.157 15.093 1.756 1.00 95.50 372 LEU A O 1
ATOM 2989 N N . LYS A 1 373 ? 14.897 16.805 0.308 1.00 93.88 373 LYS A N 1
ATOM 2990 C CA . LYS A 1 373 ? 16.152 17.479 0.660 1.00 93.88 373 LYS A CA 1
ATOM 2991 C C . LYS A 1 373 ? 16.139 17.937 2.120 1.00 93.88 373 LYS A C 1
ATOM 2993 O O . LYS A 1 373 ? 17.040 17.565 2.864 1.00 93.88 373 LYS A O 1
ATOM 2998 N N . GLU A 1 374 ? 15.086 18.638 2.538 1.00 94.69 374 GLU A N 1
ATOM 2999 C CA . GLU A 1 374 ? 14.892 19.075 3.931 1.00 94.69 374 GLU A CA 1
ATOM 3000 C C . GLU A 1 374 ? 14.882 17.883 4.909 1.00 94.69 374 GLU A C 1
ATOM 3002 O O . GLU A 1 374 ? 15.482 17.920 5.982 1.00 94.69 374 GLU A O 1
ATOM 3007 N N . SER A 1 375 ? 14.252 16.771 4.522 1.00 94.50 375 SER A N 1
ATOM 3008 C CA . SER A 1 375 ? 14.200 15.550 5.331 1.00 94.50 375 SER A CA 1
ATOM 3009 C C . SER A 1 375 ? 15.582 14.936 5.562 1.00 94.50 375 SER A C 1
ATOM 3011 O O . SER A 1 375 ? 15.899 14.533 6.679 1.00 94.50 375 SER A O 1
ATOM 3013 N N . LEU A 1 376 ? 16.437 14.906 4.536 1.00 93.56 376 LEU A N 1
ATOM 3014 C CA . LEU A 1 376 ? 17.805 14.381 4.627 1.00 93.56 376 LEU A CA 1
ATOM 3015 C C . LEU A 1 376 ? 18.749 15.257 5.467 1.00 93.56 376 LEU A C 1
ATOM 3017 O O . LEU A 1 376 ? 19.775 14.759 5.938 1.00 93.56 376 LEU A O 1
ATOM 3021 N N . GLU A 1 377 ? 18.415 16.531 5.678 1.00 93.62 377 GLU A N 1
ATOM 3022 C CA . GLU A 1 377 ? 19.155 17.430 6.572 1.00 93.62 377 GLU A CA 1
ATOM 3023 C C . GLU A 1 377 ? 18.894 17.112 8.056 1.00 93.62 377 GLU A C 1
ATOM 3025 O O . GLU A 1 377 ? 19.732 17.413 8.910 1.00 93.62 377 GLU A O 1
ATOM 3030 N N . ARG A 1 378 ? 17.791 16.418 8.381 1.00 94.31 378 ARG A N 1
ATOM 3031 C CA . ARG A 1 378 ? 17.495 15.981 9.754 1.00 94.31 378 ARG A CA 1
ATOM 3032 C C . ARG A 1 378 ? 18.521 14.932 10.218 1.00 94.31 378 ARG A C 1
ATOM 3034 O O . ARG A 1 378 ? 18.676 13.901 9.555 1.00 94.31 378 ARG A O 1
ATOM 3041 N N . PRO A 1 379 ? 19.177 15.111 11.384 1.00 92.62 379 PRO A N 1
ATOM 3042 C CA . PRO A 1 379 ? 20.233 14.205 11.850 1.00 92.62 379 PRO A CA 1
ATOM 3043 C C . PRO A 1 379 ? 19.796 12.740 11.978 1.00 92.62 379 PRO A C 1
ATOM 3045 O O . PRO A 1 379 ? 20.517 11.834 11.560 1.00 92.62 379 PRO A O 1
ATOM 3048 N N . GLU A 1 380 ? 18.599 12.512 12.518 1.00 92.25 380 GLU A N 1
ATOM 3049 C CA . GLU A 1 380 ? 18.002 11.183 12.700 1.00 92.25 380 GLU A CA 1
ATOM 3050 C C . GLU A 1 380 ? 17.751 10.464 11.363 1.00 92.25 380 GLU A C 1
ATOM 3052 O O . GLU A 1 380 ? 18.115 9.298 11.198 1.00 92.25 380 GLU A O 1
ATOM 3057 N N . VAL A 1 381 ? 17.217 11.184 10.370 1.00 92.88 381 VAL A N 1
ATOM 3058 C CA . VAL A 1 381 ? 16.940 10.664 9.027 1.00 92.88 381 VAL A CA 1
ATOM 3059 C C . VAL A 1 381 ? 18.246 10.360 8.312 1.00 92.88 381 VAL A C 1
ATOM 3061 O O . VAL A 1 381 ? 18.394 9.280 7.752 1.00 92.88 381 VAL A O 1
ATOM 3064 N N . ASN A 1 382 ? 19.217 11.272 8.363 1.00 92.25 382 ASN A N 1
ATOM 3065 C CA . ASN A 1 382 ? 20.517 11.108 7.718 1.00 92.25 382 ASN A CA 1
ATOM 3066 C C . ASN A 1 382 ? 21.266 9.877 8.253 1.00 92.25 382 ASN A C 1
ATOM 3068 O O . ASN A 1 382 ? 21.799 9.071 7.486 1.00 92.25 382 ASN A O 1
ATOM 3072 N N . LEU A 1 383 ? 21.276 9.701 9.576 1.00 91.81 383 LEU A N 1
ATOM 3073 C CA . LEU A 1 383 ? 21.923 8.567 10.224 1.00 91.81 383 LEU A CA 1
ATOM 3074 C C . LEU A 1 383 ? 21.263 7.238 9.832 1.00 91.81 383 LEU A C 1
ATOM 3076 O O . LEU A 1 383 ? 21.969 6.309 9.426 1.00 91.81 383 LEU A O 1
ATOM 3080 N N . ASN A 1 384 ? 19.931 7.160 9.884 1.00 92.06 384 ASN A N 1
ATOM 3081 C CA . ASN A 1 384 ? 19.194 5.961 9.482 1.00 92.06 384 ASN A CA 1
ATOM 3082 C C . ASN A 1 384 ? 19.346 5.686 7.979 1.00 92.06 384 ASN A C 1
ATOM 3084 O O . ASN A 1 384 ? 19.623 4.554 7.589 1.00 92.06 384 ASN A O 1
ATOM 3088 N N . TYR A 1 385 ? 19.293 6.720 7.138 1.00 92.88 385 TYR A N 1
ATOM 3089 C CA . TYR A 1 385 ? 19.491 6.619 5.692 1.00 92.88 385 TYR A CA 1
ATOM 3090 C C . TYR A 1 385 ? 20.879 6.071 5.330 1.00 92.88 385 TYR A C 1
ATOM 3092 O O . TYR A 1 385 ? 21.016 5.228 4.442 1.00 92.88 385 TYR A O 1
ATOM 3100 N N . LYS A 1 386 ? 21.936 6.495 6.033 1.00 90.00 386 LYS A N 1
ATOM 3101 C CA . LYS A 1 386 ? 23.294 5.967 5.827 1.00 90.00 386 LYS A CA 1
ATOM 3102 C C . LYS A 1 386 ? 23.402 4.493 6.207 1.00 90.00 386 LYS A C 1
ATOM 3104 O O . LYS A 1 386 ? 24.032 3.739 5.466 1.00 90.00 386 LYS A O 1
ATOM 3109 N N . ARG A 1 387 ? 22.778 4.089 7.316 1.00 91.25 387 ARG A N 1
ATOM 3110 C CA . ARG A 1 387 ? 22.834 2.719 7.853 1.00 91.25 387 ARG A CA 1
ATOM 3111 C C . ARG A 1 387 ? 21.975 1.725 7.080 1.00 91.25 387 ARG A C 1
ATOM 3113 O O . ARG A 1 387 ? 22.365 0.569 6.956 1.00 91.25 387 ARG A O 1
ATOM 3120 N N . ASP A 1 388 ? 20.836 2.162 6.559 1.00 88.00 388 ASP A N 1
ATOM 3121 C CA . ASP A 1 388 ? 19.894 1.280 5.880 1.00 88.00 388 ASP A CA 1
ATOM 3122 C C . ASP A 1 388 ? 20.459 0.816 4.527 1.00 88.00 388 ASP A C 1
ATOM 3124 O O . ASP A 1 388 ? 20.712 1.619 3.625 1.00 88.00 388 ASP A O 1
ATOM 3128 N N . GLY A 1 389 ? 20.716 -0.487 4.403 1.00 86.19 389 GLY A N 1
ATOM 3129 C CA . GLY A 1 389 ? 21.213 -1.119 3.178 1.00 86.19 389 GLY A CA 1
ATOM 3130 C C . GLY A 1 389 ? 20.111 -1.581 2.221 1.00 86.19 389 GLY A C 1
ATOM 3131 O O . GLY A 1 389 ? 20.420 -2.000 1.110 1.00 86.19 389 GLY A O 1
ATOM 3132 N N . SER A 1 390 ? 18.844 -1.528 2.640 1.00 87.12 390 SER A N 1
ATOM 3133 C CA . SER A 1 390 ? 17.700 -1.984 1.842 1.00 87.12 390 SER A CA 1
ATOM 3134 C C . SER A 1 390 ? 17.172 -0.918 0.876 1.00 87.12 390 SER A C 1
ATOM 3136 O O . SER A 1 390 ? 16.530 -1.253 -0.121 1.00 87.12 390 SER A O 1
ATOM 3138 N N . LEU A 1 391 ? 17.466 0.358 1.143 1.00 88.69 391 LEU A N 1
ATOM 3139 C CA . LEU A 1 391 ? 17.044 1.484 0.314 1.00 88.69 391 LEU A CA 1
ATOM 3140 C C . LEU A 1 391 ? 17.801 1.559 -1.017 1.00 88.69 391 LEU A C 1
ATOM 3142 O O . LEU A 1 391 ? 19.026 1.435 -1.073 1.00 88.69 391 LEU A O 1
ATOM 3146 N N . ASP A 1 392 ? 17.078 1.899 -2.086 1.00 89.44 392 ASP A N 1
ATOM 3147 C CA . ASP A 1 392 ? 17.664 2.239 -3.385 1.00 89.44 392 ASP A CA 1
ATOM 3148 C C . ASP A 1 392 ? 18.224 3.672 -3.370 1.00 89.44 392 ASP A C 1
ATOM 3150 O O . ASP A 1 392 ? 17.648 4.620 -3.911 1.00 89.44 392 ASP A O 1
ATOM 3154 N N . LYS A 1 393 ? 19.382 3.828 -2.721 1.00 90.81 393 LYS A N 1
ATOM 3155 C CA . LYS A 1 393 ? 20.077 5.119 -2.580 1.00 90.81 393 LYS A CA 1
ATOM 3156 C C . LYS A 1 393 ? 20.407 5.756 -3.928 1.00 90.81 393 LYS A C 1
ATOM 3158 O O . LYS A 1 393 ? 20.465 6.979 -4.024 1.00 90.81 393 LYS A O 1
ATOM 3163 N N . LYS A 1 394 ? 20.599 4.943 -4.973 1.00 89.50 394 LYS A N 1
ATOM 3164 C CA . LYS A 1 394 ? 20.880 5.434 -6.323 1.00 89.50 394 LYS A CA 1
ATOM 3165 C C . LYS A 1 394 ? 19.659 6.150 -6.894 1.00 89.50 394 LYS A C 1
ATOM 3167 O O . LYS A 1 394 ? 19.788 7.307 -7.284 1.00 89.50 394 LYS A O 1
ATOM 3172 N N . SER A 1 395 ? 18.486 5.518 -6.882 1.00 87.75 395 SER A N 1
ATOM 3173 C CA . SER A 1 395 ? 17.243 6.150 -7.349 1.00 87.75 395 SER A CA 1
ATOM 3174 C C . SER A 1 395 ? 16.886 7.396 -6.530 1.00 87.75 395 SER A C 1
ATOM 3176 O O . SER A 1 395 ? 16.532 8.424 -7.100 1.00 87.75 395 SER A O 1
ATOM 3178 N N . ILE A 1 396 ? 17.076 7.353 -5.206 1.00 90.19 396 ILE A N 1
ATOM 3179 C CA . ILE A 1 396 ? 16.842 8.516 -4.330 1.00 90.19 396 ILE A CA 1
ATOM 3180 C C . ILE A 1 396 ? 17.804 9.668 -4.667 1.00 90.19 396 ILE A C 1
ATOM 3182 O O . ILE A 1 396 ? 17.394 10.823 -4.699 1.00 90.19 396 ILE A O 1
ATOM 3186 N N . SER A 1 397 ? 19.072 9.377 -4.970 1.00 87.38 397 SER A N 1
ATOM 3187 C CA . SER A 1 397 ? 20.028 10.413 -5.383 1.00 87.38 397 SER A CA 1
ATOM 3188 C C . SER A 1 397 ? 19.705 11.016 -6.753 1.00 87.38 397 SER A C 1
ATOM 3190 O O . SER A 1 397 ? 19.861 12.218 -6.941 1.00 87.38 397 SER A O 1
ATOM 3192 N N . LEU A 1 398 ? 19.204 10.214 -7.700 1.00 87.75 398 LEU A N 1
ATOM 3193 C CA . LEU A 1 398 ? 18.795 10.705 -9.020 1.00 87.75 398 LEU A CA 1
ATOM 3194 C C . LEU A 1 398 ? 17.638 11.703 -8.916 1.00 87.75 398 LEU A C 1
ATOM 3196 O O . LEU A 1 398 ? 17.658 12.720 -9.603 1.00 87.75 398 LEU A O 1
ATOM 3200 N N . LEU A 1 399 ? 16.692 11.468 -8.000 1.00 86.38 399 LEU A N 1
ATOM 3201 C CA . LEU A 1 399 ? 15.605 12.408 -7.720 1.00 86.38 399 LEU A CA 1
ATOM 3202 C C . LEU A 1 399 ? 16.104 13.796 -7.299 1.00 86.38 399 LEU A C 1
ATOM 3204 O O . LEU A 1 399 ? 15.485 14.800 -7.651 1.00 86.38 399 LEU A O 1
ATOM 3208 N N . LEU A 1 400 ? 17.218 13.854 -6.570 1.00 85.31 400 LEU A N 1
ATOM 3209 C CA . LEU A 1 400 ? 17.819 15.101 -6.094 1.00 85.31 400 LEU A CA 1
ATOM 3210 C C . LEU A 1 400 ? 18.698 15.784 -7.151 1.00 85.31 400 LEU A C 1
ATOM 3212 O O . LEU A 1 400 ? 18.851 17.000 -7.107 1.00 85.31 400 LEU A O 1
ATOM 3216 N N . ASN A 1 401 ? 19.256 15.022 -8.097 1.00 74.06 401 ASN A N 1
ATOM 3217 C CA . ASN A 1 401 ? 20.265 15.505 -9.047 1.00 74.06 401 ASN A CA 1
ATOM 3218 C C . ASN A 1 401 ? 19.691 16.023 -10.382 1.00 74.06 401 ASN A C 1
ATOM 3220 O O . ASN A 1 401 ? 20.433 16.569 -11.197 1.00 74.06 401 ASN A O 1
ATOM 3224 N N . GLU A 1 402 ? 18.386 15.903 -10.631 1.00 54.97 402 GLU A N 1
ATOM 3225 C CA . GLU A 1 402 ? 17.753 16.501 -11.814 1.00 54.97 402 GLU A CA 1
ATOM 3226 C C . GLU A 1 402 ? 17.287 17.942 -11.541 1.00 54.97 402 GLU A C 1
ATOM 3228 O O . GLU A 1 402 ? 16.151 18.150 -11.096 1.00 54.97 402 GLU A O 1
ATOM 3233 N N . VAL A 1 403 ? 18.194 18.904 -11.783 1.00 44.09 403 VAL A N 1
ATOM 3234 C CA . VAL A 1 403 ? 18.131 20.050 -12.734 1.00 44.09 403 VAL A CA 1
ATOM 3235 C C . VAL A 1 403 ? 19.191 21.095 -12.323 1.00 44.09 403 VAL A C 1
ATOM 3237 O O . VAL A 1 403 ? 18.917 21.999 -11.544 1.00 44.09 403 VAL A O 1
ATOM 3240 N N . GLU A 1 404 ? 20.396 20.999 -12.894 1.00 32.78 404 GLU A N 1
ATOM 3241 C CA . GLU A 1 404 ? 21.306 22.151 -13.096 1.00 32.78 404 GLU A CA 1
ATOM 3242 C C . GLU A 1 404 ? 21.850 22.229 -14.542 1.00 32.78 404 GLU A C 1
ATOM 3244 O O . GLU A 1 404 ? 22.480 23.212 -14.918 1.00 32.78 404 GLU A O 1
ATOM 3249 N N . SER A 1 405 ? 21.581 21.246 -15.412 1.00 33.78 405 SER A N 1
ATOM 3250 C CA . SER A 1 405 ? 22.272 21.121 -16.708 1.00 33.78 405 SER A CA 1
ATOM 3251 C C . SER A 1 405 ? 21.465 21.491 -17.961 1.00 33.78 405 SER A C 1
ATOM 3253 O O . SER A 1 405 ? 21.930 21.233 -19.068 1.00 33.78 405 SER A O 1
ATOM 3255 N N . SER A 1 406 ? 20.294 22.128 -17.851 1.00 30.14 406 SER A N 1
ATOM 3256 C CA . SER A 1 406 ? 19.476 22.487 -19.030 1.00 30.14 406 SER A CA 1
ATOM 3257 C C . SER A 1 406 ? 19.306 23.991 -19.297 1.00 30.14 406 SER A C 1
ATOM 3259 O O . SER A 1 406 ? 18.534 24.357 -20.180 1.00 30.14 406 SER A O 1
ATOM 3261 N N . HIS A 1 407 ? 20.049 24.873 -18.613 1.00 33.44 407 HIS A N 1
ATOM 3262 C CA . HIS A 1 407 ? 20.002 26.330 -18.863 1.00 33.44 407 HIS A CA 1
ATOM 3263 C C . HIS A 1 407 ? 21.350 27.023 -19.132 1.00 33.44 407 HIS A C 1
ATOM 3265 O O . HIS A 1 407 ? 21.386 28.242 -19.255 1.00 33.44 407 HIS A O 1
ATOM 3271 N N . SER A 1 408 ? 22.445 26.286 -19.338 1.00 30.36 408 SER A N 1
ATOM 3272 C CA . SER A 1 408 ? 23.775 26.874 -19.596 1.00 30.36 408 SER A CA 1
ATOM 3273 C C . SER A 1 408 ? 24.370 26.598 -20.988 1.00 30.36 408 SER A C 1
ATOM 3275 O O . SER A 1 408 ? 25.544 26.875 -21.206 1.00 30.36 408 SER A O 1
ATOM 3277 N N . HIS A 1 409 ? 23.578 26.143 -21.969 1.00 32.59 409 HIS A N 1
ATOM 3278 C CA . HIS A 1 409 ? 24.056 25.928 -23.351 1.00 32.59 409 HIS A CA 1
ATOM 3279 C C . HIS A 1 409 ? 23.283 26.684 -24.451 1.00 32.59 409 HIS A C 1
ATOM 3281 O O . HIS A 1 409 ? 23.223 26.228 -25.586 1.00 32.59 409 HIS A O 1
ATOM 3287 N N . SER A 1 410 ? 22.731 27.869 -24.156 1.00 32.84 410 SER A N 1
ATOM 3288 C CA . SER A 1 410 ? 22.075 28.713 -25.181 1.00 32.84 410 SER A CA 1
ATOM 3289 C C . SER A 1 410 ? 22.514 30.188 -25.202 1.00 32.84 410 SER A C 1
ATOM 3291 O O . SER A 1 410 ? 21.842 31.011 -25.816 1.00 32.84 410 SER A O 1
ATOM 3293 N N . LEU A 1 411 ? 23.638 30.548 -24.580 1.00 34.38 411 LEU A N 1
ATOM 3294 C CA . LEU A 1 411 ? 24.230 31.889 -24.711 1.00 34.38 411 LEU A CA 1
ATOM 3295 C C . LEU A 1 411 ? 25.744 31.781 -24.917 1.00 34.38 411 LEU A C 1
ATOM 3297 O O . LEU A 1 411 ? 26.536 32.189 -24.076 1.00 34.38 411 LEU A O 1
ATOM 3301 N N . ALA A 1 412 ? 26.130 31.161 -26.029 1.00 34.47 412 ALA A N 1
ATOM 3302 C CA . ALA A 1 412 ? 27.457 31.292 -26.626 1.00 34.47 412 ALA A CA 1
ATOM 3303 C C . ALA A 1 412 ? 27.399 30.811 -28.084 1.00 34.47 412 ALA A C 1
ATOM 3305 O O . ALA A 1 412 ? 27.940 29.760 -28.420 1.00 34.47 412 ALA A O 1
ATOM 3306 N N . MET A 1 413 ? 26.690 31.562 -28.927 1.00 31.95 413 MET A N 1
ATOM 3307 C CA . MET A 1 413 ? 27.023 31.733 -30.342 1.00 31.95 413 MET A CA 1
ATOM 3308 C C . MET A 1 413 ? 26.550 33.102 -30.802 1.00 31.95 413 MET A C 1
ATOM 3310 O O . MET A 1 413 ? 25.372 33.423 -30.525 1.00 31.95 413 MET A O 1
#

Organism: NCBI:txid28084

pLDDT: mean 78.26, std 19.38, range [23.92, 96.0]

Foldseek 3Di:
DQLPDDPVRLLVLLVDPVSLVVCQPLVNLLVCLDRDDLVSLLSSLLDPVSLLSNLSNLQNRDADPCNVSNLVSNLLSDEPNNLVSSLVSLCPHPDDPVVSVVVNVSSVVNHVVNVVVVVVVVVVVVVVVVDDDDDDDDDPDRPPDDPPDVPPPPPVPPPPQPADDDPQDQDDADPVNLVVLLCLLLDPVVVVVLVVNLSVVLNDDLVSLLVSLVVCVDPVRVRNLVSVLVSLLPPPVHCVPRPCSLVSLLSNQLNDDLVNLLVLLVRPSSLSNQQDPVRCNLLSSLARHALVSLLSNLVRHDPVCLLSSLSSLLNQDDPDPVSLVRNLSNLVSNLLSDALNNLVSSLVSLVVCCVPDVVSSVVSLVSNLVNHVVRCVDPVRVVCVVVDPVGPVVVSVVSNPPDDPPPPPPPDD

Secondary structure (DSSP, 8-state):
-GGG--HHHHHHHHH-HHHHHHHTSHHHHHHHHHH--HHHHHHHHT-GGGHHHHHHHHHTPPP-TTHHHHHHHHGGG--HHHHHHHHHHHHTSSS-HHHHHHHHHHHHHHHHHHHHHHHHHHHHHHHTTSS-------------------TT----PPPPP-------------HHHHHHHHHHHHSTTGGGGHHHHHHHHHH--HHHHHHHHHHTTSGGGTTHHHHHHHHHH---TTTTT-TTHHHHHHHHHHH--HHHHHHHTT-HHHHHHHH-TTSHHHHHHHHH--HHHHHHHHHHS-GGGHHHHHHHHHT---SSHHHHHHHHHHHHHHGGG--TTTHHHHHHHHHHHTTT-HHHHHHHHHHHHHHHHHHHHSHHHHHHHHH-SSS-HHHHHHHHH-SSSSSSSSS--